Protein AF-A0A971H0N1-F1 (afdb_monomer)

pLDDT: mean 95.25, std 5.04, range [45.75, 98.81]

Foldseek 3Di:
DDDDPVNVVPPPDDDDPPCVVVLVVLVVLLVVLQVVQQLLAPPDQNNWAHQLQDCVQLVDNALASVSSVVSNLVSQQVSLVSNQVSQLVNQVVVCVSVVVPVPDHSHDFSCPRQGAHEDQDPVPDDDRNPNRPRYYYLLRSLLSVLVVLVCCQQVLHEPQGTDGRDQADDDDQVSHDLQTHDPLQKAWQDLDCPDCGHSLNSSLSSSCSRNNDPCSQVNLVSSLVSADDDDGSSNSSSCCVLPPSVVVQCVVVVNQHQKWKQFLCFVHDPVLDLSLIIMIGGNNSDFLQSLVCCLPVPLVVSLVSLVVLLVVLVVCLVPDPDPVVNVVSVVVNVSSVSSSVSSVVLSVQSVQLSVQSFGDDCVVGRVVVVQRSQAHPVRDGRRRTHGD

Mean predicted aligned error: 4.65 Å

Secondary structure (DSSP, 8-state):
----HHHHTTS-----TTTHHHHHHHHHHHHHHHHHHHHTSTTSTT--S-GGG-HHHHSS--SSHHHHHHHHHHHHHHHHHHHHHHHHHHHHHHHHHHT-TTT------TTT--S-EEESSGGG--TTTTT-TTEEEHHHHHHHHHHHHHHHHHTSS-SSSSS---SSS---GGG-SSSPPPTTS-EEE-SS---TTSHHHHHHHHHHHHH-STTHHHHHHHHHHTSSS-S-HHHHHHHHHHHTHHHHHHHHTTT--SEEEEETTTTS-TTT-----EEEEEGGG--TTHHHHIIIIIIHHHHHHHHHHHHHHHHHHHH---HHHHHHHHHHHHHHHHHHHHHHHHHHHHHHHHHHT----GGG-HHHHHHHTTB-TTS-B---B---

Nearest PDB structures (foldseek):
  8c45-assembly1_A  TM=8.727E-01  e=1.005E-21  Salmonella enterica subsp. enterica serovar Typhimurium str. D23580
  8c45-assembly2_B  TM=8.747E-01  e=2.037E-21  Salmonella enterica subsp. enterica serovar Typhimurium str. D23580
  8q56-assembly1_A-2  TM=8.688E-01  e=2.969E-21  Salmonella enterica subsp. enterica serovar Typhimurium str. D23580
  8zek-assembly1_A  TM=8.632E-01  e=1.696E-20  Escherichia coli

Structure (mmCIF, N/CA/C/O backbone):
data_AF-A0A971H0N1-F1
#
_entry.id   AF-A0A971H0N1-F1
#
loop_
_atom_site.group_PDB
_atom_site.id
_atom_site.type_symbol
_atom_site.label_atom_id
_atom_site.label_alt_id
_atom_site.label_comp_id
_atom_site.label_asym_id
_atom_site.label_entity_id
_atom_site.label_seq_id
_atom_site.pdbx_PDB_ins_code
_atom_site.Cartn_x
_atom_site.Cartn_y
_atom_site.Cartn_z
_atom_site.occupancy
_atom_site.B_iso_or_equiv
_atom_site.auth_seq_id
_atom_site.auth_comp_id
_atom_site.auth_asym_id
_atom_site.auth_atom_id
_atom_site.pdbx_PDB_model_num
ATOM 1 N N . ILE A 1 1 ? -6.235 -19.390 27.974 1.00 45.75 1 ILE A N 1
ATOM 2 C CA . ILE A 1 1 ? -7.053 -20.057 29.018 1.00 45.75 1 ILE A CA 1
ATOM 3 C C . ILE A 1 1 ? -8.002 -21.024 28.310 1.00 45.75 1 ILE A C 1
ATOM 5 O O . ILE A 1 1 ? -8.662 -20.598 27.374 1.00 45.75 1 ILE A O 1
ATOM 9 N N . HIS A 1 2 ? -8.017 -22.313 28.669 1.00 60.62 2 HIS A N 1
ATOM 10 C CA . HIS A 1 2 ? -8.992 -23.278 28.136 1.00 60.62 2 HIS A CA 1
ATOM 11 C C . HIS A 1 2 ? -10.249 -23.235 29.016 1.00 60.62 2 HIS A C 1
ATOM 13 O O . HIS A 1 2 ? -10.278 -23.889 30.053 1.00 60.62 2 HIS A O 1
ATOM 19 N N . TYR A 1 3 ? -11.259 -22.455 28.626 1.00 67.12 3 TYR A N 1
ATOM 20 C CA . TYR A 1 3 ? -12.556 -22.447 29.309 1.00 67.12 3 TYR A CA 1
ATOM 21 C C . TYR A 1 3 ? -13.389 -23.661 28.876 1.00 67.12 3 TYR A C 1
ATOM 23 O O . TYR A 1 3 ? -13.599 -23.881 27.681 1.00 67.12 3 TYR A O 1
ATOM 31 N N . LYS A 1 4 ? -13.865 -24.463 29.832 1.00 81.94 4 LYS A N 1
ATOM 32 C CA . LYS A 1 4 ? -14.901 -25.484 29.610 1.00 81.94 4 LYS A CA 1
ATOM 33 C C . LYS A 1 4 ? -16.276 -24.872 29.889 1.00 81.94 4 LYS A C 1
ATOM 35 O O . LYS A 1 4 ? -16.401 -23.965 30.703 1.00 81.94 4 LYS A O 1
ATOM 40 N N . LEU A 1 5 ? -17.329 -25.418 29.276 1.00 70.81 5 LEU A N 1
ATOM 41 C CA . LEU A 1 5 ? -18.724 -24.975 29.471 1.00 70.81 5 LEU A CA 1
ATOM 42 C C . LEU A 1 5 ? -19.136 -24.841 30.953 1.00 70.81 5 LEU A C 1
ATOM 44 O O . LEU A 1 5 ? -19.846 -23.909 31.314 1.00 70.81 5 LEU A O 1
ATOM 48 N N . ASN A 1 6 ? -18.651 -25.732 31.824 1.00 79.62 6 ASN A N 1
ATOM 49 C CA . ASN A 1 6 ? -18.947 -25.686 33.260 1.00 79.62 6 ASN A CA 1
ATOM 50 C C . ASN A 1 6 ? -18.204 -24.584 34.030 1.00 79.62 6 ASN A C 1
ATOM 52 O O . ASN A 1 6 ? -18.595 -24.293 35.158 1.00 79.62 6 ASN A O 1
ATOM 56 N N . ASP A 1 7 ? -17.147 -23.996 33.470 1.00 82.31 7 ASP A N 1
ATOM 57 C CA . ASP A 1 7 ? -16.358 -22.973 34.161 1.00 82.31 7 ASP A CA 1
ATOM 58 C C . ASP A 1 7 ? -17.108 -21.633 34.170 1.00 82.31 7 ASP A C 1
ATOM 60 O O . ASP A 1 7 ? -17.147 -20.965 35.198 1.00 82.31 7 ASP A O 1
ATOM 64 N N . ILE A 1 8 ? -17.801 -21.294 33.073 1.00 80.06 8 ILE A N 1
ATOM 65 C CA . ILE A 1 8 ? -18.625 -20.074 32.970 1.00 80.06 8 ILE A CA 1
ATOM 66 C C . ILE A 1 8 ? -19.821 -20.137 33.930 1.00 80.06 8 ILE A C 1
ATOM 68 O O . ILE A 1 8 ? -20.107 -19.168 34.624 1.00 80.06 8 ILE A O 1
ATOM 72 N N . ALA A 1 9 ? -20.482 -21.296 34.036 1.00 81.06 9 ALA A N 1
ATOM 73 C CA . ALA A 1 9 ? -21.640 -21.480 34.919 1.00 81.06 9 ALA A CA 1
ATOM 74 C C . ALA A 1 9 ? -21.306 -21.378 36.421 1.00 81.06 9 ALA A C 1
ATOM 76 O O . ALA A 1 9 ? -22.211 -21.295 37.248 1.00 81.06 9 ALA A O 1
ATOM 77 N N . ARG A 1 10 ? -20.019 -21.432 36.783 1.00 85.94 10 ARG A N 1
ATOM 78 C CA . ARG A 1 10 ? -19.533 -21.316 38.166 1.00 85.94 10 ARG A CA 1
ATOM 79 C C . ARG A 1 10 ? -19.035 -19.917 38.512 1.00 85.94 10 ARG A C 1
ATOM 81 O O . ARG A 1 10 ? -18.633 -19.707 39.654 1.00 85.94 10 ARG A O 1
ATOM 88 N N . LEU A 1 11 ? -19.028 -18.987 37.556 1.00 85.06 11 LEU A N 1
ATOM 89 C CA . LEU A 1 11 ? -18.650 -17.609 37.831 1.00 85.06 11 LEU A CA 1
ATOM 90 C C . LEU A 1 11 ? -19.680 -16.979 38.783 1.00 85.06 11 LEU A C 1
ATOM 92 O O . LEU A 1 11 ? -20.885 -17.155 38.574 1.00 85.06 11 LEU A O 1
ATOM 96 N N . PRO A 1 12 ? -19.237 -16.263 39.828 1.00 86.50 12 PRO A N 1
ATOM 97 C CA . PRO A 1 12 ? -20.136 -15.585 40.752 1.00 86.50 12 PRO A CA 1
ATOM 98 C C . PRO A 1 12 ? -20.707 -14.324 40.089 1.00 86.50 12 PRO A C 1
ATOM 100 O O . PRO A 1 12 ? -20.235 -13.226 40.343 1.00 86.50 12 PRO A O 1
ATOM 103 N N . ILE A 1 13 ? -21.695 -14.482 39.205 1.00 87.44 13 ILE A N 1
ATOM 104 C CA . ILE A 1 13 ? -22.301 -13.374 38.453 1.00 87.44 13 ILE A CA 1
ATOM 105 C C . ILE A 1 13 ? -23.464 -12.778 39.250 1.00 87.44 13 ILE A C 1
ATOM 107 O O . ILE A 1 13 ? -24.438 -13.470 39.551 1.00 87.44 13 ILE A O 1
ATOM 111 N N . ILE A 1 14 ? -23.382 -11.480 39.545 1.00 90.00 14 ILE A N 1
ATOM 112 C CA . ILE A 1 14 ? -24.478 -10.700 40.130 1.00 90.00 14 ILE A CA 1
ATOM 113 C C . ILE A 1 14 ? -25.230 -9.991 38.998 1.00 90.00 14 ILE A C 1
ATOM 115 O O . ILE A 1 14 ? -24.646 -9.220 38.240 1.00 90.00 14 ILE A O 1
ATOM 119 N N . PHE A 1 15 ? -26.536 -10.239 38.887 1.00 87.75 15 PHE A N 1
ATOM 120 C CA . PHE A 1 15 ? -27.395 -9.565 37.912 1.00 87.75 15 PHE A CA 1
ATOM 121 C C . PHE A 1 15 ? -28.030 -8.322 38.541 1.00 87.75 15 PHE A C 1
ATOM 123 O O . PHE A 1 15 ? -28.886 -8.428 39.419 1.00 87.75 15 PHE A O 1
ATOM 130 N N . SER A 1 16 ? -27.601 -7.141 38.092 1.00 89.94 16 SER A N 1
ATOM 131 C CA . SER A 1 16 ? -28.161 -5.857 38.517 1.00 89.94 16 SER A CA 1
ATOM 132 C C . SER A 1 16 ? -29.193 -5.366 37.500 1.00 89.94 16 SER A C 1
ATOM 134 O O . SER A 1 16 ? -28.839 -4.808 36.465 1.00 89.94 16 SER A O 1
ATOM 136 N N . GLU A 1 17 ? -30.481 -5.546 37.801 1.00 92.56 17 GLU A N 1
ATOM 137 C CA . GLU A 1 17 ? -31.577 -5.039 36.954 1.00 92.56 17 GLU A CA 1
ATOM 138 C C . GLU A 1 17 ? -31.566 -3.505 36.829 1.00 92.56 17 GLU A C 1
ATOM 140 O O . GLU A 1 17 ? -32.058 -2.958 35.847 1.00 92.56 17 GLU A O 1
ATOM 145 N N . THR A 1 18 ? -30.980 -2.802 37.805 1.00 94.12 18 THR A N 1
ATOM 146 C CA . THR A 1 18 ? -30.862 -1.338 37.796 1.00 94.12 18 THR A CA 1
ATOM 147 C C . THR A 1 18 ? -29.803 -0.847 36.815 1.00 94.12 18 THR A C 1
ATOM 149 O O . THR A 1 18 ? -30.065 0.098 36.079 1.00 94.12 18 THR A O 1
ATOM 152 N N . HIS A 1 19 ? -28.633 -1.492 36.774 1.00 94.31 19 HIS A N 1
ATOM 153 C CA . HIS A 1 19 ? -27.532 -1.099 35.886 1.00 94.31 19 HIS A CA 1
ATOM 154 C C . HIS A 1 19 ? -27.632 -1.715 34.489 1.00 94.31 19 HIS A C 1
ATOM 156 O O . HIS A 1 19 ? -27.015 -1.217 33.550 1.00 94.31 19 HIS A O 1
ATOM 162 N N . LYS A 1 20 ? -28.423 -2.784 34.326 1.00 95.00 20 LYS A N 1
ATOM 163 C CA . LYS A 1 20 ? -28.546 -3.522 33.065 1.00 95.00 20 LYS A CA 1
ATOM 164 C C . LYS A 1 20 ? -28.794 -2.634 31.831 1.00 95.00 20 LYS A C 1
ATOM 166 O O . LYS A 1 20 ? -28.085 -2.837 30.849 1.00 95.00 20 LYS A O 1
ATOM 171 N N . PRO A 1 21 ? -29.724 -1.657 31.838 1.00 97.12 21 PRO A N 1
ATOM 172 C CA . PRO A 1 21 ? -29.965 -0.827 30.656 1.00 97.12 21 PRO A CA 1
ATOM 173 C C . PRO A 1 21 ? -28.750 0.015 30.244 1.00 97.12 21 PRO A C 1
ATOM 175 O O . PRO A 1 21 ? -28.491 0.174 29.055 1.00 97.12 21 PRO A O 1
ATOM 178 N N . GLU A 1 22 ? -28.001 0.538 31.218 1.00 97.81 22 GLU A N 1
ATOM 179 C CA . GLU A 1 22 ? -26.793 1.331 30.969 1.00 97.81 22 GLU A CA 1
ATOM 180 C C . GLU A 1 22 ? -25.662 0.446 30.435 1.00 97.81 22 GLU A C 1
ATOM 182 O O . GLU A 1 22 ? -25.063 0.775 29.414 1.00 97.81 22 GLU A O 1
ATOM 187 N N . ILE A 1 23 ? -25.435 -0.717 31.061 1.00 97.62 23 ILE A N 1
ATOM 188 C CA . ILE A 1 23 ? -24.443 -1.703 30.606 1.00 97.62 23 ILE A CA 1
ATOM 189 C C . ILE A 1 23 ? -24.731 -2.120 29.161 1.00 97.62 23 ILE A C 1
ATOM 191 O O . ILE A 1 23 ? -23.836 -2.065 28.320 1.00 97.62 23 ILE A O 1
ATOM 195 N N . ASP A 1 24 ? -25.974 -2.511 28.860 1.00 97.69 24 ASP A N 1
ATOM 196 C CA . ASP A 1 24 ? -26.364 -2.954 27.518 1.00 97.69 24 ASP A CA 1
ATOM 197 C C . ASP A 1 24 ? -26.141 -1.829 26.483 1.00 97.69 24 ASP A C 1
ATOM 199 O O . ASP A 1 24 ? -25.668 -2.093 25.376 1.00 97.69 24 ASP A O 1
ATOM 203 N N . SER A 1 25 ? -26.414 -0.570 26.851 1.00 98.38 25 SER A N 1
ATOM 204 C CA . SER A 1 25 ? -26.178 0.595 25.989 1.00 98.38 25 SER A CA 1
ATOM 205 C C . SER A 1 25 ? -24.689 0.837 25.720 1.00 98.38 25 SER A C 1
ATOM 207 O O . SER A 1 25 ? -24.303 0.986 24.561 1.00 98.38 25 SER A O 1
ATOM 209 N N . LEU A 1 26 ? -23.851 0.855 26.763 1.00 98.44 26 LEU A N 1
ATOM 210 C CA . LEU A 1 26 ? -22.402 1.078 26.646 1.00 98.44 26 LEU A CA 1
ATOM 211 C C . LEU A 1 26 ? -21.731 -0.033 25.833 1.00 98.44 26 LEU A C 1
ATOM 213 O O . LEU A 1 26 ? -20.909 0.232 24.959 1.00 98.44 26 LEU A O 1
ATOM 217 N N . VAL A 1 27 ? -22.122 -1.288 26.073 1.00 98.19 27 VAL A N 1
ATOM 218 C CA . VAL A 1 27 ? -21.616 -2.440 25.315 1.00 98.19 27 VAL A CA 1
ATOM 219 C C . VAL A 1 27 ? -21.989 -2.323 23.839 1.00 98.19 27 VAL A C 1
ATOM 221 O O . VAL A 1 27 ? -21.144 -2.560 22.976 1.00 98.19 27 VAL A O 1
ATOM 224 N N . GLN A 1 28 ? -23.229 -1.940 23.526 1.00 98.50 28 GLN A N 1
ATOM 225 C CA . GLN A 1 28 ? -23.650 -1.782 22.137 1.00 98.50 28 GLN A CA 1
ATOM 226 C C . GLN A 1 28 ? -22.913 -0.632 21.437 1.00 98.50 28 GLN A C 1
ATOM 228 O O . GLN A 1 28 ? -22.548 -0.772 20.268 1.00 98.50 28 GLN A O 1
ATOM 233 N N . GLU A 1 29 ? -22.668 0.479 22.134 1.00 98.50 29 GLU A N 1
ATOM 234 C CA . GLU A 1 29 ? -21.862 1.587 21.618 1.00 98.50 29 GLU A CA 1
ATOM 235 C C . GLU A 1 29 ? -20.421 1.140 21.333 1.00 98.50 29 GLU A C 1
ATOM 237 O O . GLU A 1 29 ? -19.929 1.356 20.226 1.00 98.50 29 GLU A O 1
ATOM 242 N N . ASN A 1 30 ? -19.786 0.419 22.262 1.00 98.56 30 ASN A N 1
ATOM 243 C CA . ASN A 1 30 ? -18.429 -0.105 22.088 1.00 98.56 30 ASN A CA 1
ATOM 244 C C . ASN A 1 30 ? -18.327 -1.055 20.890 1.00 98.56 30 ASN A C 1
ATOM 246 O O . ASN A 1 30 ? -17.417 -0.924 20.076 1.00 98.56 30 ASN A O 1
ATOM 250 N N . ILE A 1 31 ? -19.291 -1.972 20.734 1.00 98.44 31 ILE A N 1
ATOM 251 C CA . ILE A 1 31 ? -19.354 -2.874 19.574 1.00 98.44 31 ILE A CA 1
ATOM 252 C C . ILE A 1 31 ? -19.427 -2.073 18.270 1.00 98.44 31 ILE A C 1
ATOM 254 O O . ILE A 1 31 ? -18.734 -2.405 17.308 1.00 98.44 31 ILE A O 1
ATOM 258 N N . ASN A 1 32 ? -20.251 -1.023 18.230 1.00 98.06 32 ASN A N 1
ATOM 259 C CA . ASN A 1 32 ? -20.404 -0.192 17.040 1.00 98.06 32 ASN A CA 1
ATOM 260 C C . ASN A 1 32 ? -19.117 0.585 16.727 1.00 98.06 32 ASN A C 1
ATOM 262 O O . ASN A 1 32 ? -18.670 0.558 15.583 1.00 98.06 32 ASN A O 1
ATOM 266 N N . ILE A 1 33 ? -18.496 1.216 17.731 1.00 98.19 33 ILE A N 1
ATOM 267 C CA . ILE A 1 33 ? -17.232 1.953 17.583 1.00 98.19 33 ILE A CA 1
ATOM 268 C C . ILE A 1 33 ? -16.127 1.028 17.060 1.00 98.19 33 ILE A C 1
ATOM 270 O O . ILE A 1 33 ? -15.496 1.336 16.049 1.00 98.19 33 ILE A O 1
ATOM 274 N N . SER A 1 34 ? -15.923 -0.129 17.696 1.00 98.12 34 SER A N 1
ATOM 275 C CA . SER A 1 34 ? -14.893 -1.087 17.279 1.00 98.12 34 SER A CA 1
ATOM 276 C C . SER A 1 34 ? -15.152 -1.657 15.887 1.00 98.12 34 SER A C 1
ATOM 278 O O . SER A 1 34 ? -14.205 -1.907 15.144 1.00 98.12 34 SER A O 1
ATOM 280 N N . LYS A 1 35 ? -16.422 -1.850 15.505 1.00 97.81 35 LYS A N 1
ATOM 281 C CA . LYS A 1 35 ? -16.770 -2.286 14.150 1.00 97.81 35 LYS A CA 1
ATOM 282 C C . LYS A 1 35 ? -16.429 -1.213 13.112 1.00 97.81 35 LYS A C 1
ATOM 284 O O . LYS A 1 35 ? -15.806 -1.535 12.107 1.00 97.81 35 LYS A O 1
ATOM 289 N N . ILE A 1 36 ? -16.802 0.043 13.362 1.00 96.69 36 ILE A N 1
ATOM 290 C CA . ILE A 1 36 ? -16.507 1.165 12.457 1.00 96.69 36 ILE A CA 1
ATOM 291 C C . ILE A 1 36 ? -14.994 1.345 12.285 1.00 96.69 36 ILE A C 1
ATOM 293 O O . ILE A 1 36 ? -14.529 1.547 11.162 1.00 96.69 36 ILE A O 1
ATOM 297 N N . ASP A 1 37 ? -14.224 1.249 13.373 1.00 97.75 37 ASP A N 1
ATOM 298 C CA . ASP A 1 37 ? -12.759 1.284 13.319 1.00 97.75 37 ASP A CA 1
ATOM 299 C C . ASP A 1 37 ? -12.216 0.144 12.448 1.00 97.75 37 ASP A C 1
ATOM 301 O O . ASP A 1 37 ? -11.515 0.398 11.472 1.00 97.75 37 ASP A O 1
ATOM 305 N N . TRP A 1 38 ? -12.625 -1.100 12.718 1.00 97.06 38 TRP A N 1
ATOM 306 C CA . TRP A 1 38 ? -12.197 -2.266 11.942 1.00 97.06 38 TRP A CA 1
ATOM 307 C C . TRP A 1 38 ? -12.509 -2.128 10.444 1.00 97.06 38 TRP A C 1
ATOM 309 O O . TRP A 1 38 ? -11.637 -2.365 9.603 1.00 97.06 38 TRP A O 1
ATOM 319 N N . ASP A 1 39 ? -13.719 -1.679 10.106 1.00 97.25 39 ASP A N 1
ATOM 320 C CA . ASP A 1 39 ? -14.197 -1.515 8.728 1.00 97.25 39 ASP A CA 1
ATOM 321 C C . ASP A 1 39 ? -13.571 -0.312 8.003 1.00 97.25 39 ASP A C 1
ATOM 323 O O . ASP A 1 39 ? -13.741 -0.158 6.793 1.00 97.25 39 ASP A O 1
ATOM 327 N N . SER A 1 40 ? -12.776 0.504 8.702 1.00 96.75 40 SER A N 1
ATOM 328 C CA . SER A 1 40 ? -12.003 1.609 8.120 1.00 96.75 40 SER A CA 1
ATOM 329 C C . SER A 1 40 ? -10.677 1.162 7.488 1.00 96.75 40 SER A C 1
ATOM 331 O O . SER A 1 40 ? -10.001 1.965 6.842 1.00 96.75 40 SER A O 1
ATOM 333 N N . PHE A 1 41 ? -10.297 -0.114 7.633 1.00 95.50 41 PHE A N 1
ATOM 334 C CA . PHE A 1 41 ? -9.040 -0.658 7.114 1.00 95.50 41 PHE A CA 1
ATOM 335 C C . PHE A 1 41 ? -9.266 -1.732 6.046 1.00 95.50 41 PHE A C 1
ATOM 337 O O . PHE A 1 41 ? -10.105 -2.613 6.202 1.00 95.50 41 PHE A O 1
ATOM 344 N N . GLU A 1 42 ? -8.432 -1.739 4.997 1.00 92.75 42 GLU A N 1
ATOM 345 C CA . GLU A 1 42 ? -8.513 -2.683 3.860 1.00 92.75 42 GLU A CA 1
ATOM 346 C C . GLU A 1 42 ? -8.445 -4.180 4.232 1.00 92.75 42 GLU A C 1
ATOM 348 O O . GLU A 1 42 ? -8.662 -5.045 3.378 1.00 92.75 42 GLU A O 1
ATOM 353 N N . THR A 1 43 ? -8.065 -4.504 5.470 1.00 88.38 43 THR A N 1
ATOM 354 C CA . THR A 1 43 ? -8.052 -5.873 5.998 1.00 88.38 43 THR A CA 1
ATOM 355 C C . THR A 1 43 ? -9.422 -6.354 6.470 1.00 88.38 43 THR A C 1
ATOM 357 O O . THR A 1 43 ? -9.576 -7.557 6.697 1.00 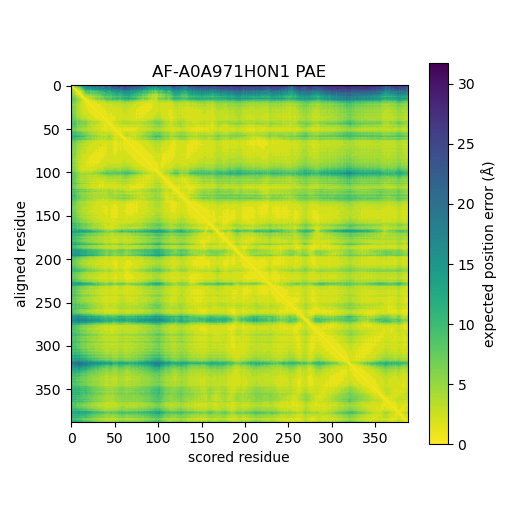88.38 43 THR A O 1
ATOM 360 N N . SER A 1 44 ? -10.394 -5.451 6.631 1.00 93.75 44 SER A N 1
ATOM 361 C CA . SER A 1 44 ? -11.781 -5.819 6.895 1.00 93.75 44 SER A CA 1
ATOM 362 C C . SER A 1 44 ? -12.474 -6.330 5.634 1.00 93.75 44 SER A C 1
ATOM 364 O O . SER A 1 44 ? -12.183 -5.921 4.511 1.00 93.75 44 SER A O 1
ATOM 366 N N . TRP A 1 45 ? -13.416 -7.244 5.847 1.00 90.81 45 TRP A N 1
ATOM 367 C CA . TRP A 1 45 ? -14.299 -7.788 4.818 1.00 90.81 45 TRP A CA 1
ATOM 368 C C . TRP A 1 45 ? -15.369 -6.777 4.405 1.00 90.81 45 TRP A C 1
ATOM 370 O O . TRP A 1 45 ? -15.809 -6.800 3.259 1.00 90.81 45 TRP A O 1
ATOM 380 N N . ASP A 1 46 ? -15.730 -5.881 5.324 1.00 95.25 46 ASP A N 1
ATOM 381 C CA . ASP A 1 46 ? -16.744 -4.846 5.137 1.00 95.25 46 ASP A CA 1
ATOM 382 C C . ASP A 1 46 ? -16.105 -3.482 4.796 1.00 95.25 46 ASP A C 1
ATOM 384 O O . ASP A 1 46 ? -16.784 -2.457 4.816 1.00 95.25 46 ASP A O 1
ATOM 388 N N . PHE A 1 47 ? -14.806 -3.446 4.456 1.00 96.44 47 PHE A N 1
ATOM 389 C CA . PHE A 1 47 ? -14.132 -2.218 4.030 1.00 96.44 47 PHE A CA 1
ATOM 390 C C . PHE A 1 47 ? -14.770 -1.646 2.761 1.00 96.44 47 PHE A C 1
ATOM 392 O O . PHE A 1 47 ? -14.812 -2.303 1.716 1.00 96.44 47 PHE A O 1
ATOM 399 N N . LYS A 1 48 ? -15.226 -0.393 2.850 1.00 95.56 48 LYS A N 1
ATOM 400 C CA . LYS A 1 48 ? -15.949 0.295 1.775 1.00 95.56 48 LYS A CA 1
ATOM 401 C C . LYS A 1 48 ? -15.074 1.244 0.964 1.00 95.56 48 LYS A C 1
ATOM 403 O O . LYS A 1 48 ? -14.982 1.127 -0.256 1.00 95.56 48 LYS A O 1
ATOM 408 N N . VAL A 1 49 ? -14.461 2.202 1.644 1.00 97.31 49 VAL A N 1
ATOM 409 C CA . VAL A 1 49 ? -13.714 3.319 1.062 1.00 97.31 49 VAL A CA 1
ATOM 410 C C . VAL A 1 49 ? -12.656 3.769 2.066 1.00 97.31 49 VAL A C 1
ATOM 412 O O . VAL A 1 49 ? -12.787 3.539 3.267 1.00 97.31 49 VAL A O 1
ATOM 415 N N . HIS A 1 50 ? -11.571 4.370 1.582 1.00 98.25 50 HIS A N 1
ATOM 416 C CA . HIS A 1 50 ? -10.536 4.890 2.470 1.00 98.25 50 HIS A CA 1
ATOM 417 C C . HIS A 1 50 ? -11.085 6.047 3.330 1.00 98.25 50 HIS A C 1
ATOM 419 O O . HIS A 1 50 ? -11.756 6.909 2.768 1.00 98.25 50 HIS A O 1
ATOM 425 N N . PRO A 1 51 ? -10.740 6.158 4.631 1.00 97.94 51 PRO A N 1
ATOM 426 C CA . PRO A 1 51 ? -11.283 7.193 5.524 1.00 97.94 51 PRO A CA 1
ATOM 427 C C . PRO A 1 51 ? -11.136 8.644 5.047 1.00 97.94 51 PRO A C 1
ATOM 429 O O . PRO A 1 51 ? -11.966 9.487 5.367 1.00 97.94 51 PRO A O 1
ATOM 432 N N . LEU A 1 52 ? -10.0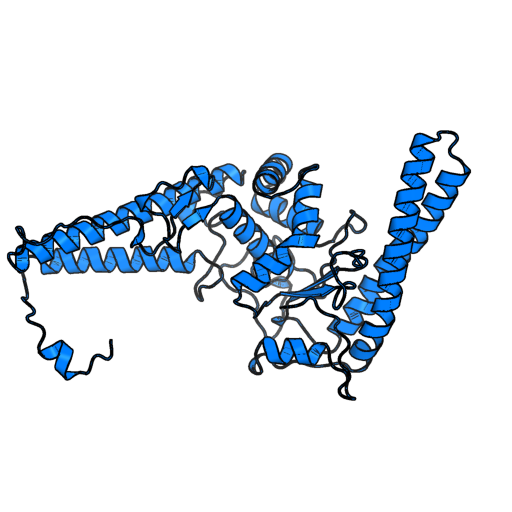99 8.937 4.258 1.00 98.50 52 LEU A N 1
ATOM 433 C CA . LEU A 1 52 ? -9.871 10.266 3.661 1.00 98.50 52 LEU A CA 1
ATOM 434 C C . LEU A 1 52 ? -10.861 10.621 2.534 1.00 98.50 52 LEU A C 1
ATOM 436 O O . LEU A 1 52 ? -10.904 11.764 2.103 1.00 98.50 52 LEU A O 1
ATOM 440 N N . LEU A 1 53 ? -11.614 9.640 2.034 1.00 97.75 53 LEU A N 1
ATOM 441 C CA . LEU A 1 53 ? -12.617 9.772 0.973 1.00 97.75 53 LEU A CA 1
ATOM 442 C C . LEU A 1 53 ? -14.002 9.293 1.440 1.00 97.75 53 LEU A C 1
ATOM 444 O O . LEU A 1 53 ? -14.877 9.035 0.618 1.00 97.75 53 LEU A O 1
ATOM 448 N N . ASP A 1 54 ? -14.183 9.112 2.747 1.00 96.38 54 ASP A N 1
ATOM 449 C CA . ASP A 1 54 ? -15.415 8.602 3.338 1.00 96.38 54 ASP A CA 1
ATOM 450 C C . ASP A 1 54 ? -16.293 9.764 3.813 1.00 96.38 54 ASP A C 1
ATOM 452 O O . ASP A 1 54 ? -16.002 10.392 4.831 1.00 96.38 54 ASP A O 1
ATOM 456 N N . GLU A 1 55 ? -17.377 10.048 3.092 1.00 93.50 55 GLU A N 1
ATOM 457 C CA . GLU A 1 55 ? -18.307 11.135 3.424 1.00 93.50 55 GLU A CA 1
ATOM 458 C C . GLU A 1 55 ? -18.879 11.020 4.848 1.00 93.50 55 GLU A C 1
ATOM 460 O O . GLU A 1 55 ? -19.116 12.044 5.482 1.00 93.50 55 GLU A O 1
ATOM 465 N N . GLU A 1 56 ? -19.035 9.815 5.414 1.00 91.25 56 GLU A N 1
ATOM 466 C CA . GLU A 1 56 ? -19.529 9.660 6.792 1.00 91.25 56 GLU A CA 1
ATOM 467 C C . GLU A 1 56 ? -18.521 10.176 7.830 1.00 91.25 56 GLU A C 1
ATOM 469 O O . GLU A 1 56 ? -18.910 10.665 8.891 1.00 91.25 56 GLU A O 1
ATOM 474 N N . LYS A 1 57 ? -17.222 10.073 7.525 1.00 92.12 57 LYS A N 1
ATOM 475 C CA . LYS A 1 57 ? -16.126 10.512 8.405 1.00 92.12 57 LYS A CA 1
ATOM 476 C C . LYS A 1 57 ? -15.713 11.956 8.140 1.00 92.12 57 LYS A C 1
ATOM 478 O O . LYS A 1 57 ? -15.210 12.615 9.043 1.00 92.12 57 LYS A O 1
ATOM 483 N N . GLN A 1 58 ? -15.909 12.425 6.910 1.00 94.75 58 GLN A N 1
ATOM 484 C CA . GLN A 1 58 ? -15.521 13.761 6.462 1.00 94.75 58 GLN A CA 1
ATOM 485 C C . GLN A 1 58 ? -16.667 14.782 6.576 1.00 94.75 58 GLN A C 1
ATOM 487 O O . GLN A 1 58 ? -16.421 15.980 6.665 1.00 94.75 58 GLN A O 1
ATOM 492 N N . GLY A 1 59 ? -17.928 14.334 6.568 1.00 90.56 59 GLY A N 1
ATOM 493 C CA . GLY A 1 59 ? -19.107 15.184 6.383 1.00 90.56 59 GLY A CA 1
ATOM 494 C C . GLY A 1 59 ? -19.250 15.646 4.928 1.00 90.56 59 GLY A C 1
ATOM 495 O O . GLY A 1 59 ? -20.209 15.288 4.251 1.00 90.56 59 GLY A O 1
ATOM 496 N N . GLU A 1 60 ? -18.269 16.402 4.440 1.00 92.69 60 GLU A N 1
ATOM 497 C CA . GLU A 1 60 ? -18.047 16.729 3.028 1.00 92.69 60 GLU A CA 1
ATOM 498 C C . GLU A 1 60 ? -16.569 16.456 2.725 1.00 92.69 60 GLU A C 1
ATOM 500 O O . GLU A 1 60 ? -15.707 16.840 3.512 1.00 92.69 60 GLU A O 1
ATOM 505 N N . ILE A 1 61 ? -16.259 15.765 1.621 1.00 93.44 61 ILE A N 1
ATOM 506 C CA . ILE A 1 61 ? -14.860 15.475 1.269 1.00 93.44 61 ILE A CA 1
ATOM 507 C C . ILE A 1 61 ? -14.152 16.809 0.987 1.00 93.44 61 ILE A C 1
ATOM 509 O O . ILE A 1 61 ? -14.546 17.507 0.048 1.00 93.44 61 ILE A O 1
ATOM 513 N N . PRO A 1 62 ? -13.117 17.175 1.764 1.00 95.94 62 PRO A N 1
ATOM 514 C CA . PRO A 1 62 ? -12.424 18.436 1.563 1.00 95.94 62 PRO A CA 1
ATOM 515 C C . PRO A 1 62 ? -11.572 18.398 0.292 1.00 95.94 62 PRO A C 1
ATOM 517 O O . PRO A 1 62 ? -11.251 17.338 -0.245 1.00 95.94 62 PRO A O 1
ATOM 520 N N . ASN A 1 63 ? -11.149 19.570 -0.181 1.00 94.31 63 ASN A N 1
ATOM 521 C CA . ASN A 1 63 ? -10.329 19.668 -1.394 1.00 94.31 63 ASN A CA 1
ATOM 522 C C . ASN A 1 63 ? -8.842 19.348 -1.149 1.00 94.31 63 ASN A C 1
ATOM 524 O O . ASN A 1 63 ? -8.067 19.274 -2.108 1.00 94.31 63 ASN A O 1
ATOM 528 N N . THR A 1 64 ? -8.422 19.181 0.111 1.00 98.00 64 THR A N 1
ATOM 529 C CA . THR A 1 64 ? -7.042 18.837 0.466 1.00 98.00 64 THR A CA 1
ATOM 530 C C . THR A 1 64 ? -6.961 17.557 1.295 1.00 98.00 64 THR 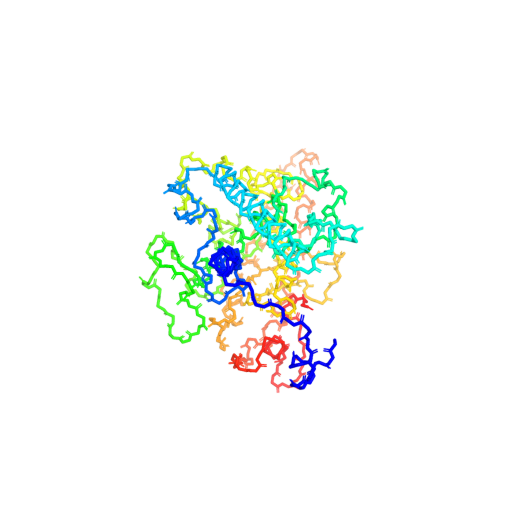A C 1
ATOM 532 O O . THR A 1 64 ? -7.809 17.255 2.135 1.00 98.00 64 THR A O 1
ATOM 535 N N . ILE A 1 65 ? -5.900 16.787 1.060 1.00 98.56 65 ILE A N 1
ATOM 536 C CA . ILE A 1 65 ? -5.584 15.564 1.805 1.00 98.56 65 ILE A CA 1
ATOM 537 C C . ILE A 1 65 ? -5.208 15.901 3.248 1.00 98.56 65 ILE A C 1
ATOM 539 O O . ILE A 1 65 ? -5.478 15.101 4.140 1.00 98.56 65 ILE A O 1
ATOM 543 N N . GLU A 1 66 ? -4.599 17.065 3.480 1.00 98.50 66 GLU A N 1
ATOM 544 C CA . GLU A 1 66 ? -4.269 17.541 4.823 1.00 98.50 66 GLU A CA 1
ATOM 545 C C . GLU A 1 66 ? -5.527 17.724 5.675 1.00 98.50 66 GLU A C 1
ATOM 547 O O . GLU A 1 66 ? -5.609 17.164 6.766 1.00 98.50 66 GLU A O 1
ATOM 552 N N . GLU A 1 67 ? -6.543 18.416 5.154 1.00 98.31 67 GLU A N 1
ATOM 553 C CA . GLU A 1 67 ? -7.814 18.593 5.859 1.00 98.31 67 GLU A CA 1
ATOM 554 C C . GLU A 1 67 ? -8.527 17.249 6.062 1.00 98.31 67 GLU A C 1
ATOM 556 O O . GLU A 1 67 ? -8.964 16.944 7.172 1.00 98.31 67 GLU A O 1
ATOM 561 N N . ALA A 1 68 ? -8.551 16.383 5.039 1.00 98.62 68 ALA A N 1
ATOM 562 C CA . ALA A 1 68 ? -9.136 15.048 5.173 1.00 98.62 68 ALA A CA 1
ATOM 563 C C . ALA A 1 68 ? -8.437 14.203 6.251 1.00 98.62 68 ALA A C 1
ATOM 565 O O . ALA A 1 68 ? -9.075 13.403 6.946 1.00 98.62 68 ALA A O 1
ATOM 566 N N . TYR A 1 69 ? -7.114 14.359 6.374 1.00 98.69 69 TYR A N 1
ATOM 567 C CA . TYR A 1 69 ? -6.304 13.697 7.388 1.00 98.69 69 TYR A CA 1
ATOM 568 C C . TYR A 1 69 ? -6.621 14.224 8.785 1.00 98.69 69 TYR A C 1
ATOM 570 O O . TYR A 1 69 ? -6.816 13.411 9.686 1.00 98.69 69 TYR A O 1
ATOM 578 N N . GLU A 1 70 ? -6.714 15.542 8.969 1.00 98.50 70 GLU A N 1
ATOM 579 C CA . GLU A 1 70 ? -7.060 16.137 10.263 1.00 98.50 70 GLU A CA 1
ATOM 580 C C . GLU A 1 70 ? -8.467 15.728 10.716 1.00 98.50 70 GLU A C 1
ATOM 582 O O . GLU A 1 70 ? -8.626 15.275 11.851 1.00 98.50 70 GLU A O 1
ATOM 587 N N . ASN A 1 71 ? -9.452 15.742 9.811 1.00 98.38 71 ASN A N 1
ATOM 588 C CA . ASN A 1 71 ? -10.808 15.256 10.086 1.00 98.38 71 ASN A CA 1
ATOM 589 C C . ASN A 1 71 ? -10.804 13.787 10.533 1.00 98.38 71 ASN A C 1
ATOM 591 O O . ASN A 1 71 ? -11.413 13.422 11.541 1.00 98.38 71 ASN A O 1
ATOM 595 N N . TRP A 1 72 ? -10.075 12.925 9.815 1.00 98.44 72 TRP A N 1
ATOM 596 C CA . TRP A 1 72 ? -9.961 11.512 10.178 1.00 98.44 72 TRP A CA 1
ATOM 597 C C . TRP A 1 72 ? -9.231 11.311 11.512 1.00 98.44 72 TRP A C 1
ATOM 599 O O . TRP A 1 72 ? -9.659 10.500 12.338 1.00 98.44 72 TRP A O 1
ATOM 609 N N . LYS A 1 73 ? -8.151 12.063 11.751 1.00 98.50 73 LYS A N 1
ATOM 610 C CA . LYS A 1 73 ? -7.396 12.052 13.008 1.00 98.50 73 LYS A CA 1
ATOM 611 C C . LYS A 1 73 ? -8.294 12.424 14.179 1.00 98.50 73 LYS A C 1
ATOM 613 O O . LYS A 1 73 ? -8.285 11.715 15.185 1.00 98.50 73 LYS A O 1
ATOM 618 N N . GLU A 1 74 ? -9.074 13.493 14.054 1.00 98.31 74 GLU A N 1
ATOM 619 C CA . GLU A 1 74 ? -10.026 13.933 15.073 1.00 98.31 74 GLU A CA 1
ATOM 620 C C . GLU A 1 74 ? -11.119 12.886 15.315 1.00 98.31 74 GLU A C 1
ATOM 622 O O . GLU A 1 74 ? -11.356 12.508 16.466 1.00 98.31 74 GLU A O 1
ATOM 627 N N . TYR A 1 75 ? -11.721 12.351 14.249 1.00 98.25 75 TYR A N 1
ATOM 628 C CA . TYR A 1 75 ? -12.753 11.317 14.331 1.00 98.25 75 TYR A CA 1
ATOM 629 C C . TYR A 1 75 ? -12.256 10.059 15.061 1.00 98.25 75 TYR A C 1
ATOM 631 O O . TYR A 1 75 ? -12.852 9.628 16.053 1.00 98.25 75 TYR A O 1
ATOM 639 N N . ALA A 1 76 ? -11.130 9.488 14.619 1.00 98.19 76 ALA A N 1
ATOM 640 C CA . ALA A 1 76 ? -10.555 8.285 15.219 1.00 98.19 76 ALA A CA 1
ATOM 641 C C . ALA A 1 76 ? -10.151 8.526 16.681 1.00 98.19 76 ALA A C 1
ATOM 643 O O . ALA A 1 76 ? -10.477 7.735 17.567 1.00 98.19 76 ALA A O 1
ATOM 644 N N . ASN A 1 77 ? -9.507 9.662 16.966 1.00 98.50 77 ASN A N 1
ATOM 645 C CA . ASN A 1 77 ? -9.062 9.993 18.315 1.00 98.50 77 ASN A CA 1
ATOM 646 C C . ASN A 1 77 ? -10.218 10.283 19.282 1.00 98.50 77 ASN A C 1
ATOM 648 O O . ASN A 1 77 ? -10.057 10.030 20.479 1.00 98.50 77 ASN A O 1
ATOM 652 N N . SER A 1 78 ? -11.351 10.784 18.783 1.00 98.44 78 SER A N 1
ATOM 653 C CA . SER A 1 78 ? -12.573 10.987 19.568 1.00 98.44 78 SER A CA 1
ATOM 654 C C . SER A 1 78 ? -13.245 9.656 19.893 1.00 98.44 78 SER A C 1
ATOM 656 O O . SER A 1 78 ? -13.588 9.415 21.048 1.00 98.44 78 SER A O 1
ATOM 658 N N . ASN A 1 79 ? -13.338 8.747 18.917 1.00 98.25 79 ASN A N 1
ATOM 659 C CA . ASN A 1 79 ? -13.822 7.384 19.146 1.00 98.25 79 ASN A CA 1
ATOM 660 C C . ASN A 1 79 ? -12.929 6.609 20.122 1.00 98.25 79 ASN A C 1
ATOM 662 O O . ASN A 1 79 ? -13.448 5.911 20.988 1.00 98.25 79 ASN A O 1
ATOM 666 N N . PHE A 1 80 ? -11.606 6.779 20.044 1.00 98.56 80 PHE A N 1
ATOM 667 C CA . PHE A 1 80 ? -10.664 6.221 21.019 1.00 98.56 80 PHE A CA 1
ATOM 668 C C . PHE A 1 80 ? -10.979 6.694 22.440 1.00 98.56 80 PHE A C 1
ATOM 670 O O . PHE A 1 80 ? -11.100 5.882 23.356 1.00 98.56 80 PHE A O 1
ATOM 677 N N . ALA A 1 81 ? -11.141 8.009 22.626 1.00 98.50 81 ALA A N 1
ATOM 678 C CA . ALA A 1 81 ? -11.476 8.581 23.926 1.00 98.50 81 ALA A CA 1
ATOM 679 C C . ALA A 1 81 ? -12.848 8.100 24.422 1.00 98.50 81 ALA A C 1
ATOM 681 O O . ALA A 1 81 ? -13.000 7.807 25.606 1.00 98.50 81 ALA A O 1
ATOM 682 N N . LYS A 1 82 ? -13.822 7.964 23.513 1.00 98.56 82 LYS A N 1
ATOM 683 C CA . LYS A 1 82 ? -15.167 7.492 23.842 1.00 98.56 82 LYS A CA 1
ATOM 684 C C . LYS A 1 82 ? -15.188 6.024 24.260 1.00 98.56 82 LYS A C 1
ATOM 686 O O . LYS A 1 82 ? -15.819 5.687 25.256 1.00 98.56 82 LYS A O 1
ATOM 691 N N . LEU A 1 83 ? -14.467 5.162 23.541 1.00 98.56 83 LEU A N 1
ATOM 692 C CA . LEU A 1 83 ? -14.346 3.748 23.891 1.00 98.56 83 LEU A CA 1
ATOM 693 C C . LEU A 1 83 ? -13.718 3.590 25.279 1.00 98.56 83 LEU A C 1
ATOM 695 O O . LEU A 1 83 ? -14.239 2.845 26.104 1.00 98.56 83 LEU A O 1
ATOM 699 N N . LYS A 1 84 ? -12.656 4.355 25.558 1.00 98.38 84 LYS A N 1
ATOM 700 C CA . LYS A 1 84 ? -12.028 4.398 26.880 1.00 98.38 84 LYS A CA 1
ATOM 701 C C . LYS A 1 84 ? -12.999 4.844 27.972 1.00 98.38 84 LYS A C 1
ATOM 703 O O . LYS A 1 84 ? -13.118 4.157 28.979 1.00 98.38 84 LYS A O 1
ATOM 708 N N . GLU A 1 85 ? -13.703 5.958 27.773 1.00 98.50 85 GLU A N 1
ATOM 709 C CA . GLU A 1 85 ? -14.701 6.456 28.730 1.00 98.50 85 GLU A CA 1
ATOM 710 C C . GLU A 1 85 ? -15.752 5.380 29.040 1.00 98.50 85 GLU A C 1
ATOM 712 O O . GLU A 1 85 ? -16.090 5.143 30.201 1.00 98.50 85 GLU A O 1
ATOM 717 N N . ASN A 1 86 ? -16.237 4.688 28.008 1.00 98.50 86 ASN A N 1
ATOM 718 C CA . ASN A 1 86 ? -17.214 3.622 28.163 1.00 98.50 86 ASN A CA 1
ATOM 719 C C . ASN A 1 86 ? -16.646 2.414 28.923 1.00 98.50 86 ASN A C 1
ATOM 721 O O . ASN A 1 86 ? -17.341 1.851 29.768 1.00 98.50 86 ASN A O 1
ATOM 725 N N . GLU A 1 87 ? -15.402 2.009 28.657 1.00 98.38 87 GLU A N 1
ATOM 726 C CA . GLU A 1 87 ? -14.734 0.929 29.397 1.00 98.38 87 GLU A CA 1
ATOM 727 C C . GLU A 1 87 ? -14.499 1.296 30.870 1.00 98.38 87 GLU A C 1
ATOM 729 O O . GLU A 1 87 ? -14.790 0.490 31.754 1.00 98.38 87 GLU A O 1
ATOM 734 N N . GLU A 1 88 ? -14.071 2.526 31.159 1.00 98.38 88 GLU A N 1
ATOM 735 C CA . GLU A 1 88 ? -13.923 3.024 32.531 1.00 98.38 88 GLU A CA 1
ATOM 736 C C . GLU A 1 88 ? -15.274 3.092 33.255 1.00 98.38 88 GLU A C 1
ATOM 738 O O . GLU A 1 88 ? -15.379 2.719 34.426 1.00 98.38 88 GLU A O 1
ATOM 743 N N . ARG A 1 89 ? -16.343 3.503 32.559 1.00 98.31 89 ARG A N 1
ATOM 744 C CA . ARG A 1 89 ? -17.698 3.518 33.123 1.00 98.31 89 ARG A CA 1
ATOM 745 C C . ARG A 1 89 ? -18.217 2.109 33.401 1.00 98.31 89 ARG A C 1
ATOM 747 O O . ARG A 1 89 ? -18.823 1.879 34.446 1.00 98.31 89 ARG A O 1
ATOM 754 N N . LEU A 1 90 ? -17.962 1.159 32.504 1.00 98.19 90 LEU A N 1
ATOM 755 C CA . LEU A 1 90 ? -18.287 -0.249 32.730 1.00 98.19 90 LEU A CA 1
ATOM 756 C C . LEU A 1 90 ? -17.524 -0.797 33.943 1.00 98.19 90 LEU A C 1
ATOM 758 O O . LEU A 1 90 ? -18.140 -1.435 34.797 1.00 98.19 90 LEU A O 1
ATOM 762 N N . ASN A 1 91 ? -16.224 -0.509 34.061 1.00 97.88 91 ASN A N 1
ATOM 763 C CA . ASN A 1 91 ? -15.427 -0.906 35.223 1.00 97.88 91 ASN A CA 1
ATOM 764 C C . ASN A 1 91 ? -15.998 -0.328 36.521 1.00 97.88 91 ASN A C 1
ATOM 766 O O . ASN A 1 91 ? -16.162 -1.071 37.481 1.00 97.88 91 ASN A O 1
ATOM 770 N N . GLU A 1 92 ? -16.362 0.956 36.547 1.00 97.69 92 GLU A N 1
ATOM 771 C CA . GLU A 1 92 ? -16.987 1.598 37.711 1.00 97.69 92 GLU A CA 1
ATOM 772 C C . GLU A 1 92 ? -18.275 0.886 38.144 1.00 97.69 92 GLU A C 1
ATOM 774 O O . GLU A 1 92 ? -18.416 0.530 39.314 1.00 97.69 92 GLU A O 1
ATOM 779 N N . ILE A 1 93 ? -19.175 0.603 37.195 1.00 96.69 93 ILE A N 1
ATOM 780 C CA . ILE A 1 93 ? -20.429 -0.116 37.461 1.00 96.69 93 ILE A CA 1
ATOM 781 C C . ILE A 1 93 ? -20.146 -1.514 38.031 1.00 96.69 93 ILE A C 1
ATOM 783 O O . ILE A 1 93 ? -20.792 -1.939 38.989 1.00 96.69 93 ILE A O 1
ATOM 787 N N . PHE A 1 94 ? -19.189 -2.254 37.463 1.00 96.25 94 PHE A N 1
ATOM 788 C CA . PHE A 1 94 ? -18.866 -3.594 37.956 1.00 96.25 94 PHE A CA 1
ATOM 789 C C . PHE A 1 94 ? -18.157 -3.570 39.312 1.00 96.25 94 PHE A C 1
ATOM 791 O O . PHE A 1 94 ? -18.436 -4.428 40.144 1.00 96.25 94 PHE A O 1
ATOM 798 N N . ILE A 1 95 ? -17.295 -2.591 39.575 1.00 96.06 95 ILE A N 1
ATOM 799 C CA . ILE A 1 95 ? -16.662 -2.422 40.886 1.00 96.06 95 ILE A CA 1
ATOM 800 C C . ILE A 1 95 ? -17.734 -2.191 41.962 1.00 96.06 95 ILE A C 1
ATOM 802 O O . ILE A 1 95 ? -17.698 -2.867 42.989 1.00 96.06 95 ILE A O 1
ATOM 806 N N . GLU A 1 96 ? -18.732 -1.341 41.692 1.00 94.94 96 GLU A N 1
ATOM 807 C CA . GLU A 1 96 ? -19.864 -1.087 42.600 1.00 94.94 96 GLU A CA 1
ATOM 808 C C . GLU A 1 96 ? -20.734 -2.340 42.810 1.00 94.94 96 GLU A C 1
ATOM 810 O O . GLU A 1 96 ? -21.049 -2.708 43.941 1.00 94.94 96 GLU A O 1
ATOM 815 N N . ILE A 1 97 ? -21.097 -3.054 41.733 1.00 95.38 97 ILE A N 1
ATOM 816 C CA . ILE A 1 97 ? -21.926 -4.274 41.821 1.00 95.38 97 ILE A CA 1
ATOM 817 C C . ILE A 1 97 ? -21.277 -5.338 42.720 1.00 95.38 97 ILE A C 1
ATOM 819 O O . ILE A 1 97 ? -21.989 -6.081 43.402 1.00 95.38 97 ILE A O 1
ATOM 823 N N . TYR A 1 98 ? -19.945 -5.429 42.707 1.00 94.44 98 TYR A N 1
ATOM 824 C CA . TYR A 1 98 ? -19.191 -6.416 43.480 1.00 94.44 98 TYR A CA 1
ATOM 825 C C . TYR A 1 98 ? -18.669 -5.884 44.826 1.00 94.44 98 TYR A C 1
ATOM 827 O O . TYR A 1 98 ? -18.171 -6.689 45.614 1.00 94.44 98 TYR A O 1
ATOM 835 N N . GLY A 1 99 ? -18.809 -4.584 45.116 1.00 94.44 99 GLY A N 1
ATOM 836 C CA . GLY A 1 99 ? -18.311 -3.956 46.344 1.00 94.44 99 GLY A CA 1
ATOM 837 C C . GLY A 1 99 ? -16.783 -3.986 46.462 1.00 94.44 99 GLY A C 1
ATOM 838 O O . GLY A 1 99 ? -16.257 -4.358 47.513 1.00 94.44 99 GLY A O 1
ATOM 839 N N . LEU A 1 100 ? -16.077 -3.709 45.359 1.00 95.31 100 LEU A N 1
ATOM 840 C CA . LEU A 1 100 ? -14.611 -3.794 45.242 1.00 95.31 100 LEU A CA 1
ATOM 841 C C . LEU A 1 100 ? -13.926 -2.419 45.172 1.00 95.31 100 LEU A C 1
ATOM 843 O O . LEU A 1 100 ? -12.806 -2.310 44.673 1.00 95.31 100 LEU A O 1
ATOM 847 N N . GLU A 1 101 ? -14.584 -1.362 45.644 1.00 95.56 101 GLU A N 1
ATOM 848 C CA . GLU A 1 101 ? -14.118 0.027 45.535 1.00 95.56 101 GLU A CA 1
ATOM 849 C C . GLU A 1 101 ? -12.764 0.261 46.226 1.00 95.56 101 GLU A C 1
ATOM 851 O O . GLU A 1 101 ? -11.991 1.115 45.801 1.00 95.56 101 GLU A O 1
ATOM 856 N N . ASP A 1 102 ? -12.465 -0.516 47.273 1.00 94.56 102 ASP A N 1
ATOM 857 C CA . ASP A 1 102 ? -11.194 -0.453 48.006 1.00 94.56 102 ASP A CA 1
ATOM 858 C C . ASP A 1 102 ? -10.071 -1.291 47.353 1.00 94.56 102 ASP A C 1
ATOM 860 O O . ASP A 1 102 ? -8.907 -1.184 47.750 1.00 94.56 102 ASP A O 1
ATOM 864 N N . GLU A 1 103 ? -10.396 -2.148 46.377 1.00 94.81 103 GLU A N 1
ATOM 865 C CA . GLU A 1 103 ? -9.462 -3.112 45.770 1.00 94.81 103 GLU A CA 1
ATOM 866 C C . GLU A 1 103 ? -9.093 -2.779 44.321 1.00 94.81 103 GLU A C 1
ATOM 868 O O . GLU A 1 103 ? -7.993 -3.117 43.872 1.00 94.81 103 GLU A O 1
ATOM 873 N N . LEU A 1 104 ? -10.005 -2.145 43.583 1.00 95.81 104 LEU A N 1
ATOM 874 C CA . LEU A 1 104 ? -9.890 -1.912 42.147 1.00 95.81 104 LEU A CA 1
ATOM 875 C C . LEU A 1 104 ? -10.128 -0.447 41.793 1.00 95.81 104 LEU A C 1
ATOM 877 O O . LEU A 1 104 ? -10.842 0.282 42.475 1.00 95.81 104 LEU A O 1
ATOM 881 N N . THR A 1 105 ? -9.541 -0.037 40.675 1.00 95.81 105 THR A N 1
ATOM 882 C CA . THR A 1 105 ? -9.704 1.297 40.102 1.00 95.81 105 THR A CA 1
ATOM 883 C C . THR A 1 105 ? -10.356 1.166 38.726 1.00 95.81 105 THR A C 1
ATOM 885 O O . THR A 1 105 ? -10.222 0.131 38.069 1.00 95.81 105 THR A O 1
ATOM 888 N N . LYS A 1 106 ? -11.113 2.180 38.299 1.00 96.75 106 LYS A N 1
ATOM 889 C CA . LYS A 1 106 ? -11.890 2.109 37.051 1.00 96.75 106 LYS A CA 1
ATOM 890 C C . LYS A 1 106 ? -11.064 2.409 35.802 1.00 96.75 106 LYS A C 1
ATOM 892 O O . LYS A 1 106 ? -11.448 2.000 34.711 1.00 96.75 106 LYS A O 1
ATOM 897 N N . GLU A 1 107 ? -9.960 3.124 35.989 1.00 96.81 107 GLU A N 1
ATOM 898 C CA . GLU A 1 107 ? -9.090 3.685 34.965 1.00 96.81 107 GLU A CA 1
ATOM 899 C C . GLU A 1 107 ? -8.541 2.605 34.036 1.00 96.81 107 GLU A C 1
ATOM 901 O O . GLU A 1 107 ? -8.039 1.567 34.474 1.00 96.81 107 GLU A O 1
ATOM 906 N N . VAL A 1 108 ? -8.583 2.898 32.740 1.00 95.94 108 VAL A N 1
ATOM 907 C CA . VAL A 1 108 ? -8.039 2.034 31.695 1.00 95.94 108 VAL A CA 1
ATOM 908 C C . VAL A 1 108 ? -6.800 2.708 31.111 1.00 95.94 108 VAL A C 1
ATOM 910 O O . VAL A 1 108 ? -6.793 3.910 30.830 1.00 95.94 108 VAL A O 1
ATOM 913 N N . SER A 1 109 ? -5.714 1.953 30.946 1.00 96.25 109 SER A N 1
ATOM 914 C CA . SER A 1 109 ? -4.524 2.472 30.265 1.00 96.25 109 SER A CA 1
ATOM 915 C C . SER A 1 109 ? -4.820 2.642 28.779 1.00 96.25 109 SER A C 1
ATOM 917 O O . SER A 1 109 ? -5.429 1.769 28.158 1.00 96.25 109 SER A O 1
ATOM 919 N N . ASP A 1 110 ? -4.310 3.712 28.166 1.00 96.75 110 ASP A N 1
ATOM 920 C CA . ASP A 1 110 ? -4.441 3.902 26.717 1.00 96.75 110 ASP A CA 1
ATOM 921 C C . ASP A 1 110 ? -3.782 2.759 25.935 1.00 96.75 110 ASP A C 1
ATOM 923 O O . ASP A 1 110 ? -4.109 2.513 24.774 1.00 96.75 110 ASP A O 1
ATOM 927 N N . LYS A 1 111 ? -2.862 2.023 26.565 1.00 96.56 111 LYS A N 1
ATOM 928 C CA . LYS A 1 111 ? -2.234 0.843 25.981 1.00 96.56 111 LYS A CA 1
ATOM 929 C C . LYS A 1 111 ? -3.207 -0.299 25.681 1.00 96.56 111 LYS A C 1
ATOM 931 O O . LYS A 1 111 ? -2.950 -1.066 24.751 1.00 96.56 111 LYS A O 1
ATOM 936 N N . ASP A 1 112 ? -4.269 -0.416 26.472 1.00 95.81 112 ASP A N 1
ATOM 937 C CA . ASP A 1 112 ? -5.202 -1.543 26.428 1.00 95.81 112 ASP A CA 1
ATOM 938 C C . ASP A 1 112 ? -6.406 -1.281 25.507 1.00 95.81 112 ASP A C 1
ATOM 940 O O . ASP A 1 112 ? -7.105 -2.221 25.134 1.00 95.81 112 ASP A O 1
ATOM 944 N N . ILE A 1 113 ? -6.596 -0.034 25.060 1.00 97.44 113 ILE A N 1
ATOM 945 C CA . ILE A 1 113 ? -7.646 0.343 24.107 1.00 97.44 113 ILE A CA 1
ATOM 946 C C . ILE A 1 113 ? -7.359 -0.255 22.724 1.00 97.44 113 ILE A C 1
ATOM 948 O O . ILE A 1 113 ? -6.244 -0.172 22.204 1.00 97.44 113 ILE A O 1
ATOM 952 N N . THR A 1 114 ? -8.381 -0.854 22.110 1.00 95.88 114 THR A N 1
ATOM 953 C CA . THR A 1 114 ? -8.221 -1.747 20.946 1.00 95.88 114 THR A CA 1
ATOM 954 C C . THR A 1 114 ? -8.651 -1.162 19.597 1.00 95.88 114 THR A C 1
ATOM 956 O O . THR A 1 114 ? -8.943 -1.914 18.669 1.00 95.88 114 THR A O 1
ATOM 959 N N . ILE A 1 115 ? -8.679 0.166 19.476 1.00 98.00 115 ILE A N 1
ATOM 960 C CA . ILE A 1 115 ? -8.999 0.884 18.230 1.00 98.00 115 ILE A CA 1
ATOM 961 C C . ILE A 1 115 ? -7.923 1.914 17.897 1.00 98.00 115 ILE A C 1
ATOM 963 O O . ILE A 1 115 ? -7.065 2.216 18.734 1.00 98.00 115 ILE A O 1
ATOM 967 N N . ALA A 1 116 ? -7.952 2.447 16.676 1.00 97.56 116 ALA A N 1
ATOM 968 C CA . ALA A 1 116 ? -6.901 3.320 16.184 1.00 97.56 116 ALA A CA 1
ATOM 969 C C . ALA A 1 116 ? -6.723 4.594 17.026 1.00 97.56 116 ALA A C 1
ATOM 971 O O . ALA A 1 116 ? -7.674 5.320 17.319 1.00 97.56 116 ALA A O 1
ATOM 972 N N . LYS A 1 117 ? -5.464 4.910 17.347 1.00 98.25 117 LYS A N 1
ATOM 973 C CA . LYS A 1 117 ? -5.045 6.223 17.854 1.00 98.25 117 LYS A CA 1
ATOM 974 C C . LYS A 1 117 ? -4.031 6.822 16.895 1.00 98.25 117 LYS A C 1
ATOM 976 O O . LYS A 1 117 ? -2.993 6.209 16.640 1.00 98.25 117 LYS A O 1
ATOM 981 N N . ILE A 1 118 ? -4.322 8.009 16.375 1.00 98.44 118 ILE A N 1
ATOM 982 C CA . ILE A 1 118 ? -3.529 8.642 15.320 1.00 98.44 118 ILE A CA 1
ATOM 983 C C . ILE A 1 118 ? -2.687 9.778 15.906 1.00 98.44 118 ILE A C 1
ATOM 985 O O . ILE A 1 118 ? -3.209 10.671 16.579 1.00 98.44 118 ILE A O 1
ATOM 989 N N . PHE A 1 119 ? -1.388 9.740 15.613 1.00 98.19 119 PHE A N 1
ATOM 990 C CA . PHE A 1 119 ? -0.399 10.762 15.958 1.00 98.19 119 PHE A CA 1
ATOM 991 C C . PHE A 1 119 ? 0.256 11.314 14.692 1.00 98.19 119 PHE A C 1
ATOM 993 O O . PHE A 1 119 ? 0.436 10.591 13.712 1.00 98.19 119 PHE A O 1
ATOM 1000 N N . ASP A 1 120 ? 0.685 12.574 14.713 1.00 97.19 120 ASP A N 1
ATOM 1001 C CA . ASP A 1 120 ? 1.376 13.145 13.554 1.00 97.19 120 ASP A CA 1
ATOM 1002 C C . ASP A 1 120 ? 2.778 12.551 13.411 1.00 97.19 120 ASP A C 1
ATOM 1004 O O . ASP A 1 120 ? 3.164 12.118 12.321 1.00 97.19 120 ASP A O 1
ATOM 1008 N N . ASN A 1 121 ? 3.510 12.454 14.525 1.00 95.19 121 ASN A N 1
ATOM 1009 C CA . ASN A 1 121 ? 4.867 11.931 14.565 1.00 95.19 121 ASN A CA 1
ATOM 1010 C C . ASN A 1 121 ? 5.053 10.903 15.687 1.00 95.19 121 ASN A C 1
ATOM 1012 O O . ASN A 1 121 ? 4.258 10.780 16.619 1.00 95.19 121 ASN A O 1
ATOM 1016 N N . LYS A 1 122 ? 6.152 10.147 15.617 1.00 93.62 122 LYS A N 1
ATOM 1017 C C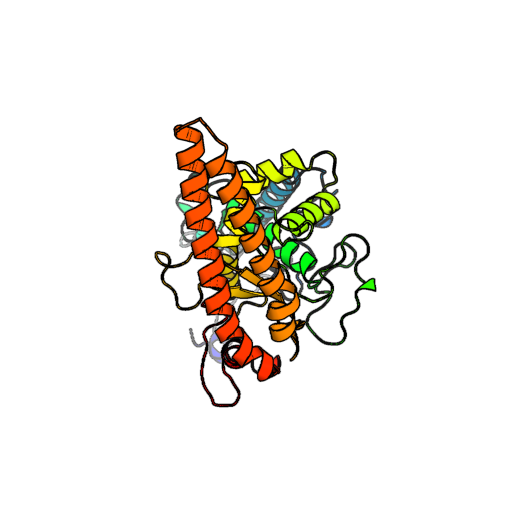A . LYS A 1 122 ? 6.467 9.123 16.629 1.00 93.62 122 LYS A CA 1
ATOM 1018 C C . LYS A 1 122 ? 6.872 9.733 17.965 1.00 93.62 122 LYS A C 1
ATOM 1020 O O . LYS A 1 122 ? 6.753 9.082 18.998 1.00 93.62 122 LYS A O 1
ATOM 1025 N N . GLU A 1 123 ? 7.381 10.954 17.927 1.00 94.19 123 GLU A N 1
ATOM 1026 C CA . GLU A 1 123 ? 7.799 11.742 19.077 1.00 94.19 123 GLU A CA 1
ATOM 1027 C C . GLU A 1 123 ? 6.601 12.213 19.915 1.00 94.19 123 GLU A C 1
ATOM 1029 O O . GLU A 1 123 ? 6.758 12.417 21.116 1.00 94.19 123 GLU A O 1
ATOM 1034 N N . ASP A 1 124 ? 5.412 12.304 19.308 1.00 95.25 124 ASP A N 1
ATOM 1035 C CA . ASP A 1 124 ? 4.165 12.708 19.972 1.00 95.25 124 ASP A CA 1
ATOM 1036 C C . ASP A 1 124 ? 3.546 11.565 20.806 1.00 95.25 124 ASP A C 1
ATOM 1038 O O . ASP A 1 124 ? 2.614 11.774 21.586 1.00 95.25 124 ASP A O 1
ATOM 1042 N N . ILE A 1 125 ? 4.075 10.342 20.670 1.00 96.00 125 ILE A N 1
ATOM 1043 C CA . ILE A 1 125 ? 3.610 9.154 21.391 1.00 96.00 125 ILE A CA 1
ATOM 1044 C C . ILE A 1 125 ? 4.104 9.206 22.845 1.00 96.00 125 ILE A C 1
ATOM 1046 O O . ILE A 1 125 ? 5.276 8.939 23.146 1.00 96.00 125 ILE A O 1
ATOM 1050 N N . TYR A 1 126 ? 3.183 9.501 23.761 1.00 96.00 126 TYR A N 1
ATOM 1051 C CA . TYR A 1 126 ? 3.426 9.545 25.204 1.00 96.00 126 TYR A CA 1
ATOM 1052 C C . TYR A 1 126 ? 3.601 8.150 25.821 1.00 96.00 126 TYR A C 1
ATOM 1054 O O . TYR A 1 126 ? 3.264 7.132 25.223 1.00 96.00 126 TYR A O 1
ATOM 1062 N N . ASP A 1 127 ? 4.179 8.091 27.023 1.00 94.94 127 ASP A N 1
ATOM 1063 C CA . ASP A 1 127 ? 4.651 6.833 27.616 1.00 94.94 127 ASP A CA 1
ATOM 1064 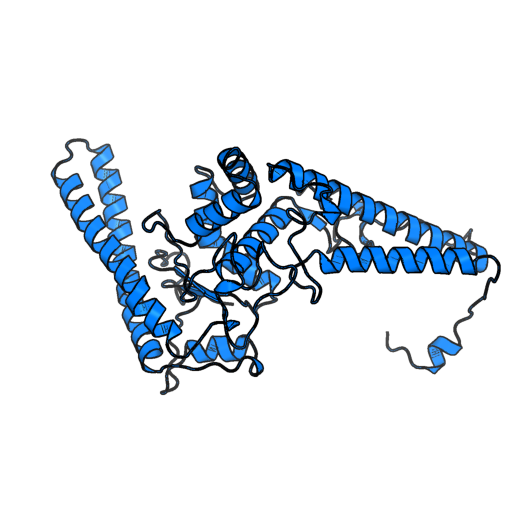C C . ASP A 1 127 ? 3.545 5.807 27.906 1.00 94.94 127 ASP A C 1
ATOM 1066 O O . ASP A 1 127 ? 3.778 4.622 27.674 1.00 94.94 127 ASP A O 1
ATOM 1070 N N . ASP A 1 128 ? 2.362 6.237 28.363 1.00 93.75 128 ASP A N 1
ATOM 1071 C CA . ASP A 1 128 ? 1.268 5.324 28.745 1.00 93.75 128 ASP A CA 1
ATOM 1072 C C . ASP A 1 128 ? 0.804 4.445 27.575 1.00 93.75 128 ASP A C 1
ATOM 1074 O O . ASP A 1 128 ? 0.688 3.234 27.723 1.00 93.75 128 ASP A O 1
ATOM 1078 N N . ILE A 1 129 ? 0.647 5.013 26.376 1.00 95.81 129 ILE A N 1
ATOM 1079 C CA . ILE A 1 129 ? 0.146 4.270 25.210 1.00 95.81 129 ILE A CA 1
ATOM 1080 C C . ILE A 1 129 ? 1.218 3.380 24.550 1.00 95.81 129 ILE A C 1
ATOM 1082 O O . ILE A 1 129 ? 0.912 2.559 23.679 1.00 95.81 129 ILE A O 1
ATOM 1086 N N . LYS A 1 130 ? 2.500 3.492 24.933 1.00 93.50 130 LYS A N 1
ATOM 1087 C CA . LYS A 1 130 ? 3.588 2.755 24.266 1.00 93.50 130 LYS A CA 1
ATOM 1088 C C . LYS A 1 130 ? 3.375 1.241 24.334 1.00 93.50 130 LYS A C 1
ATOM 1090 O O . LYS A 1 130 ? 3.277 0.621 25.392 1.00 93.50 130 LYS A O 1
ATOM 1095 N N . GLY A 1 131 ? 3.409 0.620 23.157 1.00 91.19 131 GLY A N 1
ATOM 1096 C CA . GLY A 1 131 ? 3.179 -0.813 22.985 1.00 91.19 131 GLY A CA 1
ATOM 1097 C C . GLY A 1 131 ? 1.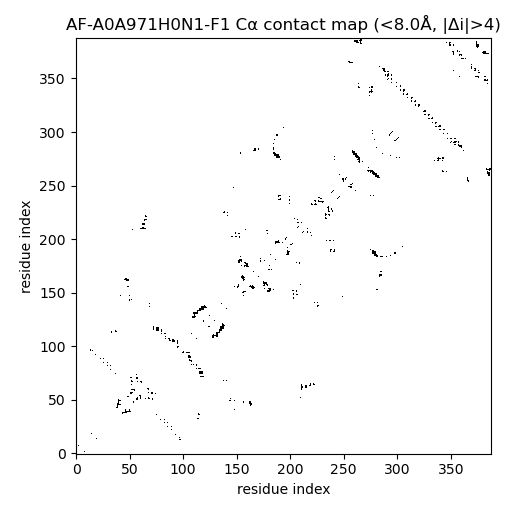741 -1.176 22.613 1.00 91.19 131 GLY A C 1
ATOM 1098 O O . GLY A 1 131 ? 1.494 -2.357 22.371 1.00 91.19 131 GLY A O 1
ATOM 1099 N N . ASN A 1 132 ? 0.833 -0.199 22.516 1.00 94.12 132 ASN A N 1
ATOM 1100 C CA . ASN A 1 132 ? -0.456 -0.384 21.860 1.00 94.12 132 ASN A CA 1
ATOM 1101 C C . ASN A 1 132 ? -0.237 -0.729 20.369 1.00 94.12 132 ASN A C 1
ATOM 1103 O O . ASN A 1 132 ? 0.591 -0.118 19.688 1.00 94.12 132 ASN A O 1
ATOM 1107 N N . GLN A 1 133 ? -0.944 -1.748 19.875 1.00 93.44 133 GLN A N 1
ATOM 1108 C CA . GLN A 1 133 ? -0.821 -2.251 18.500 1.00 93.44 133 GLN A CA 1
ATOM 1109 C C . GLN A 1 133 ? -1.616 -1.435 17.469 1.00 93.44 133 GLN A C 1
ATOM 1111 O O . GLN A 1 133 ? -1.385 -1.600 16.273 1.00 93.44 133 GLN A O 1
ATOM 1116 N N . TYR A 1 134 ? -2.513 -0.566 17.932 1.00 95.81 134 TYR A N 1
ATOM 1117 C CA . TYR A 1 134 ? -3.430 0.255 17.143 1.00 95.81 134 TYR A CA 1
ATOM 1118 C C . TYR A 1 134 ? -2.955 1.712 17.007 1.00 95.81 134 TYR A C 1
ATOM 1120 O O . TYR A 1 134 ? -3.678 2.571 16.509 1.00 95.81 134 TYR A O 1
ATOM 1128 N N . ILE A 1 135 ? -1.720 2.013 17.422 1.00 97.69 135 ILE A N 1
ATOM 1129 C CA . ILE A 1 135 ? -1.103 3.314 17.145 1.00 97.69 135 ILE A CA 1
ATOM 1130 C C . ILE A 1 135 ? -0.827 3.426 15.648 1.00 97.69 135 ILE A C 1
ATOM 1132 O O . ILE A 1 135 ? -0.124 2.591 15.073 1.00 97.69 135 ILE A O 1
ATOM 1136 N N . LEU A 1 136 ? -1.306 4.513 15.055 1.00 97.62 136 LEU A N 1
ATOM 1137 C CA . LEU A 1 136 ? -1.009 4.919 13.691 1.00 97.62 136 LEU A CA 1
ATOM 1138 C C . LEU A 1 136 ? -0.315 6.277 13.696 1.00 97.62 136 LEU A C 1
ATOM 1140 O O . LEU A 1 136 ? -0.598 7.144 14.523 1.00 97.62 136 LEU A O 1
ATOM 1144 N N . THR A 1 137 ? 0.590 6.467 12.745 1.00 97.88 137 THR A N 1
ATOM 1145 C CA . THR A 1 137 ? 1.178 7.774 12.451 1.00 97.88 137 THR A CA 1
ATOM 1146 C C . THR A 1 137 ? 0.607 8.359 11.164 1.00 97.88 137 THR A C 1
ATOM 1148 O O . THR A 1 137 ? 0.038 7.627 10.348 1.00 97.88 137 THR A O 1
ATOM 1151 N N . LYS A 1 138 ? 0.835 9.653 10.912 1.00 98.31 138 LYS A N 1
ATOM 1152 C CA . LYS A 1 138 ? 0.562 10.267 9.602 1.00 98.31 138 LYS A CA 1
ATOM 1153 C C . LYS A 1 138 ? 1.178 9.476 8.439 1.00 98.31 138 LYS A C 1
ATOM 1155 O O . LYS A 1 138 ? 0.517 9.254 7.427 1.00 98.31 138 LYS A O 1
ATOM 1160 N N . GLU A 1 139 ? 2.413 8.984 8.604 1.00 97.62 139 GLU A N 1
ATOM 1161 C CA . GLU A 1 139 ? 3.076 8.107 7.621 1.00 97.62 139 GLU A CA 1
ATOM 1162 C C . GLU A 1 139 ? 2.233 6.846 7.345 1.00 97.62 139 GLU A C 1
ATOM 1164 O O . GLU A 1 139 ? 2.096 6.447 6.191 1.00 97.62 139 GLU A O 1
ATOM 1169 N N . ASP A 1 140 ? 1.639 6.228 8.371 1.00 97.69 140 ASP A N 1
ATOM 1170 C CA . ASP A 1 140 ? 0.835 5.009 8.213 1.00 97.69 140 ASP A CA 1
ATOM 1171 C C . ASP A 1 140 ? -0.490 5.280 7.477 1.00 97.69 140 ASP A C 1
ATOM 1173 O O . ASP A 1 140 ? -0.841 4.523 6.569 1.00 97.69 140 ASP A O 1
ATOM 1177 N N . VAL A 1 141 ? -1.178 6.384 7.797 1.00 98.56 141 VAL A N 1
ATOM 1178 C CA . VAL A 1 141 ? -2.437 6.789 7.136 1.00 98.56 141 VAL A CA 1
ATOM 1179 C C . VAL A 1 141 ? -2.211 7.152 5.664 1.00 98.56 141 VAL A C 1
ATOM 1181 O O . VAL A 1 141 ? -2.976 6.755 4.785 1.00 98.56 141 VAL A O 1
ATOM 1184 N N . ILE A 1 142 ? -1.131 7.872 5.350 1.00 98.62 142 ILE A N 1
ATOM 1185 C CA . ILE A 1 142 ? -0.812 8.208 3.957 1.00 98.62 142 ILE A CA 1
ATOM 1186 C C . ILE A 1 142 ? -0.404 6.967 3.163 1.00 98.62 142 ILE A C 1
ATOM 1188 O O . ILE A 1 142 ? -0.767 6.829 1.994 1.00 98.62 142 ILE A O 1
ATOM 1192 N N . LYS A 1 143 ? 0.287 6.007 3.781 1.00 98.44 143 LYS A N 1
ATOM 1193 C CA . LYS A 1 143 ? 0.594 4.732 3.121 1.00 98.44 143 LYS A CA 1
ATOM 1194 C C . LYS A 1 143 ? -0.645 3.883 2.862 1.00 98.44 143 LYS A C 1
ATOM 1196 O O . LYS A 1 143 ? -0.722 3.278 1.791 1.00 98.44 143 LYS A O 1
ATOM 1201 N N . SER A 1 144 ? -1.612 3.844 3.783 1.00 98.25 144 SER A N 1
ATOM 1202 C CA . SER A 1 144 ? -2.889 3.169 3.518 1.00 98.25 144 SER A CA 1
ATOM 1203 C C . SER A 1 144 ? -3.663 3.860 2.394 1.00 98.25 144 SER A C 1
ATOM 1205 O O . SER A 1 144 ? -4.225 3.175 1.543 1.00 98.25 144 SER A O 1
ATOM 1207 N N . PHE A 1 145 ? -3.598 5.192 2.298 1.00 98.75 145 PHE A N 1
ATOM 1208 C CA . PHE A 1 145 ? -4.200 5.932 1.187 1.00 98.75 145 PHE A CA 1
ATOM 1209 C C . PHE A 1 145 ? -3.540 5.602 -0.158 1.00 98.75 145 PHE A C 1
ATOM 1211 O O . PHE A 1 145 ? -4.230 5.358 -1.150 1.00 98.75 145 PHE A O 1
ATOM 1218 N N . ILE A 1 146 ? -2.205 5.515 -0.193 1.00 98.81 146 ILE A N 1
ATOM 1219 C CA . ILE A 1 146 ? -1.467 5.082 -1.387 1.00 98.81 146 ILE A CA 1
ATOM 1220 C C . ILE A 1 146 ? -1.870 3.654 -1.784 1.00 98.81 146 ILE A C 1
ATOM 1222 O O . ILE A 1 146 ? -2.120 3.394 -2.960 1.00 98.81 146 ILE A O 1
ATOM 1226 N N . SER A 1 147 ? -1.975 2.735 -0.818 1.00 98.44 147 SER A N 1
ATOM 1227 C CA . SER A 1 147 ? -2.438 1.357 -1.051 1.00 98.44 147 SER A CA 1
ATOM 1228 C C . SER A 1 147 ? -3.845 1.309 -1.651 1.00 98.44 147 SER A C 1
ATOM 1230 O O . SER A 1 147 ? -4.057 0.618 -2.654 1.00 98.44 147 SER A O 1
ATOM 1232 N N . TYR A 1 148 ? -4.776 2.101 -1.114 1.00 98.62 148 TYR A N 1
ATOM 1233 C CA . TYR A 1 148 ? -6.129 2.210 -1.647 1.00 98.62 148 TYR A CA 1
ATOM 1234 C C . TYR A 1 148 ? -6.126 2.746 -3.085 1.00 98.62 148 TYR A C 1
ATOM 1236 O O . TYR A 1 148 ? -6.756 2.152 -3.962 1.00 98.62 148 TYR A O 1
ATOM 1244 N N . GLY A 1 149 ? -5.331 3.787 -3.363 1.00 98.56 149 GLY A N 1
ATOM 1245 C CA . GLY A 1 149 ? -5.131 4.319 -4.713 1.00 98.56 149 GLY A CA 1
ATOM 1246 C C . GLY A 1 149 ? -4.595 3.268 -5.690 1.00 98.56 149 GLY A C 1
ATOM 1247 O O . GLY A 1 149 ? -5.108 3.140 -6.801 1.00 98.56 149 GLY A O 1
ATOM 1248 N N . VAL A 1 150 ? -3.638 2.432 -5.271 1.00 98.69 150 VAL A N 1
ATOM 1249 C CA . VAL A 1 150 ? -3.183 1.274 -6.065 1.00 98.69 150 VAL A CA 1
ATOM 1250 C C . VAL A 1 150 ? -4.314 0.262 -6.285 1.00 98.69 150 VAL A C 1
ATOM 1252 O O . VAL A 1 150 ? -4.443 -0.285 -7.382 1.00 98.69 150 VAL A O 1
ATOM 1255 N N . GLY A 1 151 ? -5.184 0.056 -5.296 1.00 98.19 151 GLY A N 1
ATOM 1256 C CA . GLY A 1 151 ? -6.410 -0.725 -5.460 1.00 98.19 151 GLY A CA 1
ATOM 1257 C C . GLY A 1 151 ? -7.338 -0.180 -6.537 1.00 98.19 151 GLY A C 1
ATOM 1258 O O . GLY A 1 151 ? -7.805 -0.961 -7.368 1.00 98.19 151 GLY A O 1
ATOM 1259 N N . CYS A 1 152 ? -7.533 1.135 -6.604 1.00 98.50 152 CYS A N 1
ATOM 1260 C CA . CYS A 1 152 ? -8.280 1.780 -7.686 1.00 98.50 152 CYS A CA 1
ATOM 1261 C C . CYS A 1 152 ? -7.572 1.629 -9.044 1.00 98.50 152 CYS A C 1
ATOM 1263 O O . CYS A 1 152 ? -8.216 1.312 -10.043 1.00 98.50 152 CYS A O 1
ATOM 1265 N N . ILE A 1 153 ? -6.237 1.756 -9.092 1.00 98.56 153 ILE A N 1
ATOM 1266 C CA . ILE A 1 153 ? -5.435 1.564 -10.319 1.00 98.56 153 ILE A CA 1
ATOM 1267 C C . ILE A 1 153 ? -5.649 0.170 -10.910 1.00 98.56 153 ILE A C 1
ATOM 1269 O O . ILE A 1 153 ? -5.767 0.044 -12.129 1.00 98.56 153 ILE A O 1
ATOM 1273 N N . PHE A 1 154 ? -5.744 -0.867 -10.078 1.00 98.12 154 PHE A N 1
ATOM 1274 C CA . PHE A 1 154 ? -5.971 -2.241 -10.536 1.00 98.12 154 PHE A CA 1
ATOM 1275 C C . PHE A 1 154 ? -7.447 -2.653 -10.619 1.00 98.12 154 PHE A C 1
ATOM 1277 O O . PHE A 1 154 ? -7.736 -3.746 -11.116 1.00 98.12 154 PHE A O 1
ATOM 1284 N N . GLY A 1 155 ? -8.373 -1.789 -10.195 1.00 97.31 155 GLY A N 1
ATOM 1285 C CA . GLY A 1 155 ? -9.814 -2.042 -10.196 1.00 97.31 155 GLY A CA 1
ATOM 1286 C C . GLY A 1 155 ? -10.310 -2.887 -9.027 1.00 97.31 155 GLY A C 1
ATOM 1287 O O . GLY A 1 155 ? -11.447 -3.342 -9.039 1.00 97.31 155 GLY A O 1
ATOM 1288 N N . ARG A 1 156 ? -9.500 -3.103 -7.991 1.00 96.44 156 ARG A N 1
ATOM 1289 C CA . ARG A 1 156 ? -9.985 -3.734 -6.757 1.00 96.44 156 ARG A CA 1
ATOM 1290 C C . ARG A 1 156 ? -11.089 -2.893 -6.102 1.00 96.44 156 ARG A C 1
ATOM 1292 O O . ARG A 1 156 ? -12.081 -3.450 -5.639 1.00 96.44 156 ARG A O 1
ATOM 1299 N N . TYR A 1 157 ? -10.926 -1.572 -6.133 1.00 97.75 157 TYR A N 1
ATOM 1300 C CA . TYR A 1 157 ? -11.889 -0.578 -5.652 1.00 97.75 157 TYR A CA 1
ATOM 1301 C C . TYR A 1 157 ? -12.272 0.395 -6.773 1.00 97.75 157 TYR A C 1
ATOM 1303 O O . TYR A 1 157 ? -11.597 0.448 -7.806 1.00 97.75 157 TYR A O 1
ATOM 1311 N N . SER A 1 158 ? -13.346 1.159 -6.571 1.00 97.31 158 SER A N 1
ATOM 1312 C CA . SER A 1 158 ? -13.806 2.216 -7.477 1.00 97.31 158 SER A CA 1
ATOM 1313 C C . SER A 1 158 ? -14.119 3.492 -6.695 1.00 97.31 158 SER A C 1
ATOM 1315 O O . SER A 1 158 ? -14.484 3.431 -5.528 1.00 97.31 158 SER A O 1
ATOM 1317 N N . LEU A 1 159 ? -14.016 4.645 -7.360 1.00 96.88 159 LEU A N 1
ATOM 1318 C CA . LEU A 1 159 ? -14.523 5.930 -6.852 1.00 96.88 159 LEU A CA 1
ATOM 1319 C C . LEU A 1 159 ? -16.021 6.140 -7.160 1.00 96.88 159 LEU A C 1
ATOM 1321 O O . LEU A 1 159 ? -16.590 7.193 -6.851 1.00 96.88 159 LEU A O 1
ATOM 1325 N N . ASP A 1 160 ? -16.639 5.171 -7.839 1.00 95.88 160 ASP A N 1
ATOM 1326 C CA . ASP A 1 160 ? -18.046 5.177 -8.246 1.00 95.88 160 ASP A CA 1
ATOM 1327 C C . ASP A 1 160 ? -18.910 4.181 -7.455 1.00 95.88 160 ASP A C 1
ATOM 1329 O O . ASP A 1 160 ? -20.134 4.278 -7.498 1.00 95.88 160 ASP A O 1
ATOM 1333 N N . GLU A 1 161 ? -18.295 3.217 -6.763 1.00 94.56 161 GLU A N 1
ATOM 1334 C CA . GLU A 1 161 ? -18.980 2.142 -6.037 1.00 94.56 161 GLU A CA 1
ATOM 1335 C C . GLU A 1 161 ? -18.267 1.870 -4.705 1.00 94.56 161 GLU A C 1
ATOM 1337 O O . GLU A 1 161 ? -17.046 1.710 -4.683 1.00 94.56 161 GLU A O 1
ATOM 1342 N N . GLU A 1 162 ? -19.027 1.797 -3.608 1.00 93.69 162 GLU A N 1
ATOM 1343 C CA . GLU A 1 162 ? -18.501 1.416 -2.293 1.00 93.69 162 GLU A CA 1
ATOM 1344 C C . GLU A 1 162 ? -18.125 -0.069 -2.246 1.00 93.69 162 GLU A C 1
ATOM 1346 O O . GLU A 1 162 ? -18.842 -0.934 -2.756 1.00 93.69 162 GLU A O 1
ATOM 1351 N N . GLY A 1 163 ? -17.041 -0.375 -1.536 1.00 94.81 163 GLY A N 1
ATOM 1352 C CA . GLY A 1 163 ? -16.627 -1.741 -1.252 1.00 94.81 163 GLY A CA 1
ATOM 1353 C C . GLY A 1 163 ? -15.770 -2.373 -2.334 1.00 94.81 163 GLY A C 1
ATOM 1354 O O . GLY A 1 163 ? -15.290 -1.744 -3.278 1.00 94.81 163 GLY A O 1
ATOM 1355 N N . LEU A 1 164 ? -15.527 -3.666 -2.148 1.00 93.94 164 LEU A N 1
ATOM 1356 C CA . LEU A 1 164 ? -14.727 -4.474 -3.055 1.00 93.94 164 LEU A CA 1
ATOM 1357 C C . LEU A 1 164 ? -15.463 -4.656 -4.392 1.00 93.94 164 LEU A C 1
ATOM 1359 O O . LEU A 1 164 ? -16.462 -5.369 -4.474 1.00 93.94 164 LEU A O 1
ATOM 1363 N N . VAL A 1 165 ? -14.945 -4.039 -5.453 1.00 95.62 165 VAL A N 1
ATOM 1364 C CA . VAL A 1 165 ? -15.582 -4.043 -6.780 1.00 95.62 165 VAL A CA 1
ATOM 1365 C C . VAL A 1 165 ? -15.203 -5.292 -7.565 1.00 95.62 165 VAL A C 1
ATOM 1367 O O . VAL A 1 165 ? -16.066 -5.923 -8.180 1.00 95.62 165 VAL A O 1
ATOM 1370 N N . TYR A 1 166 ? -13.924 -5.676 -7.526 1.00 94.69 166 TYR A N 1
ATOM 1371 C CA . TYR A 1 166 ? -13.427 -6.864 -8.213 1.00 94.69 166 TYR A CA 1
ATOM 1372 C C . TYR A 1 166 ? -12.400 -7.627 -7.371 1.00 94.69 166 TYR A C 1
ATOM 1374 O O . TYR A 1 166 ? -11.381 -7.077 -6.953 1.00 94.69 166 TYR A O 1
ATOM 1382 N N . ALA A 1 167 ? -12.646 -8.927 -7.198 1.00 90.62 167 ALA A N 1
ATOM 1383 C CA . ALA A 1 167 ? -11.737 -9.881 -6.561 1.00 90.62 167 ALA A CA 1
ATOM 1384 C C . ALA A 1 167 ? -11.849 -11.287 -7.184 1.00 90.62 167 ALA A C 1
ATOM 1386 O O . ALA A 1 167 ? -11.699 -12.293 -6.499 1.00 90.62 167 ALA A O 1
ATOM 1387 N N . GLY A 1 168 ? -12.126 -11.357 -8.489 1.00 86.38 168 GLY A N 1
ATOM 1388 C CA . GLY A 1 168 ? -12.299 -12.604 -9.240 1.00 86.38 168 GLY A CA 1
ATOM 1389 C C . GLY A 1 168 ? -13.558 -12.596 -10.110 1.00 86.38 168 GLY A C 1
ATOM 1390 O O . GLY A 1 168 ? -14.404 -11.714 -9.980 1.00 86.38 168 GLY A O 1
ATOM 1391 N N . GLY A 1 169 ? -13.672 -13.585 -10.998 1.00 86.56 169 GLY A N 1
ATOM 1392 C CA . GLY A 1 169 ? -14.749 -13.665 -11.990 1.00 86.56 169 GLY A CA 1
ATOM 1393 C C . GLY A 1 169 ? -14.492 -12.800 -13.227 1.00 86.56 169 GLY A C 1
ATOM 1394 O O . GLY A 1 169 ? -13.343 -12.543 -13.585 1.00 86.56 169 GLY A O 1
ATOM 1395 N N . ASP A 1 170 ? -15.563 -12.363 -13.890 1.00 88.81 170 ASP A N 1
ATOM 1396 C CA . ASP A 1 170 ? -15.473 -11.543 -15.100 1.00 88.81 170 ASP A CA 1
ATOM 1397 C C . ASP A 1 170 ? -15.214 -10.072 -14.748 1.00 88.81 170 ASP A C 1
ATOM 1399 O O . ASP A 1 170 ? -15.995 -9.423 -14.050 1.00 88.81 170 ASP A O 1
ATOM 1403 N N . PHE A 1 171 ? -14.096 -9.533 -15.235 1.00 93.19 171 PHE A N 1
ATOM 1404 C CA . PHE A 1 171 ? -13.728 -8.137 -15.019 1.00 93.19 171 PHE A CA 1
ATOM 1405 C C . PHE A 1 171 ? -14.508 -7.211 -15.966 1.00 93.19 171 PHE A C 1
ATOM 1407 O O . PHE A 1 171 ? -14.342 -7.291 -17.183 1.00 93.19 171 PHE A O 1
ATOM 1414 N N . ASP A 1 172 ? -15.310 -6.295 -15.413 1.00 94.00 172 ASP A N 1
ATOM 1415 C CA . ASP A 1 172 ? -16.065 -5.297 -16.182 1.00 94.00 172 ASP A CA 1
ATOM 1416 C C . ASP A 1 172 ? -15.512 -3.882 -15.975 1.00 94.00 172 ASP A C 1
ATOM 1418 O O . ASP A 1 172 ? -15.779 -3.221 -14.970 1.00 94.00 172 ASP A O 1
ATOM 1422 N N . ILE A 1 173 ? -14.772 -3.388 -16.971 1.00 94.12 173 ILE A N 1
ATOM 1423 C CA . ILE A 1 173 ? -14.177 -2.044 -16.963 1.00 94.12 173 ILE A CA 1
ATOM 1424 C C . ILE A 1 173 ? -15.228 -0.916 -16.931 1.00 94.12 173 ILE A C 1
ATOM 1426 O O . ILE A 1 173 ? -14.902 0.215 -16.572 1.00 94.12 173 ILE A O 1
ATOM 1430 N N . ASN A 1 174 ? -16.493 -1.181 -17.280 1.00 94.31 174 ASN A N 1
ATOM 1431 C CA . ASN A 1 174 ? -17.532 -0.146 -17.343 1.00 94.31 174 ASN A CA 1
ATOM 1432 C C . ASN A 1 174 ? -18.067 0.275 -15.965 1.00 94.31 174 ASN A C 1
ATOM 1434 O O . ASN A 1 174 ? -18.737 1.306 -15.866 1.00 94.31 174 ASN A O 1
ATOM 1438 N N . ARG A 1 175 ? -17.741 -0.478 -14.907 1.00 94.94 175 ARG A N 1
ATOM 1439 C CA . ARG A 1 175 ? -18.044 -0.131 -13.505 1.00 94.94 175 ARG A CA 1
ATOM 1440 C C . ARG A 1 175 ? -17.202 1.032 -12.965 1.00 94.94 175 ARG A C 1
ATOM 1442 O O . ARG A 1 175 ? -17.487 1.566 -11.900 1.00 94.94 175 ARG A O 1
ATOM 1449 N N . TYR A 1 176 ? -16.186 1.458 -13.714 1.00 96.75 176 TYR A N 1
ATOM 1450 C CA . TYR A 1 176 ? -15.248 2.501 -13.310 1.00 96.75 176 TYR A CA 1
ATOM 1451 C C . TYR A 1 176 ? -15.367 3.696 -14.261 1.00 96.75 176 TYR A C 1
ATOM 1453 O O . TYR A 1 176 ? -14.876 3.671 -15.393 1.00 96.75 176 TYR A O 1
ATOM 1461 N N . LYS A 1 177 ? -16.064 4.746 -13.825 1.00 96.56 177 LYS A N 1
ATOM 1462 C CA . LYS A 1 177 ? -16.391 5.922 -14.642 1.00 96.56 177 LYS A CA 1
ATOM 1463 C C . LYS A 1 177 ? -15.452 7.085 -14.353 1.00 96.56 177 LYS A C 1
ATOM 1465 O O . LYS A 1 177 ? -14.891 7.632 -15.299 1.00 96.56 177 LYS A O 1
ATOM 1470 N N . LYS A 1 178 ? -15.274 7.445 -13.077 1.00 96.06 178 LYS A N 1
ATOM 1471 C CA . LYS A 1 178 ? -14.415 8.564 -12.651 1.00 96.06 178 LYS A CA 1
ATOM 1472 C C . LYS A 1 178 ? -12.938 8.269 -12.889 1.00 96.06 178 LYS A C 1
ATOM 1474 O O . LYS A 1 178 ? -12.220 9.108 -13.418 1.00 96.06 178 LYS A O 1
ATOM 1479 N N . PHE A 1 179 ? -12.499 7.069 -12.517 1.00 97.38 179 PHE A N 1
ATOM 1480 C CA . PHE A 1 179 ? -11.110 6.638 -12.630 1.00 97.38 179 PHE A CA 1
ATOM 1481 C C . PHE A 1 179 ? -11.055 5.200 -13.138 1.00 97.38 179 PHE A C 1
ATOM 1483 O O . PHE A 1 179 ? -11.364 4.258 -12.413 1.00 97.38 179 PHE A O 1
ATOM 1490 N N . LYS A 1 180 ? -10.696 5.026 -14.411 1.00 96.75 180 LYS A N 1
ATOM 1491 C CA . LYS A 1 180 ? -10.647 3.704 -15.048 1.00 96.75 180 LYS A CA 1
ATOM 1492 C C . LYS A 1 180 ? -9.405 2.941 -14.603 1.00 96.75 180 LYS A C 1
ATOM 1494 O O . LYS A 1 180 ? -8.340 3.534 -14.699 1.00 96.75 180 LYS A O 1
ATOM 1499 N N . PRO A 1 181 ? -9.482 1.659 -14.216 1.00 97.38 181 PRO A N 1
ATOM 1500 C CA . PRO A 1 181 ? -8.322 0.811 -13.948 1.00 97.38 181 PRO A CA 1
ATOM 1501 C C . PRO A 1 181 ? -7.403 0.619 -15.158 1.00 97.38 181 PRO A C 1
ATOM 1503 O O . PRO A 1 181 ? -7.814 0.820 -16.301 1.00 97.38 181 PRO A O 1
ATOM 1506 N N . VAL A 1 182 ? -6.173 0.152 -14.920 1.00 95.50 182 VAL A N 1
ATOM 1507 C CA . VAL A 1 182 ? -5.286 -0.305 -16.002 1.00 95.50 182 VAL A CA 1
ATOM 1508 C C . VAL A 1 182 ? -5.914 -1.512 -16.701 1.00 95.50 182 VAL A C 1
ATOM 1510 O O . VAL A 1 182 ? -6.298 -2.492 -16.055 1.00 95.50 182 VAL A O 1
ATOM 1513 N N . GLU A 1 183 ? -6.070 -1.434 -18.020 1.00 91.38 183 GLU A N 1
ATOM 1514 C CA . GLU A 1 183 ? -6.880 -2.382 -18.797 1.00 91.38 183 GLU A CA 1
ATOM 1515 C C . GLU A 1 183 ? -6.290 -3.796 -18.805 1.00 91.38 183 GLU A C 1
ATOM 1517 O O . GLU A 1 183 ? -7.010 -4.785 -18.682 1.00 91.38 183 GLU A O 1
ATOM 1522 N N . ASP A 1 184 ? -4.970 -3.908 -18.860 1.00 91.81 184 ASP A N 1
ATOM 1523 C CA . ASP A 1 184 ? -4.260 -5.175 -19.025 1.00 91.81 184 ASP A CA 1
ATOM 1524 C C . ASP A 1 184 ? -3.633 -5.717 -17.736 1.00 91.81 184 ASP A C 1
ATOM 1526 O O . ASP A 1 184 ? -2.880 -6.690 -17.788 1.00 91.81 184 ASP A O 1
ATOM 1530 N N . ASN A 1 185 ? -3.995 -5.134 -16.587 1.00 95.88 185 ASN A N 1
ATOM 1531 C CA . ASN A 1 185 ? -3.531 -5.544 -15.263 1.00 95.88 185 ASN A CA 1
ATOM 1532 C C . ASN A 1 185 ? -2.020 -5.346 -15.029 1.00 95.88 185 ASN A C 1
ATOM 1534 O O . ASN A 1 185 ? -1.455 -5.997 -14.153 1.00 95.88 185 ASN A O 1
ATOM 1538 N N . VAL A 1 186 ? -1.352 -4.456 -15.769 1.00 97.62 186 VAL A N 1
ATOM 1539 C CA . VAL A 1 186 ? 0.075 -4.168 -15.571 1.00 97.62 186 VAL A CA 1
ATOM 1540 C C . VAL A 1 186 ? 0.295 -2.677 -15.324 1.00 97.62 186 VAL A C 1
ATOM 1542 O O . VAL A 1 186 ? -0.170 -1.833 -16.080 1.00 97.62 186 VAL A O 1
ATOM 1545 N N . ALA A 1 187 ? 1.049 -2.344 -14.274 1.00 97.81 187 ALA A N 1
ATOM 1546 C CA . ALA A 1 187 ? 1.521 -0.982 -14.023 1.00 97.81 187 ALA A CA 1
ATOM 1547 C C . ALA A 1 187 ? 3.037 -0.986 -13.792 1.00 97.81 187 ALA A C 1
ATOM 1549 O O . ALA A 1 187 ? 3.528 -1.548 -12.809 1.00 97.81 187 ALA A O 1
ATOM 1550 N N . VAL A 1 188 ? 3.793 -0.375 -14.708 1.00 97.56 188 VAL A N 1
ATOM 1551 C CA . VAL A 1 188 ? 5.261 -0.293 -14.615 1.00 97.56 188 VAL A CA 1
ATOM 1552 C C . VAL A 1 188 ? 5.663 0.752 -13.580 1.00 97.56 188 VAL A C 1
ATOM 1554 O O . VAL A 1 188 ? 5.023 1.793 -13.452 1.00 97.56 188 VAL A O 1
ATOM 1557 N N . ILE A 1 189 ? 6.748 0.480 -12.860 1.00 96.38 189 ILE A N 1
ATOM 1558 C CA . ILE A 1 189 ? 7.388 1.410 -11.935 1.00 96.38 189 ILE A CA 1
ATOM 1559 C C . ILE A 1 189 ? 8.767 1.742 -12.497 1.00 96.38 189 ILE A C 1
ATOM 1561 O O . ILE A 1 189 ? 9.641 0.877 -12.574 1.00 96.38 189 ILE A O 1
ATOM 1565 N N . THR A 1 190 ? 8.963 2.996 -12.883 1.00 90.88 190 THR A N 1
ATOM 1566 C CA . THR A 1 190 ? 10.223 3.495 -13.440 1.00 90.88 190 THR A CA 1
ATOM 1567 C C . THR A 1 190 ? 10.880 4.496 -12.500 1.00 90.88 190 THR A C 1
ATOM 1569 O O . THR A 1 190 ? 10.213 5.170 -11.714 1.00 90.88 190 THR A O 1
ATOM 1572 N N . ASP A 1 191 ? 12.206 4.597 -12.571 1.00 87.00 191 ASP A N 1
ATOM 1573 C CA . ASP A 1 191 ? 13.002 5.546 -11.787 1.00 87.00 191 ASP A CA 1
ATOM 1574 C C . ASP A 1 191 ? 12.900 6.990 -12.278 1.00 87.00 191 ASP A C 1
ATOM 1576 O O . ASP A 1 191 ? 13.139 7.918 -11.510 1.00 87.00 191 ASP A O 1
ATOM 1580 N N . GLU A 1 192 ? 12.470 7.171 -13.521 1.00 88.62 192 GLU A N 1
ATOM 1581 C CA . GLU A 1 192 ? 12.135 8.456 -14.127 1.00 88.62 192 GLU A CA 1
ATOM 1582 C C . GLU A 1 192 ? 10.792 8.355 -14.857 1.00 88.62 192 GLU A C 1
ATOM 1584 O O . GLU A 1 192 ? 10.253 7.265 -15.060 1.00 88.62 192 GLU A O 1
ATOM 1589 N N . GLU A 1 193 ? 10.241 9.493 -15.260 1.00 89.69 193 GLU A N 1
ATOM 1590 C CA . GLU A 1 193 ? 8.972 9.571 -15.980 1.00 89.69 193 GLU A CA 1
ATOM 1591 C C . GLU A 1 193 ? 9.164 9.259 -17.475 1.00 89.69 193 GLU A C 1
ATOM 1593 O O . GLU A 1 193 ? 9.258 10.144 -18.322 1.00 89.69 193 GLU A O 1
ATOM 1598 N N . TYR A 1 194 ? 9.277 7.970 -17.806 1.00 88.44 194 TYR A N 1
ATOM 1599 C CA . TYR A 1 194 ? 9.411 7.515 -19.197 1.00 88.44 194 TYR A CA 1
ATOM 1600 C C . TYR A 1 194 ? 8.069 7.269 -19.893 1.00 88.44 194 TYR A C 1
ATOM 1602 O O . TYR A 1 194 ? 8.015 7.233 -21.124 1.00 88.44 194 TYR A O 1
ATOM 1610 N N . PHE A 1 195 ? 7.002 7.047 -19.122 1.00 90.06 195 PHE A N 1
ATOM 1611 C CA . PHE A 1 195 ? 5.679 6.703 -19.634 1.00 90.06 195 PHE A CA 1
ATOM 1612 C C . PHE A 1 195 ? 4.619 7.581 -18.986 1.00 90.06 195 PHE A C 1
ATOM 1614 O O . PHE A 1 195 ? 4.605 7.748 -17.772 1.00 90.06 195 PHE A O 1
ATOM 1621 N N . GLU A 1 196 ? 3.685 8.062 -19.801 1.00 86.50 196 GLU A N 1
ATOM 1622 C CA . GLU A 1 196 ? 2.546 8.865 -19.347 1.00 86.50 196 GLU A CA 1
ATOM 1623 C C . GLU A 1 196 ? 1.695 8.120 -18.304 1.00 86.50 196 GLU A C 1
ATOM 1625 O O . GLU A 1 196 ? 1.263 8.720 -17.329 1.00 86.50 196 GLU A O 1
ATOM 1630 N N . TYR A 1 197 ? 1.543 6.800 -18.454 1.00 87.69 197 TYR A N 1
ATOM 1631 C CA . TYR A 1 197 ? 0.685 5.955 -17.614 1.00 87.69 197 TYR A CA 1
ATOM 1632 C C . TYR A 1 197 ? 1.474 4.938 -16.771 1.00 87.69 197 TYR A C 1
ATOM 1634 O O . TYR A 1 197 ? 1.074 3.779 -16.649 1.00 87.69 197 TYR A O 1
ATOM 1642 N N . ASP A 1 198 ? 2.618 5.339 -16.208 1.00 95.12 198 ASP A N 1
ATOM 1643 C CA . ASP A 1 198 ? 3.290 4.532 -15.181 1.00 95.12 198 ASP A CA 1
ATOM 1644 C C . ASP A 1 198 ? 2.521 4.549 -13.841 1.00 95.12 198 ASP A C 1
ATOM 1646 O O . ASP A 1 198 ? 1.586 5.328 -13.649 1.00 95.12 198 ASP A O 1
ATOM 1650 N N . LEU A 1 199 ? 2.896 3.685 -12.892 1.00 97.88 199 LEU A N 1
ATOM 1651 C CA . LEU A 1 199 ? 2.202 3.584 -11.601 1.00 97.88 199 LEU A CA 1
ATOM 1652 C C . LEU A 1 199 ? 2.133 4.925 -10.848 1.00 97.88 199 LEU A C 1
ATOM 1654 O O . LEU A 1 199 ? 1.136 5.205 -10.184 1.00 97.88 199 LEU A O 1
ATOM 1658 N N . VAL A 1 200 ? 3.180 5.747 -10.947 1.00 97.50 200 VAL A N 1
ATOM 1659 C CA . VAL A 1 200 ? 3.289 7.017 -10.221 1.00 97.50 200 VAL A CA 1
ATOM 1660 C C . VAL A 1 200 ? 2.333 8.040 -10.817 1.00 97.50 200 VAL A C 1
ATOM 1662 O O . VAL A 1 200 ? 1.553 8.642 -10.087 1.00 97.50 200 VAL A O 1
ATOM 1665 N N . ASN A 1 201 ? 2.337 8.192 -12.139 1.00 97.12 201 ASN A N 1
ATOM 1666 C CA . ASN A 1 201 ? 1.449 9.111 -12.841 1.00 97.12 201 ASN A CA 1
ATOM 1667 C C . ASN A 1 201 ? -0.016 8.703 -12.690 1.00 97.12 201 ASN A C 1
ATOM 1669 O O . ASN A 1 201 ? -0.878 9.554 -12.495 1.00 97.12 201 ASN A O 1
ATOM 1673 N N . ARG A 1 202 ? -0.295 7.398 -12.673 1.00 98.12 202 ARG A N 1
ATOM 1674 C CA . ARG A 1 202 ? -1.631 6.856 -12.393 1.00 98.12 202 ARG A CA 1
ATOM 1675 C C . ARG A 1 202 ? -2.087 7.138 -10.964 1.00 98.12 202 ARG A C 1
ATOM 1677 O O . ARG A 1 202 ? -3.260 7.418 -10.745 1.00 98.12 202 ARG A O 1
ATOM 1684 N N . PHE A 1 203 ? -1.172 7.109 -9.997 1.00 98.69 203 PHE A N 1
ATOM 1685 C CA . PHE A 1 203 ? -1.474 7.521 -8.629 1.00 98.69 203 PHE A CA 1
ATOM 1686 C C . PHE A 1 203 ? -1.710 9.038 -8.523 1.00 98.69 203 PHE A C 1
ATOM 1688 O O . PHE A 1 203 ? -2.641 9.463 -7.848 1.00 98.69 203 PHE A O 1
ATOM 1695 N N . ILE A 1 204 ? -0.934 9.858 -9.237 1.00 98.38 204 ILE A N 1
ATOM 1696 C CA . ILE A 1 204 ? -1.157 11.312 -9.316 1.00 98.38 204 ILE A CA 1
ATOM 1697 C C . ILE A 1 204 ? -2.519 11.623 -9.961 1.00 98.38 204 ILE A C 1
ATOM 1699 O O . ILE A 1 204 ? -3.251 12.475 -9.463 1.00 98.38 204 ILE A O 1
ATOM 1703 N N . GLU A 1 205 ? -2.895 10.909 -11.026 1.00 98.31 205 GLU A N 1
ATOM 1704 C CA . GLU A 1 205 ? -4.220 11.001 -11.653 1.00 98.31 205 GLU A CA 1
ATOM 1705 C C . GLU A 1 205 ? -5.330 10.627 -10.659 1.00 98.31 205 GLU A C 1
ATOM 1707 O O . GLU A 1 205 ? -6.325 11.340 -10.555 1.00 98.31 205 GLU A O 1
ATOM 1712 N N . PHE A 1 206 ? -5.142 9.564 -9.872 1.00 98.62 206 PHE A N 1
ATOM 1713 C CA . PHE A 1 206 ? -6.071 9.186 -8.806 1.00 98.62 206 PHE A CA 1
ATOM 1714 C C . PHE A 1 206 ? -6.246 10.304 -7.765 1.00 98.62 206 PHE A C 1
ATOM 1716 O O . PHE A 1 206 ? -7.382 10.632 -7.417 1.00 98.62 206 PHE A O 1
ATOM 1723 N N . VAL A 1 207 ? -5.156 10.933 -7.309 1.00 98.62 207 VAL A N 1
ATOM 1724 C CA . VAL A 1 207 ? -5.215 12.080 -6.382 1.00 98.62 207 VAL A CA 1
ATOM 1725 C C . VAL A 1 207 ? -5.983 13.243 -7.012 1.00 98.62 207 VAL A C 1
ATOM 1727 O O . VAL A 1 207 ? -6.903 13.771 -6.391 1.00 98.62 207 VAL A O 1
ATOM 1730 N N . LYS A 1 208 ? -5.672 13.582 -8.269 1.00 98.12 208 LYS A N 1
ATOM 1731 C CA . LYS A 1 208 ? -6.349 14.639 -9.034 1.00 98.12 208 LYS A CA 1
ATOM 1732 C C . LYS A 1 208 ? -7.855 14.394 -9.172 1.00 98.12 208 LYS A C 1
ATOM 1734 O O . LYS A 1 208 ? -8.635 15.331 -9.061 1.00 98.12 208 LYS A O 1
ATOM 1739 N N . VAL A 1 209 ? -8.279 13.156 -9.431 1.00 97.75 209 VAL A N 1
ATOM 1740 C CA . VAL A 1 209 ? -9.708 12.814 -9.557 1.00 97.75 209 VAL A CA 1
ATOM 1741 C C . VAL A 1 209 ? -10.412 12.825 -8.199 1.00 97.75 209 VAL A C 1
ATOM 1743 O O . VAL A 1 209 ? -11.588 13.172 -8.138 1.00 97.75 209 VAL A O 1
ATOM 1746 N N . SER A 1 210 ? -9.709 12.458 -7.125 1.00 97.38 210 SER A N 1
ATOM 1747 C CA . SER A 1 210 ? -10.300 12.330 -5.787 1.00 97.38 210 SER A CA 1
ATOM 1748 C C . SER A 1 210 ? -10.448 13.670 -5.059 1.00 97.38 210 SER A C 1
ATOM 1750 O O . SER A 1 210 ? -11.464 13.883 -4.413 1.00 97.38 210 SER A O 1
ATOM 1752 N N . PHE A 1 211 ? -9.465 14.568 -5.188 1.00 97.38 211 PHE A N 1
ATOM 1753 C CA . PHE A 1 211 ? -9.399 15.850 -4.462 1.00 97.38 211 PHE A CA 1
ATOM 1754 C C . PHE A 1 211 ? -9.456 17.087 -5.378 1.00 97.38 211 PHE A C 1
ATOM 1756 O O . PHE A 1 211 ? -9.373 18.221 -4.915 1.00 97.38 211 PHE A O 1
ATOM 1763 N N . GLY A 1 212 ? -9.592 16.884 -6.691 1.00 96.31 212 GLY A N 1
ATOM 1764 C CA . GLY A 1 212 ? -9.602 17.958 -7.681 1.00 96.31 212 GLY A CA 1
ATOM 1765 C C . GLY A 1 212 ? -8.209 18.370 -8.171 1.00 96.31 212 GLY A C 1
ATOM 1766 O O . GLY A 1 212 ? -7.169 18.022 -7.612 1.00 96.31 212 GLY A O 1
ATOM 1767 N N . GLU A 1 213 ? -8.188 19.116 -9.279 1.00 97.06 213 GLU A N 1
ATOM 1768 C CA . GLU A 1 213 ? -6.949 19.589 -9.913 1.00 97.06 213 GLU A CA 1
ATOM 1769 C C . GLU A 1 213 ? -6.352 20.823 -9.229 1.00 97.06 213 GLU A C 1
ATOM 1771 O O . GLU A 1 213 ? -5.138 21.001 -9.255 1.00 97.06 213 GLU A O 1
ATOM 1776 N N . GLU A 1 214 ? -7.194 21.659 -8.618 1.00 97.50 214 GLU A N 1
ATOM 1777 C CA . GLU A 1 214 ? -6.803 22.966 -8.077 1.00 97.50 214 GLU A CA 1
ATOM 1778 C C . GLU A 1 214 ? -5.717 22.856 -6.998 1.00 97.50 214 GLU A C 1
ATOM 1780 O O . GLU A 1 214 ? -4.719 23.570 -7.071 1.00 97.50 214 GLU A O 1
ATOM 1785 N N . ASN A 1 215 ? -5.852 21.894 -6.078 1.00 96.19 215 ASN A N 1
ATOM 1786 C CA . ASN A 1 215 ? -4.917 21.682 -4.966 1.00 96.19 215 ASN A CA 1
ATOM 1787 C C . ASN A 1 215 ? -3.987 20.480 -5.185 1.00 96.19 215 ASN A C 1
ATOM 1789 O O . ASN A 1 215 ? -3.449 19.916 -4.233 1.00 96.19 215 ASN A O 1
ATOM 1793 N N . LEU A 1 216 ? -3.793 20.040 -6.435 1.00 98.44 216 LEU A N 1
ATOM 1794 C CA . LEU A 1 216 ? -3.001 18.841 -6.718 1.00 98.44 216 LEU A CA 1
ATOM 1795 C C . LEU A 1 216 ? -1.568 18.950 -6.177 1.00 98.44 216 LEU A C 1
ATOM 1797 O O . LEU A 1 216 ? -1.085 18.007 -5.563 1.00 98.44 216 LEU A O 1
ATOM 1801 N N . GLU A 1 217 ? -0.885 20.078 -6.380 1.00 98.31 217 GLU A N 1
ATOM 1802 C CA . GLU A 1 217 ? 0.506 20.233 -5.929 1.00 98.31 217 GLU A CA 1
ATOM 1803 C C . GLU A 1 217 ? 0.637 20.229 -4.401 1.00 98.31 217 GLU A C 1
ATOM 1805 O O . GLU A 1 217 ? 1.524 19.558 -3.880 1.00 98.31 217 GLU A O 1
ATOM 1810 N N . GLU A 1 218 ? -0.281 20.894 -3.695 1.00 98.38 218 GLU A N 1
ATOM 1811 C CA . GLU A 1 218 ? -0.361 20.888 -2.228 1.00 98.38 218 GLU A CA 1
ATOM 1812 C C . GLU A 1 218 ? -0.613 19.470 -1.695 1.00 98.38 218 GLU A C 1
ATOM 1814 O O . GLU A 1 218 ? 0.090 18.984 -0.810 1.00 98.38 218 GLU A O 1
ATOM 1819 N N . ASN A 1 219 ? -1.543 18.743 -2.319 1.00 98.69 219 ASN A N 1
ATOM 1820 C CA . ASN A 1 219 ? -1.835 17.352 -1.984 1.00 98.69 219 ASN A CA 1
ATOM 1821 C C . ASN A 1 219 ? -0.625 16.433 -2.200 1.00 98.69 219 ASN A C 1
ATOM 1823 O O . ASN A 1 219 ? -0.340 15.563 -1.372 1.00 98.69 219 ASN A O 1
ATOM 1827 N N . LEU A 1 220 ? 0.113 16.615 -3.300 1.00 98.69 220 LEU A N 1
ATOM 1828 C CA . LEU A 1 220 ? 1.333 15.852 -3.560 1.00 98.69 220 LEU A CA 1
ATOM 1829 C C . LEU A 1 220 ? 2.443 16.198 -2.566 1.00 98.69 220 LEU A C 1
ATOM 1831 O O . LEU A 1 220 ? 3.173 15.292 -2.160 1.00 98.69 220 LEU A O 1
ATOM 1835 N N . GLU A 1 221 ? 2.575 17.465 -2.171 1.00 98.62 221 GLU A N 1
ATOM 1836 C CA . GLU A 1 221 ? 3.524 17.910 -1.147 1.00 98.62 221 GLU A CA 1
ATOM 1837 C C . GLU A 1 221 ? 3.210 17.271 0.211 1.00 98.62 221 GLU A C 1
ATOM 1839 O O . GLU A 1 221 ? 4.087 16.626 0.787 1.00 98.62 221 GLU A O 1
ATOM 1844 N N . PHE A 1 222 ? 1.948 17.289 0.650 1.00 98.62 222 PHE A N 1
ATOM 1845 C CA . PHE A 1 222 ? 1.524 16.659 1.906 1.00 98.62 222 PHE A CA 1
ATOM 1846 C C . PHE A 1 222 ? 1.778 15.141 1.938 1.00 98.62 222 PHE A C 1
ATOM 1848 O O . PHE A 1 222 ? 2.313 14.597 2.917 1.00 98.62 222 PHE A O 1
ATOM 1855 N N . ILE A 1 223 ? 1.448 14.439 0.842 1.00 98.69 223 ILE A N 1
ATOM 1856 C CA . ILE A 1 223 ? 1.770 13.011 0.693 1.00 98.69 223 ILE A CA 1
ATOM 1857 C C . ILE A 1 223 ? 3.283 12.819 0.789 1.00 98.69 223 ILE A C 1
ATOM 1859 O O . ILE A 1 223 ? 3.760 11.969 1.541 1.00 98.69 223 ILE A O 1
ATOM 1863 N N . ALA A 1 224 ? 4.046 13.591 0.018 1.00 98.31 224 ALA A N 1
ATOM 1864 C CA . ALA A 1 224 ? 5.486 13.446 -0.057 1.00 98.31 224 ALA A CA 1
ATOM 1865 C C . ALA A 1 224 ? 6.166 13.719 1.285 1.00 98.31 224 ALA A C 1
ATOM 1867 O O . ALA A 1 224 ? 7.097 12.996 1.632 1.00 98.31 224 ALA A O 1
ATOM 1868 N N . ASP A 1 225 ? 5.722 14.706 2.057 1.00 97.62 225 ASP A N 1
ATOM 1869 C CA . ASP A 1 225 ? 6.263 15.045 3.379 1.00 97.62 225 ASP A CA 1
ATOM 1870 C C . ASP A 1 225 ? 6.015 13.970 4.429 1.00 97.62 225 ASP A C 1
ATOM 1872 O O . ASP A 1 225 ? 6.846 13.766 5.315 1.00 97.62 225 ASP A O 1
ATOM 1876 N N . SER A 1 226 ? 4.950 13.193 4.256 1.00 96.88 226 SER A N 1
ATOM 1877 C CA . SER A 1 226 ? 4.670 12.012 5.074 1.00 96.88 226 SER A CA 1
ATOM 1878 C C . SER A 1 226 ? 5.544 10.803 4.703 1.00 96.88 226 SER A C 1
ATOM 1880 O O . SER A 1 226 ? 5.577 9.809 5.429 1.00 96.88 226 SER A O 1
ATOM 1882 N N . LEU A 1 227 ? 6.284 10.873 3.589 1.00 96.62 227 LEU A N 1
ATOM 1883 C CA . LEU A 1 227 ? 7.191 9.831 3.111 1.00 96.62 227 LEU A CA 1
ATOM 1884 C C . LEU A 1 227 ? 8.663 10.170 3.390 1.00 96.62 227 LEU A C 1
ATOM 1886 O O . LEU A 1 227 ? 9.110 11.321 3.391 1.00 96.62 227 LEU A O 1
ATOM 1890 N N . LYS A 1 228 ? 9.467 9.119 3.566 1.00 92.06 228 LYS A N 1
ATOM 1891 C CA . LYS A 1 228 ? 10.918 9.235 3.769 1.00 92.06 228 LYS A CA 1
ATOM 1892 C C . LYS A 1 228 ? 11.637 9.547 2.459 1.00 92.06 228 LYS A C 1
ATOM 1894 O O . LYS A 1 228 ? 11.226 9.116 1.388 1.00 92.06 228 LYS A O 1
ATOM 1899 N N . GLY A 1 229 ? 12.781 10.215 2.569 1.00 91.25 229 GLY A N 1
ATOM 1900 C CA . GLY A 1 229 ? 13.654 10.534 1.439 1.00 91.25 229 GLY A CA 1
ATOM 1901 C C . GLY A 1 229 ? 13.727 12.030 1.156 1.00 91.25 229 GLY A C 1
ATOM 1902 O O . GLY A 1 229 ? 13.195 12.845 1.904 1.00 91.25 229 GLY A O 1
ATOM 1903 N N . SER A 1 230 ? 14.425 12.384 0.084 1.00 91.31 230 SER A N 1
ATOM 1904 C CA . SER A 1 230 ? 14.617 13.760 -0.369 1.00 91.31 230 SER A CA 1
ATOM 1905 C C . SER A 1 230 ? 14.315 13.881 -1.860 1.00 91.31 230 SER A C 1
ATOM 1907 O O . SER A 1 230 ? 14.275 12.876 -2.573 1.00 91.31 230 SER A O 1
ATOM 1909 N N . GLY A 1 231 ? 14.115 15.115 -2.317 1.00 94.62 231 GLY A N 1
ATOM 1910 C CA . GLY A 1 231 ? 13.721 15.435 -3.687 1.00 94.62 231 GLY A CA 1
ATOM 1911 C C . GLY A 1 231 ? 12.412 16.216 -3.713 1.00 94.62 231 GLY A C 1
ATOM 1912 O O . GLY A 1 231 ? 11.872 16.578 -2.669 1.00 94.62 231 GLY A O 1
ATOM 1913 N N . THR A 1 232 ? 11.925 16.472 -4.916 1.00 97.00 232 THR A N 1
ATOM 1914 C CA . THR A 1 232 ? 10.591 17.027 -5.170 1.00 97.00 232 THR A CA 1
ATOM 1915 C C . THR A 1 232 ? 9.489 16.065 -4.702 1.00 97.00 232 THR A C 1
ATOM 1917 O O . THR A 1 232 ? 9.748 14.863 -4.557 1.00 97.00 232 THR A O 1
ATOM 1920 N N . PRO A 1 233 ? 8.239 16.536 -4.525 1.00 97.69 233 PRO A N 1
ATOM 1921 C CA . PRO A 1 233 ? 7.133 15.672 -4.117 1.00 97.69 233 PRO A CA 1
ATOM 1922 C C . PRO A 1 233 ? 6.968 14.418 -4.988 1.00 97.69 233 PRO A C 1
ATOM 1924 O O . PRO A 1 233 ? 6.922 13.292 -4.490 1.00 97.69 233 PRO A O 1
ATOM 1927 N N . ARG A 1 234 ? 7.008 14.593 -6.315 1.00 97.00 234 ARG A N 1
ATOM 1928 C CA . ARG A 1 234 ? 6.926 13.494 -7.291 1.00 97.00 234 ARG A CA 1
ATOM 1929 C C . ARG A 1 234 ? 8.093 12.513 -7.177 1.00 97.00 234 ARG A C 1
ATOM 1931 O O . ARG A 1 234 ? 7.880 11.306 -7.260 1.00 97.00 234 ARG A O 1
ATOM 1938 N N . GLU A 1 235 ? 9.315 13.000 -6.949 1.00 96.56 235 GLU A N 1
ATOM 1939 C CA . GLU A 1 235 ? 10.484 12.137 -6.734 1.00 96.56 235 GLU A CA 1
ATOM 1940 C C . GLU A 1 235 ? 10.366 11.331 -5.435 1.00 96.56 235 GLU A C 1
ATOM 1942 O O . GLU A 1 235 ? 10.689 10.143 -5.435 1.00 96.56 235 GLU A O 1
ATOM 1947 N N . LYS A 1 236 ? 9.871 11.924 -4.338 1.00 97.56 236 LYS A N 1
ATOM 1948 C CA . LYS A 1 236 ? 9.646 11.200 -3.072 1.00 97.56 236 LYS A CA 1
ATOM 1949 C C . LYS A 1 236 ? 8.596 10.097 -3.241 1.00 97.56 236 LYS A C 1
ATOM 1951 O O . LYS A 1 236 ? 8.858 8.959 -2.851 1.00 97.56 236 LYS A O 1
ATOM 1956 N N . ILE A 1 237 ? 7.469 10.387 -3.897 1.00 98.19 237 ILE A N 1
ATOM 1957 C CA . ILE A 1 237 ? 6.419 9.391 -4.183 1.00 98.19 237 ILE A CA 1
ATOM 1958 C C . ILE A 1 237 ? 6.950 8.277 -5.101 1.00 98.19 237 ILE A C 1
ATOM 1960 O O . ILE A 1 237 ? 6.787 7.090 -4.809 1.00 98.19 237 ILE A O 1
ATOM 1964 N N . ARG A 1 238 ? 7.676 8.627 -6.170 1.00 97.19 238 ARG A N 1
ATOM 1965 C CA . ARG A 1 238 ? 8.315 7.650 -7.069 1.00 97.19 238 ARG A CA 1
ATOM 1966 C C . ARG A 1 238 ? 9.314 6.758 -6.329 1.00 97.19 238 ARG A C 1
ATOM 1968 O O . ARG A 1 238 ? 9.287 5.536 -6.478 1.00 97.19 238 ARG A O 1
ATOM 1975 N N . ASN A 1 239 ? 10.155 7.343 -5.478 1.00 96.25 239 ASN A N 1
ATOM 1976 C CA . ASN A 1 239 ? 11.110 6.601 -4.659 1.00 96.25 239 ASN A CA 1
ATOM 1977 C C . ASN A 1 239 ? 10.420 5.649 -3.675 1.00 96.25 239 ASN A C 1
ATOM 1979 O O . ASN A 1 239 ? 10.922 4.538 -3.476 1.00 96.25 239 ASN A O 1
ATOM 1983 N N . TYR A 1 240 ? 9.278 6.043 -3.103 1.00 97.94 240 TYR A N 1
ATOM 1984 C CA . TYR A 1 240 ? 8.466 5.169 -2.259 1.00 97.94 240 TYR A CA 1
ATOM 1985 C C . TYR A 1 240 ? 7.963 3.944 -3.034 1.00 97.94 240 TYR A C 1
ATOM 1987 O O . TYR A 1 240 ? 8.192 2.815 -2.593 1.00 97.94 240 TYR A O 1
ATOM 1995 N N . PHE A 1 241 ? 7.383 4.133 -4.225 1.00 98.00 241 PHE A N 1
ATOM 1996 C CA . PHE A 1 241 ? 6.926 3.020 -5.068 1.00 98.00 241 PHE A CA 1
ATOM 1997 C C . PHE A 1 241 ? 8.053 2.056 -5.467 1.00 98.00 241 PHE A C 1
ATOM 1999 O O . PHE A 1 241 ? 7.860 0.841 -5.454 1.00 98.00 241 PHE A O 1
ATOM 2006 N N . ILE A 1 242 ? 9.244 2.574 -5.781 1.00 95.25 242 ILE A N 1
ATOM 2007 C CA . ILE A 1 242 ? 10.395 1.753 -6.195 1.00 95.25 242 ILE A CA 1
ATOM 2008 C C . ILE A 1 242 ? 10.950 0.918 -5.042 1.00 95.25 242 ILE A C 1
ATOM 2010 O O . ILE A 1 242 ? 11.357 -0.230 -5.250 1.00 95.25 242 ILE A O 1
ATOM 2014 N N . ASN A 1 243 ? 11.039 1.505 -3.847 1.00 93.69 243 ASN A N 1
ATOM 2015 C CA . ASN A 1 243 ? 11.856 0.946 -2.775 1.00 93.69 243 ASN A CA 1
ATOM 2016 C C . ASN A 1 243 ? 11.048 0.323 -1.641 1.00 93.69 243 ASN A C 1
ATOM 2018 O O . ASN A 1 243 ? 11.521 -0.652 -1.052 1.00 93.69 243 ASN A O 1
ATOM 2022 N N . ASP A 1 244 ? 9.887 0.878 -1.299 1.00 96.38 244 ASP A N 1
ATOM 2023 C CA . ASP A 1 244 ? 9.268 0.643 0.008 1.00 96.38 244 ASP A CA 1
ATOM 2024 C C . ASP A 1 244 ? 7.809 0.192 -0.075 1.00 96.38 244 ASP A C 1
ATOM 2026 O O . ASP A 1 244 ? 7.432 -0.682 0.705 1.00 96.38 244 ASP A O 1
ATOM 2030 N N . PHE A 1 245 ? 7.042 0.649 -1.073 1.00 98.12 245 PHE A N 1
ATOM 2031 C CA . PHE A 1 245 ? 5.639 0.262 -1.264 1.00 98.12 245 PHE A CA 1
ATOM 2032 C C . PHE A 1 245 ? 5.433 -1.254 -1.186 1.00 98.12 245 PHE A C 1
ATOM 2034 O O . PHE A 1 245 ? 4.623 -1.737 -0.400 1.00 98.12 245 PHE A O 1
ATOM 2041 N N . TYR A 1 246 ? 6.212 -2.034 -1.945 1.00 97.88 246 TYR A N 1
ATOM 2042 C CA . TYR A 1 246 ? 6.032 -3.487 -1.961 1.00 97.88 246 TYR A CA 1
ATOM 2043 C C . TYR A 1 246 ? 6.360 -4.149 -0.617 1.00 97.88 246 TYR A C 1
ATOM 2045 O O . TYR A 1 246 ? 5.734 -5.138 -0.249 1.00 97.88 246 TYR A O 1
ATOM 2053 N N . LYS A 1 247 ? 7.313 -3.604 0.150 1.00 97.06 247 LYS A N 1
ATOM 2054 C CA . LYS A 1 247 ? 7.644 -4.134 1.483 1.00 97.06 247 LYS A CA 1
ATOM 2055 C C . LYS A 1 247 ? 6.506 -3.883 2.464 1.00 97.06 247 LYS A C 1
ATOM 2057 O O . LYS A 1 247 ? 6.147 -4.788 3.216 1.00 97.06 247 LYS A O 1
ATOM 2062 N N . ASP A 1 248 ? 5.955 -2.672 2.440 1.00 97.12 248 ASP A N 1
ATOM 2063 C CA . ASP A 1 248 ? 4.810 -2.297 3.268 1.00 97.12 248 ASP A CA 1
ATOM 2064 C C . ASP A 1 248 ? 3.597 -3.162 2.896 1.00 97.12 248 ASP A C 1
ATOM 2066 O O . ASP A 1 248 ? 2.984 -3.771 3.770 1.00 97.12 248 ASP A O 1
ATOM 2070 N N . HIS A 1 249 ? 3.346 -3.354 1.599 1.00 97.50 249 HIS A N 1
ATOM 2071 C CA . HIS A 1 249 ? 2.302 -4.239 1.081 1.00 97.50 249 HIS A CA 1
ATOM 2072 C C . HIS A 1 249 ? 2.462 -5.696 1.554 1.00 97.50 249 HIS A C 1
ATOM 2074 O O . HIS A 1 249 ? 1.538 -6.279 2.119 1.00 97.50 249 HIS A O 1
ATOM 2080 N N . VAL A 1 250 ? 3.648 -6.296 1.411 1.00 97.62 250 VAL A N 1
ATOM 2081 C CA . VAL A 1 250 ? 3.924 -7.661 1.907 1.00 97.62 250 VAL A CA 1
ATOM 2082 C C . VAL A 1 250 ? 3.675 -7.774 3.417 1.00 97.62 250 VAL A C 1
ATOM 2084 O O . VAL A 1 250 ? 3.094 -8.768 3.869 1.00 97.62 250 VAL A O 1
ATOM 2087 N N . LYS A 1 251 ? 4.068 -6.754 4.195 1.00 96.00 251 LYS A N 1
ATOM 2088 C CA . LYS A 1 251 ? 3.862 -6.701 5.649 1.00 96.00 251 LYS A CA 1
ATOM 2089 C C . LYS A 1 251 ? 2.375 -6.632 6.007 1.00 96.00 251 LYS A C 1
ATOM 2091 O O . LYS A 1 251 ? 1.931 -7.440 6.824 1.00 96.00 251 LYS A O 1
ATOM 2096 N N . THR A 1 252 ? 1.616 -5.727 5.387 1.00 93.19 252 THR A N 1
ATOM 2097 C CA . THR A 1 252 ? 0.169 -5.556 5.615 1.00 93.19 252 THR A CA 1
ATOM 2098 C C . THR A 1 252 ? -0.583 -6.865 5.392 1.00 93.19 252 THR A C 1
ATOM 2100 O O . THR A 1 252 ? -1.376 -7.288 6.231 1.00 93.19 252 THR A O 1
ATOM 2103 N N . TYR A 1 253 ? -0.244 -7.587 4.322 1.00 93.50 253 TYR A N 1
ATOM 2104 C CA . TYR A 1 253 ? -0.877 -8.860 3.976 1.00 93.50 253 TYR A CA 1
ATOM 2105 C C . TYR A 1 253 ? -0.177 -10.094 4.581 1.00 93.50 253 TYR A C 1
ATOM 2107 O O . TYR A 1 253 ? -0.390 -11.215 4.120 1.00 93.50 253 TYR A O 1
ATOM 2115 N N . LYS A 1 254 ? 0.665 -9.935 5.614 1.00 94.94 254 LYS A N 1
ATOM 2116 C CA . LYS A 1 254 ? 1.312 -11.039 6.360 1.00 94.94 254 LYS A CA 1
ATOM 2117 C C . LYS A 1 254 ? 1.990 -12.083 5.445 1.00 94.94 254 LYS A C 1
ATOM 2119 O O . LYS A 1 254 ? 1.781 -13.293 5.594 1.00 94.94 254 LYS A O 1
ATOM 2124 N N . ASN A 1 255 ? 2.806 -11.618 4.496 1.00 96.38 255 ASN A N 1
ATOM 2125 C CA . ASN A 1 255 ? 3.507 -12.428 3.483 1.00 96.38 255 ASN A CA 1
ATOM 2126 C C . ASN A 1 255 ? 2.562 -13.168 2.515 1.00 96.38 255 ASN A C 1
ATOM 2128 O O . ASN A 1 255 ? 2.845 -14.291 2.082 1.00 96.38 255 ASN A O 1
ATOM 2132 N N . ARG A 1 256 ? 1.403 -12.569 2.221 1.00 96.50 256 ARG A N 1
ATOM 2133 C CA . ARG A 1 256 ? 0.416 -13.032 1.232 1.00 96.50 256 ARG A CA 1
ATOM 2134 C C . ARG A 1 256 ? -0.059 -11.851 0.367 1.00 96.50 256 ARG A C 1
ATOM 2136 O O . ARG A 1 256 ? -1.252 -11.562 0.346 1.00 96.50 256 ARG A O 1
ATOM 2143 N N . PRO A 1 257 ? 0.858 -11.135 -0.310 1.00 96.69 257 PRO A N 1
ATOM 2144 C CA . PRO A 1 257 ? 0.509 -9.927 -1.051 1.00 96.69 257 PRO A CA 1
ATOM 2145 C C . PRO A 1 257 ? -0.455 -10.222 -2.206 1.00 96.69 257 PRO A C 1
ATOM 2147 O O . PRO A 1 257 ? -0.302 -11.215 -2.918 1.00 96.69 257 PRO A O 1
ATOM 2150 N N . ILE A 1 258 ? -1.417 -9.321 -2.415 1.00 95.31 258 ILE A N 1
ATOM 2151 C CA . ILE A 1 258 ? -2.404 -9.427 -3.502 1.00 95.31 258 ILE A CA 1
ATOM 2152 C C . ILE A 1 258 ? -1.947 -8.767 -4.812 1.00 95.31 258 ILE A C 1
ATOM 2154 O O . ILE A 1 258 ? -2.280 -9.242 -5.895 1.00 95.31 258 ILE A O 1
ATOM 2158 N N . TYR A 1 259 ? -1.161 -7.693 -4.735 1.00 97.94 259 TYR A N 1
ATOM 2159 C CA . TYR A 1 259 ? -0.369 -7.196 -5.858 1.00 97.94 259 TYR A CA 1
ATOM 2160 C C . TYR A 1 259 ? 0.965 -7.931 -5.904 1.00 97.94 259 TYR A C 1
ATOM 2162 O O . TYR A 1 259 ? 1.616 -8.056 -4.867 1.00 97.94 259 TYR A O 1
ATOM 2170 N N . TRP A 1 260 ? 1.373 -8.416 -7.072 1.00 98.50 260 TRP A N 1
ATOM 2171 C CA . TRP A 1 260 ? 2.655 -9.095 -7.263 1.00 98.50 260 TRP A CA 1
ATOM 2172 C C . TRP A 1 260 ? 3.594 -8.215 -8.070 1.00 98.50 260 TRP A C 1
ATOM 2174 O O . TRP A 1 260 ? 3.199 -7.638 -9.082 1.00 98.50 260 TRP A O 1
ATOM 2184 N N . LEU A 1 261 ? 4.839 -8.117 -7.609 1.00 98.56 261 LEU A N 1
ATOM 2185 C CA . LEU A 1 261 ? 5.860 -7.274 -8.217 1.00 98.56 261 LEU A CA 1
ATOM 2186 C C . LEU A 1 261 ? 6.803 -8.121 -9.068 1.00 98.56 261 LEU A C 1
ATOM 2188 O O . LEU A 1 261 ? 7.637 -8.846 -8.528 1.00 98.56 261 LEU A O 1
ATOM 2192 N N . TYR A 1 262 ? 6.704 -7.982 -10.388 1.00 98.50 2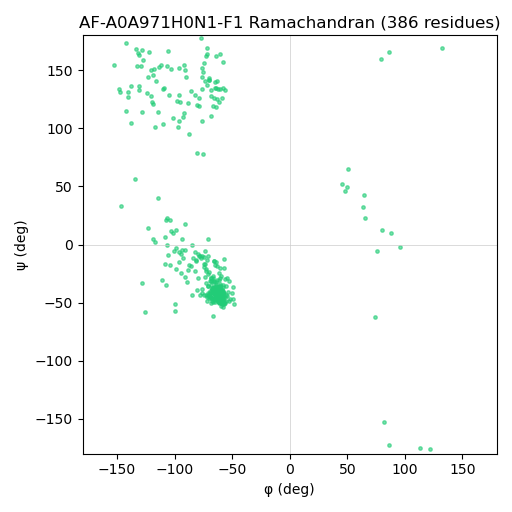62 TYR A N 1
ATOM 2193 C CA . TYR A 1 262 ? 7.774 -8.367 -11.303 1.00 98.50 262 TYR A CA 1
ATOM 2194 C C . TYR A 1 262 ? 8.961 -7.448 -11.059 1.00 98.50 262 TYR A C 1
ATOM 2196 O O . TYR A 1 262 ? 8.807 -6.227 -11.065 1.00 98.50 262 TYR A O 1
ATOM 2204 N N . ASP A 1 263 ? 10.131 -8.027 -10.810 1.00 97.50 263 ASP A N 1
ATOM 2205 C CA . ASP A 1 263 ? 11.311 -7.284 -10.382 1.00 97.50 263 ASP A CA 1
ATOM 2206 C C . ASP A 1 263 ? 12.566 -7.866 -11.035 1.00 97.50 263 ASP A C 1
ATOM 2208 O O . ASP A 1 263 ? 12.965 -8.991 -10.734 1.00 97.50 263 ASP A O 1
ATOM 2212 N N . SER A 1 264 ? 13.237 -7.092 -11.889 1.00 96.88 264 SER A N 1
ATOM 2213 C CA . SER A 1 264 ? 14.499 -7.512 -12.517 1.00 96.88 264 SER A CA 1
ATOM 2214 C C . SER A 1 264 ? 15.639 -7.730 -11.528 1.00 96.88 264 SER A C 1
ATOM 2216 O O . SER A 1 264 ? 16.657 -8.348 -11.858 1.00 96.88 264 SER A O 1
ATOM 2218 N N . SER A 1 265 ? 15.471 -7.230 -10.304 1.00 93.44 265 SER A N 1
ATOM 2219 C CA . SER A 1 265 ? 16.396 -7.439 -9.203 1.00 93.44 265 SER A CA 1
ATOM 2220 C C . SER A 1 265 ? 16.038 -8.622 -8.301 1.00 93.44 265 SER A C 1
ATOM 2222 O O . SER A 1 265 ? 16.741 -8.871 -7.320 1.00 93.44 265 SER A O 1
ATOM 2224 N N . ALA A 1 266 ? 15.000 -9.394 -8.633 1.00 90.38 266 ALA A N 1
ATOM 2225 C CA . ALA A 1 266 ? 14.674 -10.626 -7.927 1.00 90.38 266 ALA A CA 1
ATOM 2226 C C . ALA A 1 266 ? 15.867 -11.606 -7.927 1.00 90.38 266 ALA A C 1
ATOM 2228 O O . ALA A 1 266 ? 16.568 -11.791 -8.928 1.00 90.38 266 ALA A O 1
ATOM 2229 N N . GLY A 1 267 ? 16.159 -12.161 -6.746 1.00 82.94 267 GLY A N 1
ATOM 2230 C CA . GLY A 1 267 ? 17.350 -12.984 -6.494 1.00 82.94 267 GLY A CA 1
ATOM 2231 C C . GLY A 1 267 ? 18.668 -12.203 -6.349 1.00 82.94 267 GLY A C 1
ATOM 2232 O O . GLY A 1 267 ? 19.697 -12.787 -6.003 1.00 82.94 267 GLY A O 1
ATOM 2233 N N . LYS A 1 268 ? 18.682 -10.877 -6.566 1.00 87.62 268 LYS A N 1
ATOM 2234 C CA . LYS A 1 268 ? 19.882 -10.032 -6.436 1.00 87.62 268 LYS A CA 1
ATOM 2235 C C . LYS A 1 268 ? 19.947 -9.354 -5.064 1.00 87.62 268 LYS A C 1
ATOM 2237 O O . LYS A 1 268 ? 18.945 -9.051 -4.421 1.00 87.62 268 LYS A O 1
ATOM 2242 N N . THR A 1 269 ? 21.166 -9.068 -4.605 1.00 85.38 269 THR A N 1
ATOM 2243 C CA . THR A 1 269 ? 21.364 -8.218 -3.421 1.00 85.38 269 THR A CA 1
ATOM 2244 C C . THR A 1 269 ? 21.101 -6.752 -3.769 1.00 85.38 269 THR A C 1
ATOM 2246 O O . THR A 1 269 ? 21.307 -6.333 -4.909 1.00 85.38 269 THR A O 1
ATOM 2249 N N . LYS A 1 270 ? 20.754 -5.928 -2.768 1.00 79.62 270 LYS A N 1
ATOM 2250 C CA . LYS A 1 270 ? 20.551 -4.476 -2.953 1.00 79.62 270 LYS A CA 1
ATOM 2251 C C . LYS A 1 270 ? 21.746 -3.782 -3.622 1.00 79.62 270 LYS A C 1
ATOM 2253 O O . LYS A 1 270 ? 21.561 -2.816 -4.344 1.00 79.62 270 LYS A O 1
ATOM 2258 N N . ARG A 1 271 ? 22.968 -4.278 -3.396 1.00 81.00 271 ARG A N 1
ATOM 2259 C CA . ARG A 1 271 ? 24.201 -3.704 -3.958 1.00 81.00 271 ARG A CA 1
ATOM 2260 C C . ARG A 1 271 ? 24.363 -3.975 -5.459 1.00 81.00 271 ARG A C 1
ATOM 2262 O O . ARG A 1 271 ? 25.084 -3.239 -6.121 1.00 81.00 271 ARG A O 1
ATOM 2269 N N . ASN A 1 272 ? 23.708 -5.020 -5.962 1.00 83.31 272 ASN A N 1
ATOM 2270 C CA . ASN A 1 272 ? 23.793 -5.457 -7.354 1.00 83.31 272 ASN A CA 1
ATOM 2271 C C . ASN A 1 272 ? 22.555 -5.064 -8.173 1.00 83.31 272 ASN A C 1
ATOM 2273 O O . ASN A 1 272 ? 22.633 -5.065 -9.397 1.00 83.31 272 ASN A O 1
ATOM 2277 N N . SER A 1 273 ? 21.445 -4.725 -7.512 1.00 88.50 273 SER A N 1
ATOM 2278 C CA . SER A 1 273 ? 20.230 -4.232 -8.162 1.00 88.50 273 SER A CA 1
ATOM 2279 C C . SER A 1 273 ? 20.467 -2.893 -8.855 1.00 88.50 273 SER A C 1
ATOM 2281 O O . SER A 1 273 ? 21.066 -1.985 -8.274 1.00 88.50 273 SER A O 1
ATOM 2283 N N . GLN A 1 274 ? 19.974 -2.775 -10.085 1.00 91.19 274 GLN A N 1
ATOM 2284 C CA . GLN A 1 274 ? 19.915 -1.517 -10.829 1.00 91.19 274 GLN A CA 1
ATOM 2285 C C . GLN A 1 274 ? 18.489 -0.968 -10.925 1.00 91.19 274 GLN A C 1
ATOM 2287 O O . GLN A 1 274 ? 18.296 0.094 -11.511 1.00 91.19 274 GLN A O 1
ATOM 2292 N N . ASN A 1 275 ? 17.501 -1.676 -10.358 1.00 91.06 275 ASN A N 1
ATOM 2293 C CA . ASN A 1 275 ? 16.076 -1.408 -10.561 1.00 91.06 275 ASN A CA 1
ATOM 2294 C C . ASN A 1 275 ? 15.754 -1.232 -12.058 1.00 91.06 275 ASN A C 1
ATOM 2296 O O . ASN A 1 275 ? 15.102 -0.264 -12.438 1.00 91.06 275 ASN A O 1
ATOM 2300 N N . GLY A 1 276 ? 16.276 -2.125 -12.908 1.00 94.31 276 GLY A N 1
ATOM 2301 C CA . GLY A 1 276 ? 16.131 -1.998 -14.362 1.00 94.31 276 GLY A CA 1
ATOM 2302 C C . GLY A 1 276 ? 14.677 -2.125 -14.824 1.00 94.31 276 GLY A C 1
ATOM 2303 O O . GLY A 1 276 ? 14.239 -1.413 -15.720 1.00 94.31 276 GLY A O 1
ATOM 2304 N N . PHE A 1 277 ? 13.904 -3.010 -14.202 1.00 97.38 277 PHE A N 1
ATOM 2305 C CA . PHE A 1 277 ? 12.496 -3.194 -14.505 1.00 97.38 277 PHE A CA 1
ATOM 2306 C C . PHE A 1 277 ? 11.717 -3.583 -13.254 1.00 97.38 277 PHE A C 1
ATOM 2308 O O . PHE A 1 277 ? 12.086 -4.513 -12.532 1.00 97.38 277 PHE A O 1
ATOM 2315 N N . LYS A 1 278 ? 10.603 -2.889 -13.032 1.00 97.94 278 LYS A N 1
ATOM 2316 C CA . LYS A 1 278 ? 9.612 -3.222 -12.015 1.00 97.94 278 LYS A CA 1
ATOM 2317 C C . LYS A 1 278 ? 8.218 -3.047 -12.598 1.00 97.94 278 LYS A C 1
ATOM 2319 O O . LYS A 1 278 ? 7.956 -2.046 -13.260 1.00 97.94 278 LYS A O 1
ATOM 2324 N N . ALA A 1 279 ? 7.321 -3.988 -12.339 1.00 98.19 279 ALA A N 1
ATOM 2325 C CA . ALA A 1 279 ? 5.914 -3.853 -12.699 1.00 98.19 279 ALA A CA 1
ATOM 2326 C C . ALA A 1 279 ? 5.021 -4.573 -11.689 1.00 98.19 279 ALA A C 1
ATOM 2328 O O . ALA A 1 279 ? 5.298 -5.712 -11.311 1.00 98.19 279 ALA A O 1
ATOM 2329 N N . LEU A 1 280 ? 3.950 -3.912 -11.258 1.00 98.56 280 LEU A N 1
ATOM 2330 C CA . LEU A 1 280 ? 2.917 -4.524 -10.433 1.00 98.56 280 LEU A CA 1
ATOM 2331 C C . LEU A 1 280 ? 1.826 -5.128 -11.312 1.00 98.56 280 LEU A C 1
ATOM 2333 O O . LEU A 1 280 ? 1.451 -4.553 -12.335 1.00 98.56 280 LEU A O 1
ATOM 2337 N N . ILE A 1 281 ? 1.295 -6.257 -10.855 1.00 98.38 281 ILE A N 1
ATOM 2338 C CA . ILE A 1 281 ? 0.034 -6.830 -11.325 1.00 98.38 281 ILE A CA 1
ATOM 2339 C C . ILE A 1 281 ? -0.872 -7.113 -10.133 1.00 98.38 281 ILE A C 1
ATOM 2341 O O . ILE A 1 281 ? -0.381 -7.290 -9.017 1.00 98.38 281 ILE A O 1
ATOM 2345 N N . TYR A 1 282 ? -2.181 -7.215 -10.351 1.00 97.88 282 TYR A N 1
ATOM 2346 C CA . TYR A 1 282 ? -3.121 -7.700 -9.343 1.00 97.88 282 TYR A CA 1
ATOM 2347 C C . TYR A 1 282 ? -3.441 -9.181 -9.562 1.00 97.88 282 TYR A C 1
ATOM 2349 O O . TYR A 1 282 ? -3.900 -9.571 -10.637 1.00 97.88 282 TYR A O 1
ATOM 2357 N N . MET A 1 283 ? -3.216 -10.022 -8.545 1.00 96.69 283 MET A N 1
ATOM 2358 C CA . MET A 1 283 ? -3.307 -11.480 -8.693 1.00 96.69 283 MET A CA 1
ATOM 2359 C C . MET A 1 283 ? -4.701 -11.976 -9.098 1.00 96.69 283 MET A C 1
ATOM 2361 O O . MET A 1 283 ? -4.807 -12.951 -9.826 1.00 96.69 283 MET A O 1
ATOM 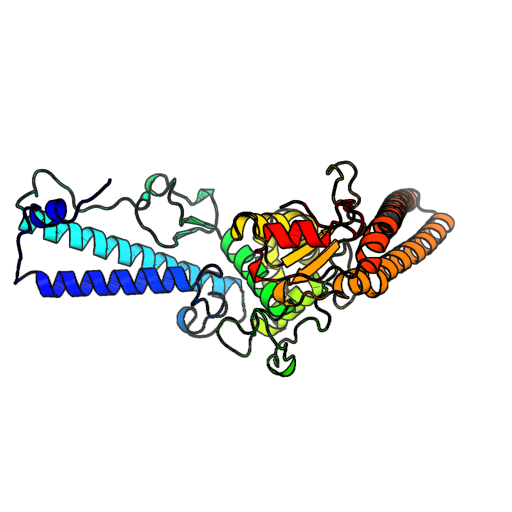2365 N N . HIS A 1 284 ? -5.774 -11.285 -8.701 1.00 95.88 284 HIS A N 1
ATOM 2366 C CA . HIS A 1 284 ? -7.147 -11.690 -9.042 1.00 95.88 284 HIS A CA 1
ATOM 2367 C C . HIS A 1 284 ? -7.507 -11.411 -10.510 1.00 95.88 284 HIS A C 1
ATOM 2369 O O . HIS A 1 284 ? -8.548 -11.849 -10.994 1.00 95.88 284 HIS A O 1
ATOM 2375 N N . ARG A 1 285 ? -6.659 -10.664 -11.225 1.00 96.00 285 ARG A N 1
ATOM 2376 C CA . ARG A 1 285 ? -6.753 -10.418 -12.671 1.00 96.00 285 ARG A CA 1
ATOM 2377 C C . ARG A 1 285 ? -5.657 -11.160 -13.448 1.00 96.00 285 ARG A C 1
ATOM 2379 O O . ARG A 1 285 ? -5.486 -10.922 -14.642 1.00 96.00 285 ARG A O 1
ATOM 2386 N N . TYR A 1 286 ? -4.876 -12.010 -12.778 1.00 96.56 286 TYR A N 1
ATOM 2387 C CA . TYR A 1 286 ? -3.836 -12.804 -13.421 1.00 96.56 286 TYR A CA 1
ATOM 2388 C C . TYR A 1 286 ? -4.460 -13.895 -14.298 1.00 96.56 286 TYR A C 1
ATOM 2390 O O . TYR A 1 286 ? -5.436 -14.540 -13.925 1.00 96.56 286 TYR A O 1
ATOM 2398 N N . ASN A 1 287 ? -3.845 -14.134 -15.450 1.00 95.06 287 ASN A N 1
ATOM 2399 C CA . ASN A 1 287 ? -4.122 -15.258 -16.337 1.00 95.06 287 ASN A CA 1
ATOM 2400 C C . ASN A 1 287 ? -2.819 -15.778 -16.963 1.00 95.06 287 ASN A C 1
ATOM 2402 O O . ASN A 1 287 ? -1.763 -15.158 -16.830 1.00 95.06 287 ASN A O 1
ATOM 2406 N N . GLU A 1 288 ? -2.915 -16.890 -17.692 1.00 96.00 288 GLU A N 1
ATOM 2407 C CA . GLU A 1 288 ? -1.777 -17.572 -18.323 1.00 96.00 288 GLU A CA 1
ATOM 2408 C C . GLU A 1 288 ? -0.959 -16.695 -19.295 1.00 96.00 288 GLU A C 1
ATOM 2410 O O . GLU A 1 288 ? 0.214 -16.974 -19.544 1.00 96.00 288 GLU A O 1
ATOM 2415 N N . ASP A 1 289 ? -1.535 -15.595 -19.792 1.00 96.19 289 ASP A N 1
ATOM 2416 C CA . ASP A 1 289 ? -0.868 -14.649 -20.694 1.00 96.19 289 ASP A CA 1
ATOM 2417 C C . ASP A 1 289 ? -0.226 -13.457 -19.969 1.00 96.19 289 ASP A C 1
ATOM 2419 O O . ASP A 1 289 ? 0.510 -12.681 -20.581 1.00 96.19 289 ASP A O 1
ATOM 2423 N N . THR A 1 290 ? -0.465 -13.292 -18.664 1.00 97.19 290 THR A N 1
ATOM 2424 C CA . THR A 1 290 ? -0.033 -12.109 -17.900 1.00 97.19 290 THR A CA 1
ATOM 2425 C C . THR A 1 290 ? 1.483 -11.938 -17.935 1.00 97.19 290 THR A C 1
ATOM 2427 O O . THR A 1 290 ? 1.975 -10.849 -18.224 1.00 97.19 290 THR A O 1
ATOM 2430 N N . THR A 1 291 ? 2.248 -13.012 -17.717 1.00 97.62 291 THR A N 1
ATOM 2431 C CA . THR A 1 291 ? 3.717 -12.953 -17.787 1.00 97.62 291 THR A CA 1
ATOM 2432 C C . THR A 1 291 ? 4.213 -12.624 -19.200 1.00 97.62 291 THR A C 1
ATOM 2434 O O . THR A 1 291 ? 5.161 -11.854 -19.359 1.00 97.62 291 THR A O 1
ATOM 2437 N N . GLY A 1 292 ? 3.547 -13.149 -20.234 1.00 97.31 292 GLY A N 1
ATOM 2438 C CA . GLY A 1 292 ? 3.841 -12.823 -21.631 1.00 97.31 292 GLY A CA 1
ATOM 2439 C C . GLY A 1 292 ? 3.611 -11.344 -21.949 1.00 97.31 292 GLY A C 1
ATOM 2440 O O . GLY A 1 292 ? 4.476 -10.713 -22.558 1.00 97.31 292 GLY A O 1
ATOM 2441 N N . LYS A 1 293 ? 2.506 -10.765 -21.464 1.00 97.12 293 LYS A N 1
ATOM 2442 C CA . LYS A 1 293 ? 2.208 -9.329 -21.598 1.00 97.12 293 LYS A CA 1
ATOM 2443 C C . LYS A 1 293 ? 3.241 -8.462 -20.887 1.00 97.12 293 LYS A C 1
ATOM 2445 O O . LYS A 1 293 ? 3.808 -7.564 -21.503 1.00 97.12 293 LYS A O 1
ATOM 2450 N N . VAL A 1 294 ? 3.570 -8.768 -19.627 1.00 98.00 294 VAL A N 1
ATOM 2451 C CA . VAL A 1 294 ? 4.624 -8.053 -18.878 1.00 98.00 294 VAL A CA 1
ATOM 2452 C C . VAL A 1 294 ? 5.944 -8.050 -19.657 1.00 98.00 294 VAL A C 1
ATOM 2454 O O . VAL A 1 294 ? 6.620 -7.024 -19.741 1.00 98.00 294 VAL A O 1
ATOM 2457 N N . ARG A 1 295 ? 6.299 -9.175 -20.282 1.00 97.69 295 ARG A N 1
ATOM 2458 C CA . ARG A 1 295 ? 7.505 -9.292 -21.103 1.00 97.69 295 ARG A CA 1
ATOM 2459 C C . ARG A 1 295 ? 7.452 -8.431 -22.372 1.00 97.69 295 ARG A C 1
ATOM 2461 O O . ARG A 1 295 ? 8.303 -7.566 -22.578 1.00 97.69 295 ARG A O 1
ATOM 2468 N N . ILE A 1 296 ? 6.482 -8.694 -23.242 1.00 97.00 296 ILE A N 1
ATOM 2469 C CA . ILE A 1 296 ? 6.456 -8.144 -24.604 1.00 97.00 296 ILE A CA 1
ATOM 2470 C C . ILE A 1 296 ? 5.985 -6.689 -24.611 1.00 97.00 296 ILE A C 1
ATOM 2472 O O . ILE A 1 296 ? 6.591 -5.834 -25.265 1.00 97.00 296 ILE A O 1
ATOM 2476 N N . ASP A 1 297 ? 4.938 -6.387 -23.848 1.00 96.06 297 ASP A N 1
ATOM 2477 C CA . ASP A 1 297 ? 4.272 -5.091 -23.913 1.00 96.06 297 ASP A CA 1
ATOM 2478 C C . ASP A 1 297 ? 4.907 -4.059 -22.985 1.00 96.06 297 ASP A C 1
ATOM 2480 O O . ASP A 1 297 ? 4.708 -2.865 -23.208 1.00 96.06 297 ASP A O 1
ATOM 2484 N N . TYR A 1 298 ? 5.705 -4.482 -21.998 1.00 97.00 298 TYR A N 1
ATOM 2485 C CA . TYR A 1 298 ? 6.281 -3.585 -20.992 1.00 97.00 298 TYR A CA 1
ATOM 2486 C C . TYR A 1 298 ? 7.799 -3.685 -20.876 1.00 97.00 298 TYR A C 1
ATOM 2488 O O . TYR A 1 298 ? 8.480 -2.687 -21.121 1.00 97.00 298 TYR A O 1
ATOM 2496 N N . LEU A 1 299 ? 8.364 -4.857 -20.575 1.00 97.94 299 LEU A N 1
ATOM 2497 C CA . LEU A 1 299 ? 9.817 -5.008 -20.423 1.00 97.94 299 LEU A CA 1
ATOM 2498 C C . LEU A 1 299 ? 10.563 -4.608 -21.703 1.00 97.94 299 LEU A C 1
ATOM 2500 O O . LEU A 1 299 ? 11.512 -3.826 -21.644 1.00 97.94 299 LEU A O 1
ATOM 2504 N N . HIS A 1 300 ? 10.107 -5.056 -22.877 1.00 97.88 300 HIS A N 1
ATOM 2505 C CA . HIS A 1 300 ? 10.724 -4.657 -24.151 1.00 97.88 300 HIS A CA 1
ATOM 2506 C C . HIS A 1 300 ? 10.551 -3.163 -24.453 1.00 97.88 300 HIS A C 1
ATOM 2508 O O . HIS A 1 300 ? 11.434 -2.560 -25.065 1.00 97.88 300 HIS A O 1
ATOM 2514 N N . LYS A 1 301 ? 9.453 -2.529 -24.012 1.00 96.50 301 LYS A N 1
ATOM 2515 C CA . LYS A 1 301 ? 9.300 -1.066 -24.116 1.00 96.50 301 LYS A CA 1
ATOM 2516 C C . LYS A 1 301 ? 10.335 -0.348 -23.249 1.00 96.50 301 LYS A C 1
ATOM 2518 O O . LYS A 1 301 ? 10.995 0.556 -23.754 1.00 96.50 301 LYS A O 1
ATOM 2523 N N . VAL A 1 302 ? 10.536 -0.784 -22.003 1.00 97.25 302 VAL A N 1
ATOM 2524 C CA . VAL A 1 302 ? 11.563 -0.230 -21.100 1.00 97.25 302 VAL A CA 1
ATOM 2525 C C . VAL A 1 302 ? 12.969 -0.410 -21.678 1.00 97.25 302 VAL A C 1
ATOM 2527 O O . VAL A 1 302 ? 13.751 0.538 -21.695 1.00 97.25 302 VAL A O 1
ATOM 2530 N N . GLN A 1 303 ? 13.283 -1.581 -22.243 1.00 98.00 303 GLN A N 1
ATOM 2531 C CA . GLN A 1 303 ? 14.568 -1.801 -22.918 1.00 98.00 303 GLN A CA 1
ATOM 2532 C C . GLN A 1 303 ? 14.794 -0.803 -24.064 1.00 98.00 303 GLN A C 1
ATOM 2534 O O . GLN A 1 303 ? 15.860 -0.195 -24.133 1.00 98.00 303 GLN A O 1
ATOM 2539 N N . ARG A 1 304 ? 13.786 -0.572 -24.919 1.00 97.88 304 ARG A N 1
ATOM 2540 C CA . ARG A 1 304 ? 13.873 0.420 -26.008 1.00 97.88 304 ARG A CA 1
ATOM 2541 C C . ARG A 1 304 ? 14.072 1.845 -25.491 1.00 97.88 304 ARG A C 1
ATOM 2543 O O . ARG A 1 304 ? 14.826 2.604 -26.098 1.00 97.88 304 ARG A O 1
ATOM 2550 N N . VAL A 1 305 ? 13.423 2.209 -24.382 1.00 96.94 305 VAL A N 1
ATOM 2551 C CA . VAL A 1 305 ? 13.628 3.510 -23.726 1.00 96.94 305 VAL A CA 1
ATOM 2552 C C . VAL A 1 305 ? 15.090 3.668 -23.314 1.00 96.94 305 VAL A C 1
ATOM 2554 O O . VAL A 1 305 ? 15.719 4.656 -23.689 1.00 96.94 305 VAL A O 1
ATOM 2557 N N . TYR A 1 306 ? 15.664 2.677 -22.630 1.00 97.94 306 TYR A N 1
ATOM 2558 C CA . TYR A 1 306 ? 17.070 2.724 -22.228 1.00 97.94 306 TYR A CA 1
ATOM 2559 C C . TYR A 1 306 ? 18.033 2.726 -23.417 1.00 97.94 306 TYR A C 1
ATOM 2561 O O . TYR A 1 306 ? 18.991 3.492 -23.415 1.00 97.94 306 TYR A O 1
ATOM 2569 N N . GLU A 1 307 ? 17.776 1.935 -24.461 1.00 98.38 307 GLU A N 1
ATOM 2570 C CA . GLU A 1 307 ? 18.594 1.930 -25.683 1.00 98.38 307 GLU A CA 1
ATOM 2571 C C . GLU A 1 307 ? 18.608 3.294 -26.380 1.00 98.38 307 GLU A C 1
ATOM 2573 O O . GLU A 1 307 ? 19.659 3.748 -26.835 1.00 98.38 307 GLU A O 1
ATOM 2578 N N . ASN A 1 308 ? 17.463 3.974 -26.441 1.00 97.62 308 ASN A N 1
ATOM 2579 C CA . ASN A 1 308 ? 17.386 5.325 -26.990 1.00 97.62 308 ASN A CA 1
ATOM 2580 C C . ASN A 1 308 ? 18.081 6.341 -26.078 1.00 97.62 308 ASN A C 1
ATOM 2582 O O . ASN A 1 308 ? 18.864 7.153 -26.567 1.00 97.62 308 ASN A O 1
ATOM 2586 N N . LYS A 1 309 ? 17.856 6.263 -24.761 1.00 96.81 309 LYS A N 1
ATOM 2587 C CA . LYS A 1 309 ? 18.498 7.139 -23.772 1.00 96.81 309 LYS A CA 1
ATOM 2588 C C . LYS A 1 309 ? 20.025 7.028 -23.820 1.00 96.81 309 LYS A C 1
ATOM 2590 O O . LYS A 1 309 ? 20.699 8.050 -23.817 1.00 96.81 309 LYS A O 1
ATOM 2595 N N . ILE A 1 310 ? 20.569 5.818 -23.964 1.00 98.19 310 ILE A N 1
ATOM 2596 C CA . ILE A 1 310 ? 22.010 5.581 -24.157 1.00 98.19 310 ILE A CA 1
ATOM 2597 C C . ILE A 1 310 ? 22.532 6.348 -25.377 1.00 98.19 310 ILE A C 1
ATOM 2599 O O . ILE A 1 310 ? 23.493 7.100 -25.243 1.00 98.19 310 ILE A O 1
ATOM 2603 N N . LYS A 1 311 ? 21.868 6.234 -26.537 1.00 98.12 311 LYS A N 1
ATOM 2604 C CA . LYS A 1 311 ? 22.280 6.947 -27.762 1.00 98.12 311 LYS A CA 1
ATOM 2605 C C . LYS A 1 311 ? 22.264 8.468 -27.587 1.00 98.12 311 LYS A C 1
ATOM 2607 O O . LYS A 1 311 ? 23.165 9.146 -28.077 1.00 98.12 311 LYS A O 1
ATOM 2612 N N . PHE A 1 312 ? 21.254 9.008 -26.899 1.00 97.00 312 PHE A N 1
ATOM 2613 C CA . PHE A 1 312 ? 21.180 10.442 -26.606 1.00 97.00 312 PHE A CA 1
ATOM 2614 C C . PHE A 1 312 ? 22.314 10.891 -25.681 1.00 97.00 312 PHE A C 1
ATOM 2616 O O . PHE A 1 312 ? 23.023 11.838 -26.010 1.00 97.00 312 PHE A O 1
ATOM 2623 N N . LEU A 1 313 ? 22.551 10.164 -24.586 1.00 97.44 313 LEU A N 1
ATOM 2624 C CA . LEU A 1 313 ? 23.628 10.467 -23.643 1.00 97.44 313 LEU A CA 1
ATOM 2625 C C . LEU A 1 313 ? 25.010 10.399 -24.310 1.00 97.44 313 LEU A C 1
ATOM 2627 O O . LEU A 1 313 ? 25.834 11.282 -24.091 1.00 97.44 313 LEU A O 1
ATOM 2631 N N . GLU A 1 314 ? 25.266 9.399 -25.159 1.00 97.56 314 GLU A N 1
ATOM 2632 C CA . GLU A 1 314 ? 26.513 9.295 -25.933 1.00 97.56 314 GLU A CA 1
ATOM 2633 C C . GLU A 1 314 ? 26.725 10.510 -26.849 1.00 97.56 314 GLU A C 1
ATOM 2635 O O . GLU A 1 314 ? 27.827 11.065 -26.904 1.00 97.56 314 GLU A O 1
ATOM 2640 N N . ASN A 1 315 ? 25.668 10.960 -27.533 1.00 97.19 315 ASN A N 1
ATOM 2641 C CA . ASN A 1 315 ? 25.716 12.155 -28.370 1.00 97.19 315 ASN A CA 1
ATOM 2642 C C . ASN A 1 315 ? 25.960 13.432 -27.545 1.00 97.19 315 ASN A C 1
ATOM 2644 O O . ASN A 1 315 ? 26.781 14.266 -27.931 1.00 97.19 315 ASN A O 1
ATOM 2648 N N . ASP A 1 316 ? 25.297 13.590 -26.401 1.00 96.25 316 ASP A N 1
ATOM 2649 C CA . ASP A 1 316 ? 25.456 14.771 -25.546 1.00 96.25 316 ASP A CA 1
ATOM 2650 C C . ASP A 1 316 ? 26.858 14.837 -24.924 1.00 96.25 316 ASP A C 1
ATOM 2652 O O . ASP A 1 316 ? 27.481 15.901 -24.898 1.00 96.25 316 ASP A O 1
ATOM 2656 N N . ILE A 1 317 ? 27.418 13.691 -24.522 1.00 96.56 317 ILE A N 1
ATOM 2657 C CA . ILE A 1 317 ? 28.802 13.571 -24.032 1.00 96.56 317 ILE A CA 1
ATOM 2658 C C . ILE A 1 317 ? 29.815 13.963 -25.114 1.00 96.56 317 ILE A C 1
ATOM 2660 O O . ILE A 1 317 ? 30.829 14.596 -24.803 1.00 96.56 317 ILE A O 1
ATOM 2664 N N . ALA A 1 318 ? 29.565 13.591 -26.374 1.00 95.62 318 ALA A N 1
ATOM 2665 C CA . ALA A 1 318 ? 30.442 13.929 -27.493 1.00 95.62 318 ALA A CA 1
ATOM 2666 C C . ALA A 1 318 ? 30.422 15.431 -27.830 1.00 95.62 318 ALA A C 1
ATOM 2668 O O . ALA A 1 318 ? 31.437 15.976 -28.270 1.00 95.62 318 ALA A O 1
ATOM 2669 N N . ASN A 1 319 ? 29.286 16.100 -27.606 1.00 95.00 319 ASN A N 1
ATOM 2670 C CA . ASN A 1 319 ? 29.073 17.495 -27.994 1.00 95.00 319 ASN A CA 1
ATOM 2671 C C . ASN A 1 319 ? 29.274 18.505 -26.849 1.00 95.00 319 ASN A C 1
ATOM 2673 O O . ASN A 1 319 ? 29.535 19.683 -27.119 1.00 95.00 319 ASN A O 1
ATOM 2677 N N . THR A 1 320 ? 29.185 18.090 -25.581 1.00 93.00 320 THR A N 1
ATOM 2678 C CA . THR A 1 320 ? 29.403 19.000 -24.449 1.00 93.00 320 THR A CA 1
ATOM 2679 C C . THR A 1 320 ? 30.878 19.382 -24.298 1.00 93.00 320 THR A C 1
ATOM 2681 O O . THR A 1 320 ? 31.794 18.561 -24.366 1.00 93.00 320 THR A O 1
ATOM 2684 N N . LYS A 1 321 ? 31.120 20.671 -24.043 1.00 93.69 321 LYS A N 1
ATOM 2685 C CA . LYS A 1 321 ? 32.450 21.215 -23.713 1.00 93.69 321 LYS A CA 1
ATOM 2686 C C . LYS A 1 321 ? 32.629 21.440 -22.208 1.00 93.69 321 LYS A C 1
ATOM 2688 O O . LYS A 1 321 ? 33.717 21.811 -21.771 1.00 93.69 321 LYS A O 1
ATOM 2693 N N . ASN A 1 322 ? 31.577 21.240 -21.413 1.00 95.62 322 ASN A N 1
ATOM 2694 C CA . ASN A 1 322 ? 31.590 21.464 -19.973 1.00 95.62 322 ASN A CA 1
ATOM 2695 C C . ASN A 1 322 ? 31.975 20.172 -19.240 1.00 95.62 322 ASN A C 1
ATOM 2697 O O . ASN A 1 322 ? 31.216 19.209 -19.212 1.00 95.62 322 ASN A O 1
ATOM 2701 N N . ALA A 1 323 ? 33.142 20.162 -18.592 1.00 94.25 323 ALA A N 1
ATOM 2702 C CA . ALA A 1 323 ? 33.652 18.978 -17.897 1.00 94.25 323 ALA A CA 1
ATOM 2703 C C . ALA A 1 323 ? 32.738 18.478 -16.758 1.00 94.25 323 ALA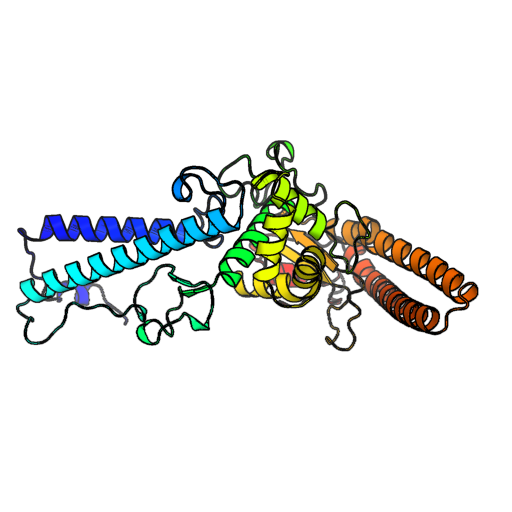 A C 1
ATOM 2705 O O . ALA A 1 323 ? 32.640 17.271 -16.534 1.00 94.25 323 ALA A O 1
ATOM 2706 N N . LYS A 1 324 ? 32.049 19.381 -16.042 1.00 94.75 324 LYS A N 1
ATOM 2707 C CA . LYS A 1 324 ? 31.138 19.007 -14.945 1.00 94.75 324 LYS A CA 1
ATOM 2708 C C . LYS A 1 324 ? 29.877 18.333 -15.481 1.00 94.75 324 LYS A C 1
ATOM 2710 O O . LYS A 1 324 ? 29.431 17.334 -14.926 1.00 94.75 324 LYS A O 1
ATOM 2715 N N . GLU A 1 325 ? 29.323 18.885 -16.553 1.00 94.75 325 GLU A N 1
ATOM 2716 C CA . GLU A 1 325 ? 28.171 18.317 -17.254 1.00 94.75 325 GLU A CA 1
ATOM 2717 C C . GLU A 1 325 ? 28.525 16.967 -17.877 1.00 94.75 325 GLU A C 1
ATOM 2719 O O . GLU A 1 325 ? 27.821 15.989 -17.643 1.00 94.75 325 GLU A O 1
ATOM 2724 N N . LYS A 1 326 ? 29.682 16.880 -18.546 1.00 95.62 326 LYS A N 1
ATOM 2725 C CA . LYS A 1 326 ? 30.208 15.632 -19.103 1.00 95.62 326 LYS A CA 1
ATOM 2726 C C . LYS A 1 326 ? 30.274 14.519 -18.057 1.00 95.62 326 LYS A C 1
ATOM 2728 O O . LYS A 1 326 ? 29.742 13.442 -18.287 1.00 95.62 326 LYS A O 1
ATOM 2733 N N . SER A 1 327 ? 30.837 14.796 -16.879 1.00 96.50 327 SER A N 1
ATOM 2734 C CA . SER A 1 327 ? 30.913 13.806 -15.796 1.00 96.50 327 SER A CA 1
ATOM 2735 C C . SER A 1 327 ? 29.535 13.379 -15.264 1.00 96.50 327 SER A C 1
ATOM 2737 O O . SER A 1 327 ? 29.367 12.231 -14.852 1.00 96.50 327 SER A O 1
ATOM 2739 N N . LYS A 1 328 ? 28.536 14.276 -15.261 1.00 96.44 328 LYS A N 1
ATOM 2740 C CA . LYS A 1 328 ? 27.154 13.931 -14.888 1.00 96.44 328 LYS A CA 1
ATOM 2741 C C . LYS A 1 328 ? 26.536 12.986 -15.924 1.00 96.44 328 LYS A C 1
ATOM 2743 O O . LYS A 1 328 ? 26.011 11.946 -15.535 1.00 96.44 328 LYS A O 1
ATOM 2748 N N . LEU A 1 329 ? 26.657 13.323 -17.209 1.00 97.12 329 LEU A N 1
ATOM 2749 C CA . LEU A 1 329 ? 26.145 12.514 -18.317 1.00 97.12 329 LEU A CA 1
ATOM 2750 C C . LEU A 1 329 ? 26.818 11.135 -18.377 1.00 97.12 329 LEU A C 1
ATOM 2752 O O . LEU A 1 329 ? 26.136 10.135 -18.556 1.00 97.12 329 LEU A O 1
ATOM 2756 N N . GLU A 1 330 ? 28.133 11.051 -18.151 1.00 97.44 330 GLU A N 1
ATOM 2757 C CA . GLU A 1 330 ? 28.868 9.775 -18.106 1.00 97.44 330 GLU A CA 1
ATOM 2758 C C . GLU A 1 330 ? 28.349 8.843 -16.996 1.00 97.44 330 GLU A C 1
ATOM 2760 O O . GLU A 1 330 ? 28.190 7.643 -17.221 1.00 97.44 330 GLU A O 1
ATOM 2765 N N . LYS A 1 331 ? 28.023 9.383 -15.812 1.00 97.00 331 LYS A N 1
ATOM 2766 C CA . LYS A 1 331 ? 27.422 8.596 -14.718 1.00 97.00 331 LYS A CA 1
ATOM 2767 C C . LYS A 1 331 ? 26.018 8.111 -15.061 1.00 97.00 331 LYS A C 1
ATOM 2769 O O . LYS A 1 331 ? 25.655 6.985 -14.724 1.00 97.00 331 LYS A O 1
ATOM 2774 N N . GLU A 1 332 ? 25.226 8.958 -15.707 1.00 95.62 332 GLU A N 1
ATOM 2775 C CA . GLU A 1 332 ? 23.877 8.608 -16.150 1.00 95.62 332 GLU A CA 1
ATOM 2776 C C . GLU A 1 332 ? 23.903 7.550 -17.262 1.00 95.62 332 GLU A C 1
ATOM 2778 O O . GLU A 1 332 ? 23.115 6.602 -17.235 1.00 95.62 332 GLU A O 1
ATOM 2783 N N . LEU A 1 333 ? 24.867 7.647 -18.182 1.00 97.75 333 LEU A N 1
ATOM 2784 C CA . LEU A 1 333 ? 25.123 6.650 -19.218 1.00 97.75 333 LEU A CA 1
ATOM 2785 C C . LEU A 1 333 ? 25.494 5.303 -18.591 1.00 97.75 333 LEU A C 1
ATOM 2787 O O . LEU A 1 333 ? 24.887 4.285 -18.919 1.00 97.75 333 LEU A O 1
ATOM 2791 N N . GLU A 1 334 ? 26.437 5.292 -17.644 1.00 97.50 334 GLU A N 1
ATOM 2792 C CA . GLU A 1 334 ? 26.843 4.071 -16.942 1.00 97.50 334 GLU A CA 1
ATOM 2793 C C . GLU A 1 334 ? 25.661 3.420 -16.203 1.00 97.50 334 GLU A C 1
ATOM 2795 O O . GLU A 1 334 ? 25.471 2.203 -16.292 1.00 97.50 334 GLU A O 1
ATOM 2800 N N . LYS A 1 335 ? 24.839 4.222 -15.510 1.00 95.88 335 LYS A N 1
ATOM 2801 C CA . LYS A 1 335 ? 23.610 3.758 -14.847 1.00 95.88 335 LYS A CA 1
ATOM 2802 C C . LYS A 1 335 ? 22.642 3.132 -15.858 1.00 95.88 335 LYS A C 1
ATOM 2804 O O . LYS A 1 335 ? 22.203 2.002 -15.650 1.00 95.88 335 LYS A O 1
ATOM 2809 N N . THR A 1 336 ? 22.368 3.817 -16.967 1.00 96.94 336 THR A N 1
ATOM 2810 C CA . THR A 1 336 ? 21.404 3.365 -17.986 1.00 96.94 336 THR A CA 1
ATOM 2811 C C . THR A 1 336 ? 21.874 2.080 -18.681 1.00 96.94 336 THR A C 1
ATOM 2813 O O . THR A 1 336 ? 21.082 1.161 -18.890 1.00 96.94 336 THR A O 1
ATOM 2816 N N . ILE A 1 337 ? 23.176 1.947 -18.971 1.00 98.06 337 ILE A N 1
ATOM 2817 C CA . ILE A 1 337 ? 23.768 0.709 -19.513 1.00 98.06 337 ILE A CA 1
ATOM 2818 C C . ILE A 1 337 ? 23.575 -0.460 -18.540 1.00 98.06 337 ILE A C 1
ATOM 2820 O O . ILE A 1 337 ? 23.215 -1.564 -18.956 1.00 98.06 337 ILE A O 1
ATOM 2824 N N . LYS A 1 338 ? 23.800 -0.233 -17.241 1.00 96.94 338 LYS A N 1
ATOM 2825 C CA . LYS A 1 338 ? 23.615 -1.253 -16.200 1.00 96.94 338 LYS A CA 1
ATOM 2826 C C . LYS A 1 338 ? 22.145 -1.657 -16.049 1.00 96.94 338 LYS A C 1
ATOM 2828 O O . LYS A 1 338 ? 21.873 -2.851 -15.943 1.00 96.94 338 LYS A O 1
ATOM 2833 N N . GLN A 1 339 ? 21.217 -0.701 -16.107 1.00 97.06 339 GLN A N 1
ATOM 2834 C CA . GLN A 1 339 ? 19.774 -0.966 -16.117 1.00 97.06 339 GLN A CA 1
ATOM 2835 C C . GLN A 1 339 ? 19.362 -1.799 -17.336 1.00 97.06 339 GLN A C 1
ATOM 2837 O O . GLN A 1 339 ? 18.735 -2.843 -17.178 1.00 97.06 339 GLN A O 1
ATOM 2842 N N . LEU A 1 340 ? 19.787 -1.409 -18.543 1.00 97.81 340 LEU A N 1
ATOM 2843 C CA . LEU A 1 340 ? 19.502 -2.161 -19.766 1.00 97.81 340 LEU A CA 1
ATOM 2844 C C . LEU A 1 340 ? 20.057 -3.587 -19.708 1.00 97.81 340 LEU A C 1
ATOM 2846 O O . LEU A 1 340 ? 19.376 -4.529 -20.113 1.00 97.81 340 LEU A O 1
ATOM 2850 N N . LYS A 1 341 ? 21.283 -3.755 -19.201 1.00 97.44 341 LYS A N 1
ATOM 2851 C CA . LYS A 1 341 ? 21.887 -5.077 -19.018 1.00 97.44 341 LYS A CA 1
ATOM 2852 C C . LYS A 1 341 ? 21.040 -5.943 -18.084 1.00 97.44 341 LYS A C 1
ATOM 2854 O O . LYS A 1 341 ? 20.728 -7.075 -18.436 1.00 97.44 341 LYS A O 1
ATOM 2859 N N . GLU A 1 342 ? 20.630 -5.400 -16.938 1.00 96.69 342 GLU A N 1
ATOM 2860 C CA . GLU A 1 342 ? 19.751 -6.097 -15.998 1.00 96.69 342 GLU A CA 1
ATOM 2861 C C . GLU A 1 342 ? 18.401 -6.472 -16.636 1.00 96.69 342 GLU A C 1
ATOM 2863 O O . GLU A 1 342 ? 17.938 -7.594 -16.441 1.00 96.69 342 GLU A O 1
ATOM 2868 N N . CYS A 1 343 ? 17.806 -5.597 -17.454 1.00 97.62 343 CYS A N 1
ATOM 2869 C CA . CYS A 1 343 ? 16.577 -5.902 -18.191 1.00 97.62 343 CYS A CA 1
ATOM 2870 C C . CYS A 1 343 ? 16.744 -7.038 -19.205 1.00 97.62 343 CYS A C 1
ATOM 2872 O O . CYS A 1 343 ? 15.812 -7.817 -19.386 1.00 97.62 343 CYS A O 1
ATOM 2874 N N . LYS A 1 344 ? 17.896 -7.128 -19.884 1.00 97.56 344 LYS A N 1
ATOM 2875 C CA . LYS A 1 344 ? 18.180 -8.196 -20.860 1.00 97.56 344 LYS A CA 1
ATOM 2876 C C . LYS A 1 344 ? 18.377 -9.547 -20.172 1.00 97.56 344 LYS A C 1
ATOM 2878 O O . LYS A 1 344 ? 17.760 -10.519 -20.584 1.00 97.56 344 LYS A O 1
ATOM 2883 N N . GLU A 1 345 ? 19.138 -9.583 -19.076 1.00 96.38 345 GLU A N 1
ATOM 2884 C CA . GLU A 1 345 ? 19.276 -10.783 -18.229 1.00 96.38 345 GLU A CA 1
ATOM 2885 C C . GLU A 1 345 ? 17.919 -11.245 -17.671 1.00 96.38 345 GLU A C 1
ATOM 2887 O O . GLU A 1 345 ? 17.635 -12.437 -17.570 1.00 96.38 345 GLU A O 1
ATOM 2892 N N . TYR A 1 346 ? 17.067 -10.292 -17.289 1.00 97.62 346 TYR A N 1
ATOM 2893 C CA . TYR A 1 346 ? 15.732 -10.588 -16.786 1.00 97.62 346 TYR A CA 1
ATOM 2894 C C . TYR A 1 346 ? 14.779 -11.094 -17.879 1.00 97.62 346 TYR A C 1
ATOM 2896 O O . TYR A 1 346 ? 13.975 -11.986 -17.608 1.00 97.62 346 TYR A O 1
ATOM 2904 N N . ASP A 1 347 ? 14.886 -10.588 -19.113 1.00 97.88 347 ASP A N 1
ATOM 2905 C CA . ASP A 1 347 ? 14.074 -11.054 -20.248 1.00 97.88 347 ASP A CA 1
ATOM 2906 C C . ASP A 1 347 ? 14.292 -12.539 -20.559 1.00 97.88 347 ASP A C 1
ATOM 2908 O O . ASP A 1 347 ? 13.341 -13.243 -20.900 1.00 97.88 347 ASP A O 1
ATOM 2912 N N . GLU A 1 348 ? 15.519 -13.037 -20.394 1.00 95.38 348 GLU A N 1
ATOM 2913 C CA . GLU A 1 348 ? 15.824 -14.463 -20.552 1.00 95.38 348 GLU A CA 1
ATOM 2914 C C . GLU A 1 348 ? 15.019 -15.301 -19.548 1.00 95.38 348 GLU A C 1
ATOM 2916 O O . GLU A 1 348 ? 14.299 -16.221 -19.937 1.00 95.38 348 GLU A O 1
ATOM 2921 N N . LYS A 1 349 ? 15.049 -14.920 -18.263 1.00 95.19 349 LYS A N 1
ATOM 2922 C CA . LYS A 1 349 ? 14.297 -15.589 -17.189 1.00 95.19 349 LYS A CA 1
ATOM 2923 C C . LYS A 1 349 ? 12.788 -15.539 -17.416 1.00 95.19 349 LYS A C 1
ATOM 2925 O O . LYS A 1 349 ? 12.107 -16.560 -17.335 1.00 95.19 349 LYS A O 1
ATOM 2930 N N . ILE A 1 350 ? 12.260 -14.348 -17.696 1.00 95.81 350 ILE A N 1
ATOM 2931 C CA . ILE A 1 350 ? 10.821 -14.147 -17.878 1.00 95.81 350 ILE A CA 1
ATOM 2932 C C . ILE A 1 350 ? 10.326 -14.876 -19.138 1.00 95.81 350 ILE A C 1
ATOM 2934 O O . ILE A 1 350 ? 9.184 -15.328 -19.176 1.00 95.81 350 ILE A O 1
ATOM 2938 N N . GLY A 1 351 ? 11.189 -15.037 -20.149 1.00 95.69 351 GLY A N 1
ATOM 2939 C CA . GLY A 1 351 ? 10.899 -15.764 -21.379 1.00 95.69 351 GLY A CA 1
ATOM 2940 C C . GLY A 1 351 ? 10.552 -17.231 -21.140 1.00 95.69 351 GLY A C 1
ATOM 2941 O O . GLY A 1 351 ? 9.576 -17.710 -21.717 1.00 95.69 351 GLY A O 1
ATOM 2942 N N . HIS A 1 352 ? 11.277 -17.918 -20.252 1.00 94.00 352 HIS A N 1
ATOM 2943 C CA . HIS A 1 352 ? 10.978 -19.308 -19.879 1.00 94.00 352 HIS A CA 1
ATOM 2944 C C . HIS A 1 352 ? 9.589 -19.453 -19.238 1.00 94.00 352 HIS A C 1
ATOM 2946 O O . HIS A 1 352 ? 8.809 -20.333 -19.612 1.00 94.00 352 HIS A O 1
ATOM 2952 N N . ILE A 1 353 ? 9.238 -18.545 -18.323 1.00 95.56 353 ILE A N 1
ATOM 2953 C CA . ILE A 1 353 ? 7.927 -18.563 -17.658 1.00 95.56 353 ILE A CA 1
ATOM 2954 C C . ILE A 1 353 ? 6.803 -18.165 -18.618 1.00 95.56 353 ILE A C 1
ATOM 2956 O O . ILE A 1 353 ? 5.760 -18.815 -18.641 1.00 95.56 353 ILE A O 1
ATOM 2960 N N . ALA A 1 354 ? 7.015 -17.150 -19.460 1.00 94.94 354 ALA A N 1
ATOM 2961 C CA . ALA A 1 354 ? 6.031 -16.720 -20.450 1.00 94.94 354 ALA A CA 1
ATOM 2962 C C . ALA A 1 354 ? 5.654 -17.851 -21.425 1.00 94.94 354 ALA A C 1
ATOM 2964 O O . ALA A 1 354 ? 4.483 -18.003 -21.760 1.00 94.94 354 ALA A O 1
ATOM 2965 N N . LEU A 1 355 ? 6.626 -18.671 -21.847 1.00 94.31 355 LEU A N 1
ATOM 2966 C CA . LEU A 1 355 ? 6.374 -19.846 -22.690 1.00 94.31 355 LEU A CA 1
ATOM 2967 C C . LEU A 1 355 ? 5.606 -20.952 -21.959 1.00 94.31 355 LEU A C 1
ATOM 2969 O O . LEU A 1 355 ? 4.869 -21.702 -22.593 1.00 94.31 355 LEU A O 1
ATOM 2973 N N . SER A 1 356 ? 5.766 -21.043 -20.638 1.00 94.19 356 SER A N 1
ATOM 2974 C CA . SER A 1 356 ? 5.102 -22.061 -19.824 1.00 94.19 356 SER A CA 1
ATOM 2975 C C . SER A 1 356 ? 3.607 -21.791 -19.630 1.00 94.19 356 SER A C 1
ATOM 2977 O O . SER A 1 356 ? 2.893 -22.727 -19.281 1.00 94.19 356 SER A O 1
ATOM 2979 N N . ARG A 1 357 ? 3.134 -20.554 -19.882 1.00 95.19 357 ARG A N 1
ATOM 2980 C CA . ARG A 1 357 ? 1.722 -20.130 -19.751 1.00 95.19 357 ARG A CA 1
ATOM 2981 C C . ARG A 1 357 ? 1.101 -20.624 -18.440 1.00 95.19 357 ARG A C 1
ATOM 2983 O O . ARG A 1 357 ? 0.074 -21.295 -18.415 1.00 95.19 357 ARG A O 1
ATOM 2990 N N . VAL A 1 358 ? 1.787 -20.342 -17.333 1.00 94.62 358 VAL A N 1
ATOM 2991 C CA . VAL A 1 358 ? 1.415 -20.860 -16.015 1.00 94.62 358 VAL A CA 1
ATOM 2992 C C . VAL A 1 358 ? 0.076 -20.265 -15.584 1.00 94.62 358 VAL A C 1
ATOM 2994 O O . VAL A 1 358 ? -0.042 -19.057 -15.423 1.00 94.62 358 VAL A O 1
ATOM 2997 N N . ALA A 1 359 ? -0.929 -21.109 -15.362 1.00 95.06 359 ALA A N 1
ATOM 2998 C CA . ALA A 1 359 ? -2.206 -20.703 -14.781 1.00 95.06 359 ALA A CA 1
ATOM 2999 C C . ALA A 1 359 ? -2.193 -20.826 -13.247 1.00 95.06 359 ALA A C 1
ATOM 3001 O O . ALA A 1 359 ? -1.536 -21.709 -12.679 1.00 95.06 359 ALA A O 1
ATOM 3002 N N . ILE A 1 360 ? -2.968 -19.977 -12.572 1.00 95.50 360 ILE A N 1
ATOM 3003 C CA . ILE A 1 360 ? -3.164 -20.018 -11.116 1.00 95.50 360 ILE A CA 1
ATOM 3004 C C . ILE A 1 360 ? -4.592 -20.435 -10.774 1.00 95.50 360 ILE A C 1
ATOM 3006 O O . ILE A 1 360 ? -5.504 -20.205 -11.565 1.00 95.50 360 ILE A O 1
ATOM 3010 N N . ASP A 1 361 ? -4.765 -21.001 -9.586 1.00 95.00 361 ASP A N 1
ATOM 3011 C CA . ASP A 1 361 ? -6.072 -21.206 -8.964 1.00 95.00 361 ASP A CA 1
ATOM 3012 C C . ASP A 1 361 ? -6.088 -20.418 -7.654 1.00 95.00 361 ASP A C 1
ATOM 3014 O O . ASP A 1 361 ? -5.237 -20.636 -6.795 1.00 95.00 361 ASP A O 1
ATOM 3018 N N . LEU A 1 362 ? -7.012 -19.470 -7.495 1.00 93.19 362 LEU A N 1
ATOM 3019 C CA . LEU A 1 362 ? -7.050 -18.617 -6.304 1.00 93.19 362 LEU A CA 1
ATOM 3020 C C . LEU A 1 362 ? -7.236 -19.429 -5.008 1.00 93.19 362 LEU A C 1
ATOM 3022 O O . LEU A 1 362 ? -6.711 -19.012 -3.969 1.00 93.19 362 LEU A O 1
ATOM 3026 N N . ASP A 1 363 ? -7.862 -20.608 -5.083 1.00 93.75 363 ASP A N 1
ATOM 3027 C CA . ASP A 1 363 ? -8.098 -21.497 -3.940 1.00 93.75 363 ASP A CA 1
ATOM 3028 C C . ASP A 1 363 ? -6.819 -22.197 -3.439 1.00 93.75 363 ASP A C 1
ATOM 3030 O O . ASP A 1 363 ? -6.728 -22.541 -2.257 1.00 93.75 363 ASP A O 1
ATOM 3034 N N . ASP A 1 364 ? -5.771 -22.307 -4.270 1.00 95.94 364 ASP A N 1
ATOM 3035 C CA . ASP A 1 364 ? -4.446 -22.803 -3.847 1.00 95.94 364 ASP A CA 1
ATOM 3036 C C . ASP A 1 364 ? -3.779 -21.858 -2.822 1.00 95.94 364 ASP A C 1
ATOM 3038 O O . ASP A 1 364 ? -2.842 -22.216 -2.096 1.00 95.94 364 ASP A O 1
ATOM 3042 N N . GLY A 1 365 ? -4.268 -20.619 -2.743 1.00 95.06 365 GLY A N 1
ATOM 3043 C CA . GLY A 1 365 ? -3.769 -19.584 -1.858 1.00 95.06 365 GLY A CA 1
ATOM 3044 C C . GLY A 1 365 ? -2.502 -18.896 -2.373 1.00 95.06 365 GLY A C 1
ATOM 3045 O O . GLY A 1 365 ? -1.746 -19.392 -3.209 1.00 95.06 365 GLY A O 1
ATOM 3046 N N . VAL A 1 366 ? -2.248 -17.697 -1.838 1.00 96.50 366 VAL A N 1
ATOM 3047 C CA . VAL A 1 366 ? -1.230 -16.777 -2.379 1.00 96.50 366 VAL A CA 1
ATOM 3048 C C . VAL A 1 366 ? 0.158 -17.406 -2.474 1.00 96.50 366 VAL A C 1
ATOM 3050 O O . VAL A 1 366 ? 0.786 -17.314 -3.516 1.00 96.50 366 VAL A O 1
ATOM 3053 N N . LYS A 1 367 ? 0.648 -18.061 -1.414 1.00 96.94 367 LYS A N 1
ATOM 3054 C CA . LYS A 1 367 ? 2.033 -18.568 -1.378 1.00 96.94 367 LYS A CA 1
ATOM 3055 C C . LYS A 1 367 ? 2.296 -19.665 -2.408 1.00 96.94 367 LYS A C 1
ATOM 3057 O O . LYS A 1 367 ? 3.385 -19.696 -2.968 1.00 96.94 367 LYS A O 1
ATOM 3062 N N . VAL A 1 368 ? 1.315 -20.538 -2.640 1.00 97.19 368 VAL A N 1
ATOM 3063 C CA . VAL A 1 368 ? 1.425 -21.625 -3.620 1.00 97.19 368 VAL A CA 1
ATOM 3064 C C . VAL A 1 368 ? 1.455 -21.034 -5.022 1.00 97.19 368 VAL A C 1
ATOM 3066 O O . VAL A 1 368 ? 2.395 -21.285 -5.771 1.00 97.19 368 VAL A O 1
ATOM 3069 N N . ASN A 1 369 ? 0.503 -20.156 -5.344 1.00 97.75 369 ASN A N 1
ATOM 3070 C CA . ASN A 1 369 ? 0.470 -19.507 -6.652 1.00 97.75 369 ASN A CA 1
ATOM 3071 C C . ASN A 1 369 ? 1.699 -18.634 -6.916 1.00 97.75 369 ASN A C 1
ATOM 3073 O O . ASN A 1 369 ? 2.234 -18.656 -8.019 1.00 97.75 369 ASN A O 1
ATOM 3077 N N . TYR A 1 370 ? 2.183 -17.912 -5.903 1.00 97.38 370 TYR A N 1
ATOM 3078 C CA . TYR A 1 370 ? 3.376 -17.072 -6.010 1.00 97.38 370 TYR A CA 1
ATOM 3079 C C . TYR A 1 370 ? 4.631 -17.877 -6.366 1.00 97.38 370 TYR A C 1
ATOM 3081 O O . TYR A 1 370 ? 5.504 -17.386 -7.080 1.00 97.38 370 TYR A O 1
ATOM 3089 N N . ASP A 1 371 ? 4.742 -19.109 -5.863 1.00 96.38 371 ASP A N 1
ATOM 3090 C CA . ASP A 1 371 ? 5.828 -20.030 -6.207 1.00 96.38 371 ASP A CA 1
ATOM 3091 C C . ASP A 1 371 ? 5.630 -20.641 -7.604 1.00 96.38 371 ASP A C 1
ATOM 3093 O O . ASP A 1 371 ? 6.563 -20.694 -8.412 1.00 96.38 371 ASP A O 1
ATOM 3097 N N . LYS A 1 372 ? 4.382 -21.009 -7.917 1.00 96.50 372 LYS A N 1
ATOM 3098 C CA . LYS A 1 372 ? 3.967 -21.607 -9.190 1.00 96.50 372 LYS A CA 1
ATOM 3099 C C . LYS A 1 372 ? 4.290 -20.708 -10.382 1.00 96.50 372 LYS A C 1
ATOM 3101 O O . LYS A 1 372 ? 4.942 -21.157 -11.314 1.00 96.50 372 LYS A O 1
ATOM 3106 N N . VAL A 1 373 ? 3.937 -19.420 -10.330 1.00 96.75 373 VAL A N 1
ATOM 3107 C CA . VAL A 1 373 ? 4.174 -18.463 -11.437 1.00 96.75 373 VAL A CA 1
ATOM 3108 C C . VAL A 1 373 ? 5.645 -18.087 -11.644 1.00 96.75 373 VAL A C 1
ATOM 3110 O O . VAL A 1 373 ? 5.957 -17.223 -12.457 1.00 96.75 373 VAL A O 1
ATOM 3113 N N . GLN A 1 374 ? 6.564 -18.704 -10.903 1.00 96.19 374 GLN A N 1
ATOM 3114 C CA . GLN A 1 374 ? 8.007 -18.522 -11.052 1.00 96.19 374 GLN A CA 1
ATOM 3115 C C . GLN A 1 374 ? 8.728 -19.819 -11.425 1.00 96.19 374 GLN A C 1
ATOM 3117 O O . GLN A 1 374 ? 9.961 -19.816 -11.486 1.00 96.19 374 GLN A O 1
ATOM 3122 N N . THR A 1 375 ? 7.977 -20.897 -11.654 1.00 96.19 375 THR A N 1
ATOM 3123 C CA . THR A 1 375 ? 8.483 -22.237 -11.946 1.00 96.19 375 THR A CA 1
ATOM 3124 C C . THR A 1 375 ? 7.959 -22.683 -13.309 1.00 96.19 375 THR A C 1
ATOM 3126 O O . THR A 1 375 ? 6.763 -22.581 -13.573 1.00 96.19 375 THR A O 1
ATOM 3129 N N . ASP A 1 376 ? 8.851 -23.121 -14.196 1.00 93.50 376 ASP A N 1
ATOM 3130 C CA . ASP A 1 376 ? 8.468 -23.602 -15.526 1.00 93.50 376 ASP A CA 1
ATOM 3131 C C . ASP A 1 376 ? 7.876 -25.026 -15.488 1.00 93.50 376 ASP A C 1
ATOM 3133 O O . ASP A 1 376 ? 7.820 -25.687 -14.447 1.00 93.50 376 ASP A O 1
ATOM 3137 N N . ASN A 1 377 ? 7.451 -25.522 -16.652 1.00 90.44 377 ASN A N 1
ATOM 3138 C CA . ASN A 1 377 ? 6.890 -26.871 -16.794 1.00 90.44 377 ASN A CA 1
ATOM 3139 C C . ASN A 1 377 ? 7.902 -28.006 -16.523 1.00 90.44 377 ASN A C 1
ATOM 3141 O O . ASN A 1 377 ? 7.495 -29.158 -16.366 1.00 90.44 377 ASN A O 1
ATOM 3145 N N . GLU A 1 378 ? 9.201 -27.703 -16.473 1.00 91.69 378 GLU A N 1
ATOM 3146 C CA . GLU A 1 378 ? 10.280 -28.648 -16.158 1.00 91.69 378 GLU A CA 1
ATOM 3147 C C . GLU A 1 378 ? 10.649 -28.634 -14.660 1.00 91.69 378 GLU A C 1
ATOM 3149 O O . GLU A 1 378 ? 11.444 -29.460 -14.209 1.00 91.69 378 GLU A O 1
ATOM 3154 N N . GLY A 1 379 ? 10.048 -27.738 -13.868 1.00 92.94 379 GLY A N 1
ATOM 3155 C CA . GLY A 1 379 ? 10.317 -27.579 -12.439 1.00 92.94 379 GLY A CA 1
ATOM 3156 C C . GLY A 1 379 ? 11.474 -26.626 -12.118 1.00 92.94 379 GLY A C 1
ATOM 3157 O O . GLY A 1 379 ? 11.897 -26.550 -10.962 1.00 92.94 379 GLY A O 1
ATOM 3158 N N . ASN A 1 380 ? 11.991 -25.885 -13.101 1.00 94.94 380 ASN A N 1
ATOM 3159 C CA . ASN A 1 380 ? 13.043 -24.894 -12.896 1.00 94.94 380 ASN A CA 1
ATOM 3160 C C . ASN A 1 380 ? 12.445 -23.577 -12.393 1.00 94.94 380 ASN A C 1
ATOM 3162 O O . ASN A 1 380 ? 11.543 -23.005 -13.008 1.00 94.94 380 ASN A O 1
ATOM 3166 N N . LYS A 1 381 ? 12.990 -23.055 -11.291 1.00 95.25 381 LYS A N 1
ATOM 3167 C CA . LYS A 1 381 ? 12.566 -21.782 -10.699 1.00 95.25 381 LYS A CA 1
ATOM 3168 C C . LYS A 1 381 ? 13.454 -20.623 -11.156 1.00 95.25 381 LYS A C 1
ATOM 3170 O O . LYS A 1 381 ? 14.672 -20.683 -11.004 1.00 95.25 381 LYS A O 1
ATOM 3175 N N . TYR A 1 382 ? 12.842 -19.543 -11.643 1.00 94.62 382 TYR A N 1
ATOM 3176 C CA . TYR A 1 382 ? 13.551 -18.419 -12.279 1.00 94.62 382 TYR A CA 1
ATOM 3177 C C . TYR A 1 382 ? 13.646 -17.139 -11.435 1.00 94.62 382 TYR A C 1
ATOM 3179 O O . TYR A 1 382 ? 14.387 -16.226 -11.809 1.00 94.62 382 TYR A O 1
ATOM 3187 N N . GLU A 1 383 ? 12.944 -17.081 -10.297 1.00 94.25 383 GLU A N 1
ATOM 3188 C CA . GLU A 1 383 ? 12.900 -15.912 -9.400 1.00 94.25 383 GLU A CA 1
ATOM 3189 C C . GLU A 1 383 ? 12.574 -14.622 -10.169 1.00 94.25 383 GLU A C 1
ATOM 3191 O O . GLU A 1 383 ? 13.419 -13.739 -10.314 1.00 94.25 383 GLU A O 1
ATOM 3196 N N . ILE A 1 384 ? 11.364 -14.543 -10.730 1.00 96.56 384 ILE A N 1
ATOM 3197 C CA . ILE A 1 384 ? 10.938 -13.391 -11.539 1.00 96.56 384 ILE A CA 1
ATOM 3198 C C . ILE A 1 384 ? 10.136 -12.353 -10.746 1.00 96.56 384 ILE A C 1
ATOM 3200 O O . ILE A 1 384 ? 9.972 -11.226 -11.214 1.00 96.56 384 ILE A O 1
ATOM 3204 N N . LEU A 1 385 ? 9.646 -12.712 -9.558 1.00 97.56 385 LEU A N 1
ATOM 3205 C CA . LEU A 1 385 ? 8.920 -11.813 -8.671 1.00 97.56 385 LEU A CA 1
ATOM 3206 C C . LEU A 1 385 ? 9.786 -11.418 -7.471 1.00 97.56 385 LEU A C 1
ATOM 3208 O O . LEU A 1 385 ? 10.662 -12.168 -7.034 1.00 97.56 385 LEU A O 1
ATOM 3212 N N . ALA A 1 386 ? 9.510 -10.251 -6.894 1.00 96.50 386 ALA A N 1
ATOM 3213 C CA . ALA A 1 386 ? 10.150 -9.809 -5.661 1.00 96.50 386 ALA A CA 1
ATOM 3214 C C . ALA A 1 386 ? 9.925 -10.811 -4.511 1.00 96.50 386 ALA A C 1
ATOM 3216 O O . ALA A 1 386 ? 8.984 -11.602 -4.506 1.00 96.50 386 ALA A O 1
ATOM 3217 N N . LYS A 1 387 ? 10.791 -10.805 -3.501 1.00 93.69 387 LYS A N 1
ATOM 3218 C CA . LYS A 1 387 ? 10.655 -11.730 -2.367 1.00 93.69 387 LYS A CA 1
ATOM 3219 C C . LYS A 1 387 ? 9.498 -11.315 -1.443 1.00 93.69 387 LYS A C 1
ATOM 3221 O O . LYS A 1 387 ? 9.343 -10.123 -1.181 1.00 93.69 387 LYS A O 1
ATOM 3226 N N . ILE A 1 388 ? 8.747 -12.299 -0.937 1.00 93.56 388 ILE A N 1
ATOM 3227 C CA . ILE A 1 388 ? 7.662 -12.139 0.053 1.00 93.56 388 ILE A CA 1
ATOM 3228 C C . ILE A 1 388 ? 8.011 -12.741 1.410 1.00 93.56 388 ILE A C 1
ATOM 3230 O O . ILE A 1 388 ? 8.974 -13.547 1.478 1.00 93.56 388 ILE A O 1
#

Solvent-accessible surface area (backbone atoms only — not comparable to full-atom values): 21538 Å² total; per-residue (Å²): 136,91,81,51,81,70,57,66,77,66,54,91,78,81,86,52,82,83,53,43,67,58,53,56,49,45,52,52,49,43,54,50,53,51,48,54,50,49,31,50,35,89,87,33,92,73,24,41,56,57,55,66,72,27,47,90,62,48,73,57,70,50,57,39,60,65,57,21,47,51,40,40,38,52,51,40,41,49,52,41,53,49,47,49,52,44,50,23,49,51,39,44,54,51,30,61,77,70,68,33,70,92,78,57,77,39,80,72,60,64,33,74,52,90,47,49,39,64,35,76,46,78,86,73,62,54,77,72,39,64,85,31,89,36,66,38,37,44,44,53,55,51,49,53,50,52,52,50,45,51,30,28,43,63,35,33,29,41,93,72,44,82,19,78,69,44,82,53,82,86,85,64,72,81,69,30,75,86,56,64,39,48,88,84,42,63,33,41,52,60,98,59,92,85,53,85,74,24,46,59,48,48,44,51,50,47,49,29,70,72,35,36,69,90,40,36,68,62,36,40,41,56,54,23,71,48,41,78,81,72,75,54,40,69,50,22,49,39,50,36,60,75,72,42,47,63,57,54,45,23,56,77,43,72,55,44,47,58,60,46,42,39,24,45,36,29,93,51,53,83,90,72,41,64,71,44,41,36,31,40,31,43,59,62,70,61,50,38,57,47,57,38,45,50,43,63,73,41,50,50,50,53,42,52,51,35,58,51,50,44,57,51,39,54,52,49,50,72,69,52,87,48,69,71,59,36,56,51,42,52,54,51,37,54,51,40,53,50,15,39,49,39,39,54,62,33,47,58,46,48,48,54,39,29,74,48,41,55,72,76,56,82,87,66,34,56,64,53,39,63,51,48,72,28,36,31,91,87,68,54,71,55,49,47,44,52,90,111

Radius of gyration: 25.96 Å; Cα contacts (8 Å, |Δi|>4): 507; chains: 1; bounding box: 65×52×76 Å

Sequence (388 aa):
IHYKLNDIARLPIIFSETHKPEIDSLVQENINISKIDWDSFETSWDFKVHPLLDEEKQGEIPNTIEEAYENWKEYANSNFAKLKENEERLNEIFIEIYGLEDELTKEVSDKDITIAKIFDNKEDIYDDIKGNQYILTKEDVIKSFISYGVGCIFGRYSLDEEGLVYAGGDFDINRYKKFKPVEDNVAVITDEEYFEYDLVNRFIEFVKVSFGEENLEENLEFIADSLKGSGTPREKIRNYFINDFYKDHVKTYKNRPIYWLYDSSAGKTKRNSQNGFKALIYMHRYNEDTTGKVRIDYLHKVQRVYENKIKFLENDIANTKNAKEKSKLEKELEKTIKQLKECKEYDEKIGHIALSRVAIDLDDGVKVNYDKVQTDNEGNKYEILAKI